Protein AF-A0A0J9X4G6-F1 (afdb_monomer)

Foldseek 3Di:
DDDDPDPPDQDPVNVVVVVVVVQVVVQVVCVVVVKHKDQFLVNPDIDIPVRLLVQLVVVLQDQAKDFLVNSCVVVRHDSVSSVVSLVVVCVVVVLAWDDDPRIIQGNNNLVVLLVVLVVCCVVQQKDFQVVSCVVSVHDPVSVVSSLVVNQVPDPDQQRWDDDPRMIHTPVLLVVVLLQLLVQLQPDQAKDQSVPDDDPHSLCVDPVSVVVSLVCVVVCCVVVVHAADADPHRITGHNNNLVVQLVVQLVVCVVQQKDFPVSNVVSPNPDPVVSCVVRPPPPQWDDDDTMIGGPVNLVVQLVVQLVCCVVQLKGQLQPRDDPPDDSPDLVSLVSSVSSVVVNCVVCVPFDKDFAAQAQDDPVCPVRGHGRMIGGPVLVVVLVVVVVVVCDDDPVVVVVVVCPDPVNPRHRGDDDDDDDDDDPPVCVVVDDLVRVLVVVVVPPDDDDDPVSSVLVSDPDDPPVNVSCVVSVVVVVVVVLCVVPLVVLLQLLQALQLLVVVVVLPLVLSLVQVVCCLPPDPCVVVLPVQDDDDDSPCSVVSSVVSNVVSCVSCVVPDCSPVVSVVVLVVVLVVLLVVLVPDPDLLSVLQSLLQLVSSVVGSHGDDDDSVSSVVSVVSCVVPPPPVLSVVSVVCVVVVHHDPVSSVVSSVSSD

Structure (mmCIF, N/CA/C/O backbone):
data_AF-A0A0J9X4G6-F1
#
_entry.id   AF-A0A0J9X4G6-F1
#
loop_
_atom_site.group_PDB
_atom_site.id
_atom_site.type_symbol
_atom_site.label_atom_id
_atom_site.label_alt_id
_atom_site.label_comp_id
_atom_site.label_asym_id
_atom_site.label_entity_id
_atom_site.label_seq_id
_atom_site.pdbx_PDB_ins_code
_atom_site.Cartn_x
_atom_site.Cartn_y
_atom_site.Cartn_z
_atom_site.occupancy
_atom_site.B_iso_or_equiv
_atom_site.auth_seq_id
_atom_site.auth_comp_id
_atom_site.auth_asym_id
_atom_site.auth_atom_id
_atom_site.pdbx_PDB_model_num
ATOM 1 N N . MET A 1 1 ? 88.289 16.458 -82.000 1.00 39.97 1 MET A N 1
ATOM 2 C CA . MET A 1 1 ? 88.013 16.714 -80.569 1.00 39.97 1 MET A CA 1
ATOM 3 C C . MET A 1 1 ? 86.580 16.293 -80.276 1.00 39.97 1 MET A C 1
ATOM 5 O O . MET A 1 1 ? 85.678 16.937 -80.796 1.00 39.97 1 MET A O 1
ATOM 9 N N . PRO A 1 2 ? 86.355 15.179 -79.561 1.00 44.31 2 PRO A N 1
ATOM 10 C CA . PRO A 1 2 ? 85.017 14.657 -79.320 1.00 44.31 2 PRO A CA 1
ATOM 11 C C . PRO A 1 2 ? 84.437 15.256 -78.031 1.00 44.31 2 PRO A C 1
ATOM 13 O O . PRO A 1 2 ? 85.039 15.162 -76.963 1.00 44.31 2 PRO A O 1
ATOM 16 N N . PHE A 1 3 ? 83.256 15.865 -78.126 1.00 44.12 3 PHE A N 1
ATOM 17 C CA . PHE A 1 3 ? 82.435 16.182 -76.961 1.00 44.12 3 PHE A CA 1
ATOM 18 C C . PHE A 1 3 ? 81.866 14.869 -76.407 1.00 44.12 3 PHE A C 1
ATOM 20 O O . PHE A 1 3 ? 80.998 14.254 -77.024 1.00 44.12 3 PHE A O 1
ATOM 27 N N . PHE A 1 4 ? 82.353 14.424 -75.250 1.00 47.34 4 PHE A N 1
ATOM 28 C CA . PHE A 1 4 ? 81.725 13.337 -74.503 1.00 47.34 4 PHE A CA 1
ATOM 29 C C . PHE A 1 4 ? 80.347 13.801 -74.003 1.00 47.34 4 PHE A C 1
ATOM 31 O O . PHE A 1 4 ? 80.255 14.530 -73.015 1.00 47.34 4 PHE A O 1
ATOM 38 N N . LYS A 1 5 ? 79.261 13.358 -74.650 1.00 52.66 5 LYS A N 1
ATOM 39 C CA . LYS A 1 5 ? 77.954 13.257 -73.984 1.00 52.66 5 LYS A CA 1
ATOM 40 C C . LYS A 1 5 ? 78.068 12.124 -72.970 1.00 52.66 5 LYS A C 1
ATOM 42 O O . LYS A 1 5 ? 78.045 10.952 -73.328 1.00 52.66 5 LYS A O 1
ATOM 47 N N . LYS A 1 6 ? 78.293 12.482 -71.710 1.00 50.59 6 LYS A N 1
ATOM 48 C CA . LYS A 1 6 ? 78.275 11.534 -70.599 1.00 50.59 6 LYS A CA 1
ATOM 49 C C . LYS A 1 6 ? 76.804 11.266 -70.279 1.00 50.59 6 LYS A C 1
ATOM 51 O O . LYS A 1 6 ? 76.146 12.135 -69.714 1.00 50.59 6 LYS A O 1
ATOM 56 N N . ASP A 1 7 ? 76.289 10.107 -70.678 1.00 54.38 7 ASP A N 1
ATOM 57 C CA . ASP A 1 7 ? 74.973 9.647 -70.235 1.00 54.38 7 ASP A CA 1
ATOM 58 C C . ASP A 1 7 ? 75.030 9.460 -68.717 1.00 54.38 7 ASP A C 1
ATOM 60 O O . ASP A 1 7 ? 75.662 8.533 -68.202 1.00 54.38 7 ASP A O 1
ATOM 64 N N . ILE A 1 8 ? 74.431 10.397 -67.985 1.00 62.56 8 ILE A N 1
ATOM 65 C CA . ILE A 1 8 ? 74.296 10.302 -66.536 1.00 62.56 8 ILE A CA 1
ATOM 66 C C . ILE A 1 8 ? 73.273 9.196 -66.272 1.00 62.56 8 ILE A C 1
ATOM 68 O O . ILE A 1 8 ? 72.067 9.413 -66.369 1.00 62.56 8 ILE A O 1
ATOM 72 N N . LYS A 1 9 ? 73.753 7.990 -65.961 1.00 62.50 9 LYS A N 1
ATOM 73 C CA . LYS A 1 9 ? 72.914 6.929 -65.402 1.00 62.50 9 LYS A CA 1
ATOM 74 C C . LYS A 1 9 ? 72.676 7.252 -63.933 1.00 62.50 9 LYS A C 1
ATOM 76 O O . LYS A 1 9 ? 73.569 7.058 -63.115 1.00 62.50 9 LYS A O 1
ATOM 81 N N . LEU A 1 10 ? 71.493 7.776 -63.625 1.00 67.50 10 LEU A N 1
ATOM 82 C CA . LEU A 1 10 ? 71.040 7.924 -62.245 1.00 67.50 10 LEU A CA 1
ATOM 83 C C . LEU A 1 10 ? 70.900 6.529 -61.630 1.00 67.50 10 LEU A C 1
ATOM 85 O O . LEU A 1 10 ? 70.229 5.667 -62.200 1.00 67.50 10 LEU A O 1
ATOM 89 N N . THR A 1 11 ? 71.553 6.303 -60.494 1.00 76.38 11 THR A N 1
ATOM 90 C CA . THR A 1 11 ? 71.303 5.113 -59.678 1.00 76.38 11 THR A CA 1
ATOM 91 C C . THR A 1 11 ? 70.009 5.288 -58.877 1.00 76.38 11 THR A C 1
ATOM 93 O O . THR A 1 11 ? 69.510 6.403 -58.715 1.00 76.38 11 THR A O 1
ATOM 96 N N . GLU A 1 12 ? 69.455 4.197 -58.350 1.00 70.69 12 GLU A N 1
ATOM 97 C CA . GLU A 1 12 ? 68.275 4.240 -57.471 1.00 70.69 12 GLU A CA 1
ATOM 98 C C . GLU A 1 12 ? 68.523 5.128 -56.236 1.00 70.69 12 GLU A C 1
ATOM 100 O O . GLU A 1 12 ? 67.682 5.947 -55.873 1.00 70.69 12 GLU A O 1
ATOM 105 N N . SER A 1 13 ? 69.746 5.089 -55.693 1.00 71.44 13 SER A N 1
ATOM 106 C CA . SER A 1 13 ? 70.180 5.961 -54.595 1.00 71.44 13 SER A CA 1
ATOM 107 C C . SER A 1 13 ? 70.273 7.442 -54.995 1.00 71.44 13 SER A C 1
ATOM 109 O O . SER A 1 13 ? 69.961 8.323 -54.191 1.00 71.44 13 SER A O 1
ATOM 111 N N . ASP A 1 14 ? 70.659 7.751 -56.238 1.00 74.44 14 ASP A N 1
ATOM 112 C CA . ASP A 1 14 ? 70.658 9.133 -56.736 1.00 74.44 14 ASP A CA 1
ATOM 113 C C . ASP A 1 14 ? 69.227 9.669 -56.871 1.00 74.44 14 ASP A C 1
ATOM 115 O O . ASP A 1 14 ? 68.956 10.811 -56.494 1.00 74.44 14 ASP A O 1
ATOM 119 N N . ALA A 1 15 ? 68.296 8.839 -57.354 1.00 69.69 15 ALA A N 1
ATOM 120 C CA . ALA A 1 15 ? 66.883 9.190 -57.455 1.00 69.69 15 ALA A CA 1
ATOM 121 C C . ALA A 1 15 ? 66.254 9.427 -56.069 1.00 69.69 15 ALA A C 1
ATOM 123 O O . ALA A 1 15 ? 65.604 10.455 -55.863 1.00 69.69 15 ALA A O 1
ATOM 124 N N . GLU A 1 16 ? 66.511 8.547 -55.095 1.00 72.56 16 GLU A N 1
ATOM 125 C CA . GLU A 1 16 ? 66.066 8.719 -53.705 1.00 72.56 16 GLU A CA 1
ATOM 126 C C . GLU A 1 16 ? 66.619 10.002 -53.070 1.00 72.56 16 GLU A C 1
ATOM 128 O O . GLU A 1 16 ? 65.882 10.752 -52.421 1.00 72.56 16 GLU A O 1
ATOM 133 N N . ASN A 1 17 ? 67.902 10.302 -53.288 1.00 76.31 17 ASN A N 1
ATOM 134 C CA . ASN A 1 17 ? 68.540 11.508 -52.761 1.00 76.31 17 ASN A CA 1
ATOM 135 C C . ASN A 1 17 ? 67.977 12.791 -53.384 1.00 76.31 17 ASN A C 1
ATOM 137 O O . ASN A 1 17 ? 67.789 13.784 -52.674 1.00 76.31 17 ASN A O 1
ATOM 141 N N . ILE A 1 18 ? 67.690 12.787 -54.689 1.00 74.75 18 ILE A N 1
ATOM 142 C CA . ILE A 1 18 ? 67.058 13.920 -55.376 1.00 74.75 18 ILE A CA 1
ATOM 143 C C . ILE A 1 18 ? 65.648 14.137 -54.824 1.00 74.75 18 ILE A C 1
ATOM 145 O O . ILE A 1 18 ? 65.342 15.241 -54.380 1.00 74.75 18 ILE A O 1
ATOM 149 N N . VAL A 1 19 ? 64.822 13.087 -54.754 1.00 69.75 19 VAL A N 1
ATOM 150 C CA . VAL A 1 19 ? 63.458 13.164 -54.205 1.00 69.75 19 VAL A CA 1
ATOM 151 C C . VAL A 1 19 ? 63.476 13.671 -52.762 1.00 69.75 19 VAL A C 1
ATOM 153 O O . VAL A 1 19 ? 62.713 14.574 -52.420 1.00 69.75 19 VAL A O 1
ATOM 156 N N . THR A 1 20 ? 64.391 13.171 -51.930 1.00 74.44 20 THR A N 1
ATOM 157 C CA . THR A 1 20 ? 64.529 13.585 -50.525 1.00 74.44 20 THR A CA 1
ATOM 158 C C . THR A 1 20 ? 64.931 15.056 -50.395 1.00 74.44 20 THR A C 1
ATOM 160 O O . THR A 1 20 ? 64.335 15.790 -49.603 1.00 74.44 20 THR A O 1
ATOM 163 N N . LYS A 1 21 ? 65.897 15.530 -51.195 1.00 75.69 21 LYS A N 1
ATOM 164 C CA . LYS A 1 21 ? 66.323 16.941 -51.194 1.00 75.69 21 LYS A CA 1
ATOM 165 C C . LYS A 1 21 ? 65.237 17.873 -51.729 1.00 75.69 21 LYS A C 1
ATOM 167 O O . LYS A 1 21 ? 64.999 18.921 -51.131 1.00 75.69 21 LYS A O 1
ATOM 172 N N . THR A 1 22 ? 64.548 17.492 -52.803 1.00 71.69 22 THR A N 1
ATOM 173 C CA . THR A 1 22 ? 63.432 18.264 -53.367 1.00 71.69 22 THR A CA 1
ATOM 174 C C . THR A 1 22 ? 62.254 18.326 -52.394 1.00 71.69 22 THR A C 1
ATOM 176 O O . THR A 1 22 ? 61.684 19.396 -52.198 1.00 71.69 22 THR A O 1
ATOM 179 N N . LEU A 1 23 ? 61.934 17.227 -51.702 1.00 68.88 23 LEU A N 1
ATOM 180 C CA . LEU A 1 23 ? 60.943 17.210 -50.621 1.00 68.88 23 LEU A CA 1
ATOM 181 C C . LEU A 1 23 ? 61.340 18.127 -49.462 1.00 68.88 23 LEU A C 1
ATOM 183 O O . LEU A 1 23 ? 60.491 18.854 -48.956 1.00 68.88 23 LEU A O 1
ATOM 187 N N . ALA A 1 24 ? 62.608 18.123 -49.046 1.00 72.81 24 ALA A N 1
ATOM 188 C CA . ALA A 1 24 ? 63.094 19.003 -47.985 1.00 72.81 24 ALA A CA 1
ATOM 189 C C . ALA A 1 24 ? 63.005 20.492 -48.378 1.00 72.81 24 ALA A C 1
ATOM 191 O O . ALA A 1 24 ? 62.597 21.318 -47.563 1.00 72.81 24 ALA A O 1
ATOM 192 N N . GLN A 1 25 ? 63.318 20.830 -49.633 1.00 73.12 25 GLN A N 1
ATOM 193 C CA . GLN A 1 25 ? 63.178 22.190 -50.172 1.00 73.12 25 GLN A CA 1
ATOM 194 C C . GLN A 1 25 ? 61.712 22.628 -50.315 1.00 73.12 25 GLN A C 1
ATOM 196 O O . GLN A 1 25 ? 61.369 23.764 -49.985 1.00 73.12 25 GLN A O 1
ATOM 201 N N . LEU A 1 26 ? 60.827 21.734 -50.767 1.00 70.19 26 LEU A N 1
ATOM 202 C CA . LEU A 1 26 ? 59.387 22.001 -50.831 1.00 70.19 26 LEU A CA 1
ATO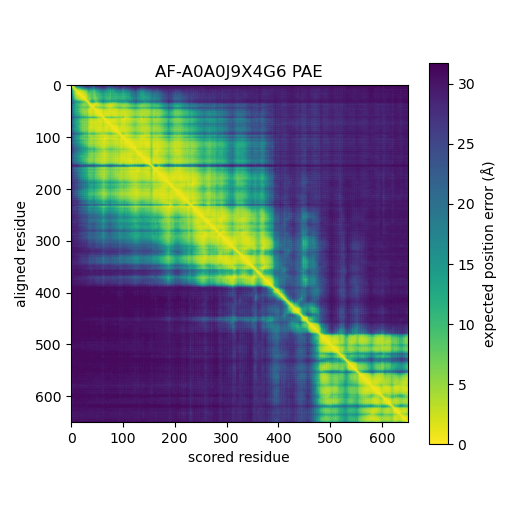M 203 C C . LEU A 1 26 ? 58.801 22.201 -49.430 1.00 70.19 26 LEU A C 1
ATOM 205 O O . LEU A 1 26 ? 58.063 23.159 -49.217 1.00 70.19 26 LEU A O 1
ATOM 209 N N . LYS A 1 27 ? 59.189 21.362 -48.460 1.00 68.75 27 LYS A N 1
ATOM 210 C CA . LYS A 1 27 ? 58.784 21.502 -47.054 1.00 68.75 27 LYS A CA 1
ATOM 211 C C . LYS A 1 27 ? 59.247 22.824 -46.444 1.00 68.75 27 LYS A C 1
ATOM 213 O O . LYS A 1 27 ? 58.441 23.478 -45.798 1.00 68.75 27 LYS A O 1
ATOM 218 N N . SER A 1 28 ? 60.488 23.263 -46.677 1.00 68.88 28 SER A N 1
ATOM 219 C CA . SER A 1 28 ? 60.969 24.549 -46.138 1.00 68.88 28 SER A CA 1
ATOM 220 C C . SER A 1 28 ? 60.286 25.765 -46.778 1.00 68.88 28 SER A C 1
ATOM 222 O O . SER A 1 28 ? 60.111 26.799 -46.133 1.00 68.88 28 SER A O 1
ATOM 224 N N . THR A 1 29 ? 59.866 25.641 -48.040 1.00 67.12 29 THR A N 1
ATOM 225 C CA . THR A 1 29 ? 59.131 26.690 -48.762 1.00 67.12 29 THR A CA 1
ATOM 226 C C . THR A 1 29 ? 57.672 26.767 -48.305 1.00 67.12 29 THR A C 1
ATOM 228 O O . THR A 1 29 ? 57.144 27.864 -48.148 1.00 67.12 29 THR A O 1
ATOM 231 N N . LEU A 1 30 ? 57.033 25.623 -48.046 1.00 65.56 30 LEU A N 1
ATOM 232 C CA . LEU A 1 30 ? 55.626 25.531 -47.639 1.00 65.56 30 LEU A CA 1
ATOM 233 C C . LEU A 1 30 ? 55.404 25.685 -46.127 1.00 65.56 30 LEU A C 1
ATOM 235 O O . LEU A 1 30 ? 54.353 26.183 -45.737 1.00 65.56 30 LEU A O 1
ATOM 239 N N . GLN A 1 31 ? 56.414 25.425 -45.287 1.00 57.78 31 GLN A N 1
ATOM 240 C CA . GLN A 1 31 ? 56.412 25.812 -43.867 1.00 57.78 31 GLN A CA 1
ATOM 241 C C . GLN A 1 31 ? 56.214 27.322 -43.661 1.00 57.78 31 GLN A C 1
ATOM 243 O O . GLN A 1 31 ? 55.703 27.731 -42.625 1.00 57.78 31 GLN A O 1
ATOM 248 N N . LYS A 1 32 ? 56.558 28.165 -44.647 1.00 58.78 32 LYS A N 1
ATOM 249 C CA . LYS A 1 32 ? 56.249 29.608 -44.610 1.00 58.78 32 LYS A CA 1
ATOM 250 C C . LYS A 1 32 ? 54.753 29.920 -44.771 1.00 58.78 32 LYS A C 1
ATOM 252 O O . LYS A 1 32 ? 54.342 31.017 -44.415 1.00 58.78 32 LYS A O 1
ATOM 257 N N . ASN A 1 33 ? 53.968 28.971 -45.286 1.00 59.34 33 ASN A N 1
ATOM 258 C CA . ASN A 1 33 ? 52.522 29.064 -45.512 1.00 59.34 33 ASN A CA 1
ATOM 259 C C . ASN A 1 33 ? 51.714 28.116 -44.597 1.00 59.34 33 ASN A C 1
ATOM 261 O O . ASN A 1 33 ? 50.523 27.932 -44.835 1.00 59.34 33 ASN A O 1
ATOM 265 N N . ASP A 1 34 ? 52.355 27.512 -43.587 1.00 67.50 34 ASP A N 1
ATOM 266 C CA . ASP A 1 34 ? 51.747 26.591 -42.610 1.00 67.50 34 ASP A CA 1
ATOM 267 C C . ASP A 1 34 ? 51.083 25.333 -43.233 1.00 67.50 34 ASP A C 1
ATOM 269 O O . ASP A 1 34 ? 50.048 24.851 -42.769 1.00 67.50 34 ASP A O 1
ATOM 273 N N . ASP A 1 35 ? 51.671 24.795 -44.316 1.00 77.06 35 ASP A N 1
ATOM 274 C CA . ASP A 1 35 ? 51.165 23.611 -45.034 1.00 77.06 35 ASP A CA 1
ATOM 275 C C . ASP A 1 35 ? 52.218 22.490 -45.142 1.00 77.06 35 ASP A C 1
ATOM 277 O O . ASP A 1 35 ? 53.395 22.734 -45.421 1.00 77.06 35 ASP A O 1
ATOM 281 N N . ASP A 1 36 ? 51.782 21.242 -44.957 1.00 81.31 36 ASP A N 1
ATOM 282 C CA . ASP A 1 36 ? 52.630 20.043 -44.986 1.00 81.31 36 ASP A CA 1
ATOM 283 C C . ASP A 1 36 ? 52.656 19.384 -46.377 1.00 81.31 36 ASP A C 1
ATOM 285 O O . ASP A 1 36 ? 51.724 19.517 -47.171 1.00 81.31 36 ASP A O 1
ATOM 289 N N . VAL A 1 37 ? 53.710 18.608 -46.671 1.00 81.38 37 VAL A N 1
ATOM 290 C CA . VAL A 1 37 ? 53.876 17.878 -47.947 1.00 81.38 37 VAL A CA 1
ATOM 291 C C . VAL A 1 37 ? 54.109 16.393 -47.716 1.00 81.38 37 VAL A C 1
ATOM 293 O O . VAL A 1 37 ? 54.974 15.996 -46.926 1.00 81.38 37 VAL A O 1
ATOM 296 N N . PHE A 1 38 ? 53.400 15.575 -48.491 1.00 82.50 38 PHE A N 1
ATOM 297 C CA . PHE A 1 38 ? 53.491 14.122 -48.488 1.00 82.50 38 PHE A CA 1
ATOM 298 C C . PHE A 1 38 ? 53.879 13.586 -49.866 1.00 82.50 38 PHE A C 1
ATOM 300 O O . PHE A 1 38 ? 53.606 14.201 -50.895 1.00 82.50 38 PHE A O 1
ATOM 307 N N . VAL A 1 39 ? 54.506 12.411 -49.884 1.00 82.25 39 VAL A N 1
ATOM 308 C CA . VAL A 1 39 ? 54.679 11.625 -51.111 1.00 82.25 39 VAL A CA 1
ATOM 309 C C . VAL A 1 39 ? 53.382 10.862 -51.364 1.00 82.25 39 VAL A C 1
ATOM 311 O O . VAL A 1 39 ? 52.821 10.275 -50.434 1.00 82.25 39 VAL A O 1
ATOM 314 N N . THR A 1 40 ? 52.916 10.892 -52.609 1.00 86.19 40 THR A N 1
ATOM 315 C CA . THR A 1 40 ? 51.773 10.091 -53.082 1.00 86.19 40 THR A CA 1
ATOM 316 C C . THR A 1 40 ? 51.969 8.602 -52.782 1.00 86.19 40 THR A C 1
ATOM 318 O O . THR A 1 40 ? 53.101 8.118 -52.707 1.00 86.19 40 THR A O 1
ATOM 321 N N . ALA A 1 41 ? 50.882 7.853 -52.590 1.00 85.00 41 ALA A N 1
ATOM 322 C CA . ALA A 1 41 ? 50.965 6.426 -52.275 1.00 85.00 41 ALA A CA 1
ATOM 323 C C . ALA A 1 41 ? 51.607 5.617 -53.417 1.00 85.00 41 ALA A C 1
ATOM 325 O O . ALA A 1 41 ? 52.355 4.679 -53.147 1.00 85.00 41 ALA A O 1
ATOM 326 N N . SER A 1 42 ? 51.391 6.029 -54.668 1.00 83.62 42 SER A N 1
ATOM 327 C CA . SER A 1 42 ? 52.022 5.463 -55.865 1.00 83.62 42 SER A CA 1
ATOM 328 C C . SER A 1 42 ? 53.510 5.798 -56.026 1.00 83.62 42 SER A C 1
ATOM 330 O O . SER A 1 42 ? 54.168 5.229 -56.897 1.00 83.62 42 SER A O 1
ATOM 332 N N . GLY A 1 43 ? 54.041 6.743 -55.241 1.00 79.56 43 GLY A N 1
ATOM 333 C CA . GLY A 1 43 ? 55.411 7.242 -55.366 1.00 79.56 43 GLY A CA 1
ATOM 334 C C . GLY A 1 43 ? 55.659 8.121 -56.599 1.00 79.56 43 GLY A C 1
ATOM 335 O O . GLY A 1 43 ? 56.794 8.527 -56.834 1.00 79.56 43 GLY A O 1
ATOM 336 N N . LYS A 1 44 ? 54.623 8.441 -57.389 1.00 78.38 44 LYS A N 1
ATOM 337 C CA . LYS A 1 44 ? 54.748 9.158 -58.674 1.00 78.38 44 LYS A CA 1
ATOM 338 C C . LYS A 1 44 ? 54.816 10.681 -58.541 1.00 78.38 44 LYS A C 1
ATOM 340 O O . LYS A 1 44 ? 55.056 11.371 -59.529 1.00 78.38 44 LYS A O 1
ATOM 345 N N . GLY A 1 45 ? 54.596 11.218 -57.345 1.00 81.44 45 GLY A N 1
ATOM 346 C CA . GLY A 1 45 ? 54.599 12.657 -57.097 1.00 81.44 45 GLY A CA 1
ATOM 347 C C . GLY A 1 45 ? 54.437 13.046 -55.630 1.00 81.44 45 GLY A C 1
ATOM 348 O O . GLY A 1 45 ? 54.467 12.203 -54.728 1.00 81.44 45 GLY A O 1
ATOM 349 N N . VAL A 1 46 ? 54.245 14.346 -55.404 1.00 81.62 46 VAL A N 1
ATOM 350 C CA . VAL A 1 46 ? 54.069 14.968 -54.083 1.00 81.62 46 VAL A CA 1
ATOM 351 C C . VAL A 1 46 ? 52.734 15.707 -54.003 1.00 81.62 46 VAL A C 1
ATOM 353 O O . VAL A 1 46 ? 52.244 16.219 -55.007 1.00 81.62 46 VAL A O 1
ATOM 356 N N . ILE A 1 47 ? 52.145 15.759 -52.810 1.00 86.88 47 ILE A N 1
ATOM 357 C CA . ILE A 1 47 ? 50.801 16.290 -52.554 1.00 86.88 47 ILE A CA 1
ATOM 358 C C . ILE A 1 47 ? 50.787 17.062 -51.226 1.00 86.88 47 ILE A C 1
ATOM 360 O O . ILE A 1 47 ? 51.445 16.654 -50.266 1.00 86.88 47 ILE A O 1
ATOM 364 N N . THR A 1 48 ? 50.078 18.193 -51.162 1.00 87.88 48 THR A N 1
ATOM 365 C CA . THR A 1 48 ? 50.037 19.041 -49.955 1.00 87.88 48 THR A CA 1
ATOM 366 C C . THR A 1 48 ? 48.892 18.666 -49.019 1.00 87.88 48 THR A C 1
ATOM 368 O O . THR A 1 48 ? 47.860 18.154 -49.464 1.00 87.88 48 THR A O 1
ATOM 371 N N . LEU A 1 49 ? 49.031 18.952 -47.721 1.00 87.31 49 LEU A N 1
ATOM 372 C CA . LEU A 1 49 ? 47.978 18.709 -46.736 1.00 87.31 49 LEU A CA 1
ATOM 373 C C . LEU A 1 49 ? 46.721 19.520 -47.053 1.00 87.31 49 LEU A C 1
ATOM 375 O O . LEU A 1 49 ? 45.628 18.971 -46.958 1.00 87.31 49 LEU A O 1
ATOM 379 N N . SER A 1 50 ? 46.840 20.778 -47.489 1.00 87.38 50 SER A N 1
ATOM 380 C CA . SER A 1 50 ? 45.678 21.574 -47.918 1.00 87.38 50 SER A CA 1
ATOM 381 C C . SER A 1 50 ? 44.910 20.929 -49.070 1.00 87.38 50 SER A C 1
ATOM 383 O O . SER A 1 50 ? 43.676 20.923 -49.069 1.00 87.38 50 SER A O 1
ATOM 385 N N . TYR A 1 51 ? 45.615 20.344 -50.043 1.00 89.62 51 TYR A N 1
ATOM 386 C CA . TYR A 1 51 ? 44.966 19.621 -51.133 1.00 89.62 51 TYR A CA 1
ATOM 387 C C . TYR A 1 51 ? 44.261 18.361 -50.615 1.00 89.62 51 TYR A C 1
ATOM 389 O O . TYR A 1 51 ? 43.102 18.136 -50.965 1.00 89.62 51 TYR A O 1
ATOM 397 N N . ILE A 1 52 ? 44.913 17.588 -49.735 1.00 91.50 52 ILE A N 1
ATOM 398 C CA . ILE A 1 52 ? 44.318 16.405 -49.091 1.00 91.50 52 ILE A CA 1
ATOM 399 C C . ILE A 1 52 ? 43.058 16.797 -48.313 1.00 91.50 52 ILE A C 1
ATOM 401 O O . ILE A 1 52 ? 42.009 16.202 -48.530 1.00 91.50 52 ILE A O 1
ATOM 405 N N . LYS A 1 53 ? 43.127 17.827 -47.462 1.00 90.75 53 LYS A N 1
ATOM 406 C CA . LYS A 1 53 ? 41.993 18.359 -46.690 1.00 90.75 53 LYS A CA 1
ATOM 407 C C . LYS A 1 53 ? 40.807 18.688 -47.587 1.00 90.75 53 LYS A C 1
ATOM 409 O O . LYS A 1 53 ? 39.685 18.261 -47.311 1.00 90.75 53 LYS A O 1
ATOM 414 N N . ARG A 1 54 ? 41.061 19.415 -48.680 1.00 91.00 54 ARG A N 1
ATOM 415 C CA . ARG A 1 54 ? 40.035 19.783 -49.660 1.00 91.00 54 ARG A CA 1
ATOM 416 C C . ARG A 1 54 ? 39.427 18.550 -50.324 1.00 91.00 54 ARG A C 1
ATOM 418 O O . ARG A 1 54 ? 38.210 18.421 -50.327 1.00 91.00 54 ARG A O 1
ATOM 425 N N . GLN A 1 55 ? 40.250 17.635 -50.835 1.00 92.19 55 GLN A N 1
ATOM 426 C CA . GLN A 1 55 ? 39.765 16.440 -51.532 1.00 92.19 55 GLN A CA 1
ATOM 427 C C . GLN A 1 55 ? 39.013 15.479 -50.606 1.00 92.19 55 GLN A C 1
ATOM 429 O O . GLN A 1 55 ? 37.948 14.991 -50.972 1.00 92.19 55 GLN A O 1
ATOM 434 N N . VAL A 1 56 ? 39.513 15.242 -49.389 1.00 91.56 56 VAL A N 1
ATOM 435 C CA . VAL A 1 56 ? 38.806 14.444 -48.377 1.00 91.56 56 VAL A CA 1
ATOM 436 C C . VAL A 1 56 ? 37.454 15.089 -48.077 1.00 91.56 56 VAL A C 1
ATOM 438 O O . VAL A 1 56 ? 36.432 14.418 -48.174 1.00 91.56 56 VAL A O 1
ATOM 441 N N . SER A 1 57 ? 37.416 16.397 -47.815 1.00 89.12 57 SER A N 1
ATOM 442 C CA . SER A 1 57 ? 36.158 17.110 -47.559 1.00 89.12 57 SER A CA 1
ATOM 443 C C . SER A 1 57 ? 35.177 17.016 -48.734 1.00 89.12 57 SER A C 1
ATOM 445 O O . SER A 1 57 ? 33.995 16.772 -48.521 1.00 89.12 57 SER A O 1
ATOM 447 N N . GLU A 1 58 ? 35.646 17.166 -49.976 1.00 88.94 58 GLU A N 1
ATOM 448 C CA . GLU A 1 58 ? 34.820 17.025 -51.184 1.00 88.94 58 GLU A CA 1
ATOM 449 C C . GLU A 1 58 ? 34.240 15.611 -51.326 1.00 88.94 58 GLU A C 1
ATOM 451 O O . GLU A 1 58 ? 33.052 15.462 -51.607 1.00 88.94 58 GLU A O 1
ATOM 456 N N . LYS A 1 59 ? 35.038 14.566 -51.079 1.00 87.25 59 LYS A N 1
ATOM 457 C CA . LYS A 1 59 ? 34.579 13.170 -51.161 1.00 87.25 59 LYS A CA 1
ATOM 458 C C . LYS A 1 59 ? 33.597 12.795 -50.050 1.00 87.25 59 LYS A C 1
ATOM 460 O O . LYS A 1 59 ? 32.722 11.964 -50.279 1.00 87.25 59 LYS A O 1
ATOM 465 N N . LEU A 1 60 ? 33.713 13.407 -48.870 1.00 89.12 60 LEU A N 1
ATOM 466 C CA . LEU A 1 60 ? 32.815 13.159 -47.735 1.00 89.12 60 LEU A CA 1
ATOM 467 C C . LEU A 1 60 ? 31.501 13.960 -47.788 1.00 89.12 60 LEU A C 1
ATOM 469 O O . LEU A 1 60 ? 30.612 13.706 -46.980 1.00 89.12 60 LEU A O 1
ATOM 473 N N . ARG A 1 61 ? 31.347 14.892 -48.738 1.00 83.69 61 ARG A N 1
ATOM 474 C C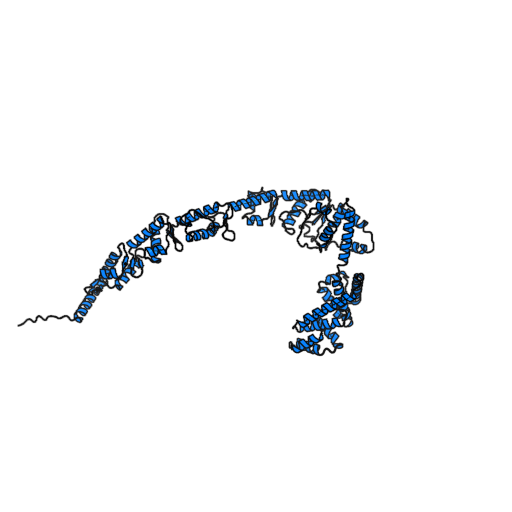A . ARG A 1 61 ? 30.109 15.668 -48.958 1.00 83.69 61 ARG A CA 1
ATOM 475 C C . ARG A 1 61 ? 29.049 14.950 -49.804 1.00 83.69 61 ARG A C 1
ATOM 477 O O . ARG A 1 61 ? 28.011 15.538 -50.078 1.00 83.69 61 ARG A O 1
ATOM 484 N N . GLY A 1 62 ? 29.317 13.726 -50.262 1.00 81.31 62 GLY A N 1
ATOM 485 C CA . GLY A 1 62 ? 28.364 12.949 -51.060 1.00 81.31 62 GLY A CA 1
ATOM 486 C C . GLY A 1 62 ? 27.149 12.449 -50.265 1.00 81.31 62 GLY A C 1
ATOM 487 O O . GLY A 1 62 ? 27.026 12.694 -49.070 1.00 81.31 62 GLY A O 1
ATOM 488 N N . ASP A 1 63 ? 26.280 11.688 -50.938 1.00 79.88 63 ASP A N 1
ATOM 489 C CA . ASP A 1 63 ? 25.025 11.162 -50.372 1.00 79.88 63 ASP A CA 1
ATOM 490 C C . ASP A 1 63 ? 25.082 9.663 -50.019 1.00 79.88 63 ASP A C 1
ATOM 492 O O . ASP A 1 63 ? 24.084 8.952 -50.167 1.00 79.88 63 ASP A O 1
ATOM 496 N N . GLY A 1 64 ? 26.248 9.134 -49.647 1.00 89.94 64 GLY A N 1
ATOM 497 C CA . GLY A 1 64 ? 26.434 7.688 -49.493 1.00 89.94 64 GLY A CA 1
ATOM 498 C C . GLY A 1 64 ? 27.439 7.272 -48.426 1.00 89.94 64 GLY A C 1
ATOM 499 O O . GLY A 1 64 ? 27.875 8.060 -47.589 1.00 89.94 64 GLY A O 1
ATOM 500 N N . ARG A 1 65 ? 27.817 5.997 -48.452 1.00 94.31 65 ARG A N 1
ATOM 501 C CA . ARG A 1 65 ? 28.831 5.426 -47.559 1.00 94.31 65 ARG A CA 1
ATOM 502 C C . ARG A 1 65 ? 30.142 5.309 -48.307 1.00 94.31 65 ARG A C 1
ATOM 504 O O . ARG A 1 65 ? 30.171 4.767 -49.409 1.00 94.31 65 ARG A O 1
ATOM 511 N N . VAL A 1 66 ? 31.221 5.783 -47.702 1.00 93.62 66 VAL A N 1
ATOM 512 C CA . VAL A 1 66 ? 32.559 5.722 -48.298 1.00 93.62 66 VAL A CA 1
ATOM 513 C C . VAL A 1 66 ? 33.530 5.098 -47.317 1.00 93.62 66 VAL A C 1
ATOM 515 O O . VAL A 1 66 ? 33.469 5.361 -46.121 1.00 93.62 66 VAL A O 1
ATOM 518 N N . THR A 1 67 ? 34.428 4.246 -47.796 1.00 94.12 67 THR A N 1
ATOM 519 C CA . THR A 1 67 ? 35.456 3.655 -46.931 1.00 94.12 67 THR A CA 1
ATOM 520 C C . THR A 1 67 ? 36.711 4.513 -46.955 1.00 94.12 67 THR A C 1
ATOM 522 O O . THR A 1 67 ? 37.041 5.100 -47.989 1.00 94.12 67 THR A O 1
ATOM 525 N N . ILE A 1 68 ? 37.451 4.559 -45.846 1.00 94.06 68 ILE A N 1
ATOM 526 C CA . ILE A 1 68 ? 38.726 5.294 -45.774 1.00 94.06 68 ILE A CA 1
ATOM 527 C C . ILE A 1 68 ? 39.677 4.854 -46.900 1.00 94.06 68 ILE A C 1
ATOM 529 O O . ILE A 1 68 ? 40.327 5.704 -47.505 1.00 94.06 68 ILE A O 1
ATOM 533 N N . ASN A 1 69 ? 39.712 3.556 -47.220 1.00 93.31 69 ASN A N 1
ATOM 534 C CA . ASN A 1 69 ? 40.551 3.016 -48.294 1.00 93.31 69 ASN A CA 1
ATOM 535 C C . ASN A 1 69 ? 40.114 3.538 -49.667 1.00 93.31 69 ASN A C 1
ATOM 537 O O . ASN A 1 69 ? 40.944 4.052 -50.402 1.00 93.31 69 ASN A O 1
ATOM 541 N N . SER A 1 70 ? 38.809 3.527 -49.971 1.00 92.75 70 SER A N 1
ATOM 542 C CA . SER A 1 70 ? 38.312 4.060 -51.250 1.00 92.75 70 SER A CA 1
ATOM 543 C C . SER A 1 70 ? 38.645 5.543 -51.448 1.00 92.75 70 SER A C 1
ATOM 545 O O . SER A 1 70 ? 38.977 5.965 -52.555 1.00 92.75 70 SER A O 1
ATOM 547 N N . VAL A 1 71 ? 38.605 6.336 -50.370 1.00 93.00 71 VAL A N 1
ATOM 548 C CA . VAL A 1 71 ? 38.997 7.749 -50.416 1.00 93.00 71 VAL A CA 1
ATOM 549 C C . VAL A 1 71 ? 40.500 7.860 -50.652 1.00 93.00 71 VAL A C 1
ATOM 551 O O . VAL A 1 71 ? 40.898 8.581 -51.563 1.00 93.00 71 VAL A O 1
ATOM 554 N N . ALA A 1 72 ? 41.308 7.120 -49.888 1.00 93.00 72 ALA A N 1
ATOM 555 C CA . ALA A 1 72 ? 42.765 7.085 -49.990 1.00 93.00 72 ALA A CA 1
ATOM 556 C C . ALA A 1 72 ? 43.262 6.706 -51.394 1.00 93.00 72 ALA A C 1
ATOM 558 O O . ALA A 1 72 ? 44.101 7.419 -51.946 1.00 93.00 72 ALA A O 1
ATOM 559 N N . ASP A 1 73 ? 42.682 5.667 -51.997 1.00 92.56 73 ASP A N 1
ATOM 560 C CA . ASP A 1 73 ? 43.008 5.223 -53.354 1.00 92.56 73 ASP A CA 1
ATOM 561 C C . ASP A 1 73 ? 42.630 6.286 -54.394 1.00 92.56 73 ASP A C 1
ATOM 563 O O . ASP A 1 73 ? 43.395 6.563 -55.315 1.00 92.56 73 ASP A O 1
ATOM 567 N N . SER A 1 74 ? 41.473 6.940 -54.225 1.00 90.94 74 SER A N 1
ATOM 568 C CA . SER A 1 74 ? 40.989 7.949 -55.178 1.00 90.94 74 SER A CA 1
ATOM 569 C C . SER A 1 74 ? 41.822 9.234 -55.216 1.00 90.94 74 SER A C 1
ATOM 571 O O . SER A 1 74 ? 41.798 9.939 -56.224 1.00 90.94 74 SER A O 1
ATOM 573 N N . ILE A 1 75 ? 42.536 9.547 -54.130 1.00 91.50 75 ILE A N 1
ATOM 574 C CA . ILE A 1 75 ? 43.383 10.744 -54.010 1.00 91.50 75 ILE A CA 1
ATOM 575 C C . ILE A 1 75 ? 44.885 10.417 -54.044 1.00 91.50 75 ILE A C 1
ATOM 577 O O . ILE A 1 75 ? 45.697 11.331 -53.924 1.00 91.50 75 ILE A O 1
ATOM 581 N N . ASP A 1 76 ? 45.248 9.137 -54.189 1.00 91.06 76 ASP A N 1
ATOM 582 C CA . ASP A 1 76 ? 46.624 8.620 -54.177 1.00 91.06 76 ASP A CA 1
ATOM 583 C C . ASP A 1 76 ? 47.420 8.993 -52.905 1.00 91.06 76 ASP A C 1
ATOM 585 O O . ASP A 1 76 ? 48.555 9.477 -52.952 1.00 91.06 76 ASP A O 1
ATOM 589 N N . VAL A 1 77 ? 46.817 8.783 -51.728 1.00 92.12 77 VAL A N 1
ATOM 590 C CA . VAL A 1 77 ? 47.400 9.112 -50.410 1.00 92.12 77 VAL A CA 1
ATOM 591 C C . VAL A 1 77 ? 47.375 7.894 -49.494 1.00 92.12 77 VAL A C 1
ATOM 593 O O . VAL A 1 77 ? 46.456 7.086 -49.531 1.00 92.12 77 VAL A O 1
ATOM 596 N N . LYS A 1 78 ? 48.368 7.762 -48.605 1.00 90.44 78 LYS A N 1
ATOM 597 C CA . LYS A 1 78 ? 48.393 6.666 -47.626 1.00 90.44 78 LYS A CA 1
ATOM 598 C C . LYS A 1 78 ? 47.171 6.708 -46.694 1.00 90.44 78 LYS A C 1
ATOM 600 O O . LYS A 1 78 ? 46.844 7.748 -46.117 1.00 90.44 78 LYS A O 1
ATOM 605 N N . ARG A 1 79 ? 46.566 5.537 -46.456 1.00 92.50 79 ARG A N 1
ATOM 606 C CA . ARG A 1 79 ? 45.389 5.323 -45.587 1.00 92.50 79 ARG A CA 1
ATOM 607 C C . ARG A 1 79 ? 45.471 6.033 -44.232 1.00 92.50 79 ARG A C 1
ATOM 609 O O . ARG A 1 79 ? 44.483 6.593 -43.769 1.00 92.50 79 ARG A O 1
ATOM 616 N N . ASN A 1 80 ? 46.629 6.004 -43.572 1.00 91.88 80 ASN A N 1
ATOM 617 C CA . ASN A 1 80 ? 46.810 6.598 -42.244 1.00 91.88 80 ASN A CA 1
ATOM 618 C C . ASN A 1 80 ? 46.646 8.128 -42.245 1.00 91.88 80 ASN A C 1
ATOM 620 O O . ASN A 1 80 ? 46.104 8.674 -41.287 1.00 91.88 80 ASN A O 1
ATOM 624 N N . ILE A 1 81 ? 47.064 8.804 -43.320 1.00 90.06 81 ILE A N 1
ATOM 625 C CA . ILE A 1 81 ? 46.924 10.259 -43.471 1.00 90.06 81 ILE A CA 1
ATOM 626 C C . ILE A 1 81 ? 45.444 10.613 -43.659 1.00 90.06 81 ILE A C 1
ATOM 628 O O . ILE A 1 81 ? 44.923 11.476 -42.955 1.00 90.06 81 ILE A O 1
ATOM 632 N N . VAL A 1 82 ? 44.737 9.882 -44.528 1.00 93.06 82 VAL A N 1
ATOM 633 C CA . VAL A 1 82 ? 43.290 10.066 -44.739 1.00 93.06 82 VAL A CA 1
ATOM 634 C C . VAL A 1 82 ? 42.501 9.766 -43.470 1.00 93.06 82 VAL A C 1
ATOM 636 O O . VAL A 1 82 ? 41.646 10.552 -43.080 1.00 93.06 82 VAL A O 1
ATOM 639 N N . SER A 1 83 ? 42.818 8.673 -42.772 1.00 93.25 83 SER A N 1
ATOM 640 C CA . SER A 1 83 ? 42.159 8.326 -41.511 1.00 93.25 83 SER A CA 1
ATOM 641 C C . SER A 1 83 ? 42.328 9.410 -40.446 1.00 93.25 83 SER A C 1
ATOM 643 O O . SER A 1 83 ? 41.388 9.647 -39.686 1.00 93.25 83 SER A O 1
ATOM 645 N N . ALA A 1 84 ? 43.502 10.040 -40.357 1.00 91.56 84 ALA A N 1
ATOM 646 C CA . ALA A 1 84 ? 43.737 11.130 -39.418 1.00 91.56 84 ALA A CA 1
ATOM 647 C C . ALA A 1 84 ? 42.892 12.360 -39.775 1.00 91.56 84 ALA A C 1
ATOM 649 O O . ALA A 1 84 ? 42.282 12.954 -38.887 1.00 91.56 84 ALA A O 1
ATOM 650 N N . GLU A 1 85 ? 42.803 12.702 -41.061 1.00 91.12 85 GLU A N 1
ATOM 651 C CA . GLU A 1 85 ? 42.027 13.857 -41.515 1.00 91.12 85 GLU A CA 1
ATOM 652 C C . GLU A 1 85 ? 40.514 13.641 -41.369 1.00 91.12 85 GLU A C 1
ATOM 654 O O . GLU A 1 85 ? 39.816 14.507 -40.855 1.00 91.12 85 GLU A O 1
ATOM 659 N N . VAL A 1 86 ? 40.008 12.447 -41.695 1.00 92.06 86 VAL A N 1
ATOM 660 C CA . VAL A 1 86 ? 38.606 12.059 -41.457 1.00 92.06 86 VAL A CA 1
ATOM 661 C C . VAL A 1 86 ? 38.247 12.188 -39.975 1.00 92.06 86 VAL A C 1
ATOM 663 O O . VAL A 1 86 ? 37.201 12.736 -39.637 1.00 92.06 86 VAL A O 1
ATOM 666 N N . ARG A 1 87 ? 39.113 11.712 -39.068 1.00 91.50 87 ARG A N 1
ATOM 667 C CA . ARG A 1 87 ? 38.872 11.824 -37.620 1.00 91.50 87 ARG A CA 1
ATOM 668 C C . ARG A 1 87 ? 38.845 13.278 -37.160 1.00 91.50 87 ARG A C 1
ATOM 670 O O . ARG A 1 87 ? 37.960 13.628 -36.390 1.00 91.50 87 ARG A O 1
ATOM 677 N N . LYS A 1 88 ? 39.756 14.122 -37.660 1.00 90.75 88 LYS A N 1
ATOM 678 C CA . LYS A 1 88 ? 39.739 15.568 -37.382 1.00 90.75 88 LYS A CA 1
ATOM 679 C C . LYS A 1 88 ? 38.441 16.215 -37.862 1.00 90.75 88 LYS A C 1
ATOM 681 O O . LYS A 1 88 ? 37.829 16.951 -37.096 1.00 90.75 88 LYS A O 1
ATOM 686 N N . LEU A 1 89 ? 37.992 15.883 -39.074 1.00 89.44 89 LEU A N 1
ATOM 687 C CA . LEU A 1 89 ? 36.741 16.390 -39.642 1.00 89.44 89 LEU A CA 1
ATOM 688 C C . LEU A 1 89 ? 35.520 15.981 -38.809 1.00 89.44 89 LEU A C 1
ATOM 690 O O . LEU A 1 89 ? 34.684 16.827 -38.496 1.00 89.44 89 LEU A O 1
ATOM 694 N N . ILE A 1 90 ? 35.445 14.718 -38.383 1.00 89.25 90 ILE A N 1
ATOM 695 C CA . ILE A 1 90 ? 34.380 14.234 -37.490 1.00 89.25 90 ILE A CA 1
ATOM 696 C C . ILE A 1 90 ? 34.433 14.959 -36.142 1.00 89.25 90 ILE A C 1
ATOM 698 O O . ILE A 1 90 ? 33.395 15.357 -35.627 1.00 89.25 90 ILE A O 1
ATOM 702 N N . SER A 1 91 ? 35.621 15.180 -35.574 1.00 87.50 91 SER A N 1
ATOM 703 C CA . SER A 1 91 ? 35.761 15.948 -34.332 1.00 87.50 91 SER A CA 1
ATOM 704 C C . SER A 1 91 ? 35.313 17.404 -34.485 1.00 87.50 91 SER A C 1
ATOM 706 O O . SER A 1 91 ? 34.738 17.949 -33.549 1.00 87.50 91 SER A O 1
ATOM 708 N N . SER A 1 92 ? 35.536 18.029 -35.647 1.00 85.75 92 SER A N 1
ATOM 709 C CA . SER A 1 92 ? 35.073 19.397 -35.921 1.00 85.75 92 SER A CA 1
ATOM 710 C C . SER A 1 92 ? 33.594 19.492 -36.307 1.00 85.75 92 SER A C 1
ATOM 712 O O . SER A 1 92 ? 32.989 20.542 -36.120 1.00 85.75 92 SER A O 1
ATOM 714 N N . THR A 1 93 ? 33.007 18.418 -36.843 1.00 81.81 93 THR A N 1
ATOM 715 C CA . THR A 1 93 ? 31.612 18.365 -37.323 1.00 81.81 93 THR A CA 1
ATOM 716 C C . THR A 1 93 ? 30.913 17.082 -36.844 1.00 81.81 93 THR A C 1
ATOM 718 O O . THR A 1 93 ? 30.550 16.215 -37.641 1.00 81.81 93 THR A O 1
ATOM 721 N N . PRO A 1 94 ? 30.714 16.917 -35.520 1.00 73.31 94 PRO A N 1
ATOM 722 C CA . PRO A 1 94 ? 30.305 15.638 -34.926 1.00 73.31 94 PRO A CA 1
ATOM 723 C C . PRO A 1 94 ? 28.911 15.153 -35.346 1.00 73.31 94 PRO A C 1
ATOM 725 O O . PRO A 1 94 ? 28.614 13.966 -35.200 1.00 73.31 94 PRO A O 1
ATOM 728 N N . TYR A 1 95 ? 28.067 16.039 -35.876 1.00 74.38 95 TYR A N 1
ATOM 729 C CA . TYR A 1 95 ? 26.709 15.710 -36.313 1.00 74.38 95 TYR A CA 1
ATOM 730 C C . TYR A 1 95 ? 26.600 15.393 -37.806 1.00 74.38 95 TYR A C 1
ATOM 732 O O . TYR A 1 95 ? 25.606 14.794 -38.211 1.00 74.38 95 TYR A O 1
ATOM 740 N N . ASP A 1 96 ? 27.601 15.757 -38.611 1.00 83.06 96 ASP A N 1
ATOM 741 C CA . ASP A 1 96 ? 27.536 15.678 -40.076 1.00 83.06 96 ASP A CA 1
ATOM 742 C C . ASP A 1 96 ? 28.219 14.447 -40.652 1.00 83.06 96 ASP A C 1
ATOM 744 O O . ASP A 1 96 ? 27.925 14.058 -41.780 1.00 83.06 96 ASP A O 1
ATOM 748 N N . LEU A 1 97 ? 29.119 13.829 -39.890 1.00 90.50 97 LEU A N 1
ATOM 749 C CA . LEU A 1 97 ? 29.871 12.655 -40.302 1.00 90.50 97 LEU A CA 1
ATOM 750 C C . LEU A 1 97 ? 29.926 11.637 -39.163 1.00 90.50 97 LEU A C 1
ATOM 752 O O . LEU A 1 97 ? 30.070 11.988 -37.988 1.00 90.50 97 LEU A O 1
ATOM 756 N N . TYR A 1 98 ? 29.873 10.355 -39.515 1.00 93.00 98 TYR A N 1
ATOM 757 C CA . TYR A 1 98 ? 30.038 9.260 -38.561 1.00 93.00 98 TYR A CA 1
ATOM 758 C C . TYR A 1 98 ? 30.979 8.190 -39.106 1.00 93.00 98 TYR A C 1
ATOM 760 O O . TYR A 1 98 ? 30.918 7.853 -40.284 1.00 93.00 98 TYR A O 1
ATOM 768 N N . LEU A 1 99 ? 31.844 7.641 -38.253 1.00 92.69 99 LEU A N 1
ATOM 769 C CA . LEU A 1 99 ? 32.780 6.579 -38.619 1.00 92.69 99 LEU A CA 1
ATOM 770 C C . LEU A 1 99 ? 32.420 5.289 -37.881 1.00 92.69 99 LEU A C 1
ATOM 772 O O . LEU A 1 99 ? 32.536 5.227 -36.660 1.00 92.69 99 LEU A O 1
ATOM 776 N N . GLN A 1 100 ? 32.066 4.252 -38.640 1.00 92.50 100 GLN A N 1
ATOM 777 C CA . GLN A 1 100 ? 31.834 2.896 -38.146 1.00 92.50 100 GLN A CA 1
ATOM 778 C C . GLN A 1 100 ? 32.892 1.960 -38.737 1.00 92.50 100 GLN A C 1
ATOM 780 O O . GLN A 1 100 ? 32.856 1.618 -39.923 1.00 92.50 100 GLN A O 1
ATOM 785 N N . GLY A 1 101 ? 33.872 1.565 -37.922 1.00 89.12 101 GLY A N 1
ATOM 786 C CA . GLY A 1 101 ? 35.035 0.821 -38.409 1.00 89.12 101 GLY A CA 1
ATOM 787 C C . GLY A 1 101 ? 35.818 1.634 -39.446 1.00 89.12 101 GLY A C 1
ATOM 788 O O . GLY A 1 101 ? 36.408 2.658 -39.109 1.00 89.12 101 GLY A O 1
ATOM 789 N N . GLU A 1 102 ? 35.815 1.189 -40.705 1.00 90.06 102 GLU A N 1
ATOM 790 C CA . GLU A 1 102 ? 36.437 1.905 -41.835 1.00 90.06 102 GLU A CA 1
ATOM 791 C C . GLU A 1 102 ? 35.444 2.682 -42.709 1.00 90.06 102 GLU A C 1
ATOM 793 O O . GLU A 1 102 ? 35.858 3.341 -43.665 1.00 90.06 102 GLU A O 1
ATOM 798 N N . THR A 1 103 ? 34.146 2.591 -42.418 1.00 93.81 103 THR A N 1
ATOM 799 C CA . THR A 1 103 ? 33.092 3.209 -43.228 1.00 93.81 103 THR A CA 1
ATOM 800 C C . THR A 1 103 ? 32.706 4.557 -42.646 1.00 93.81 103 THR A C 1
ATOM 802 O O . THR A 1 103 ? 32.281 4.649 -41.495 1.00 93.81 103 THR A O 1
ATOM 805 N N . VAL A 1 104 ? 32.827 5.597 -43.461 1.00 93.56 104 VAL A N 1
ATOM 806 C CA . VAL A 1 104 ? 32.337 6.940 -43.175 1.00 93.56 104 VAL A CA 1
ATOM 807 C C . VAL A 1 104 ? 30.930 7.077 -43.746 1.00 93.56 104 VAL A C 1
ATOM 809 O O . VAL A 1 104 ? 30.704 6.912 -44.948 1.00 93.56 104 VAL A O 1
ATOM 812 N N . PHE A 1 105 ? 29.988 7.390 -42.868 1.00 94.88 105 PHE A N 1
ATOM 813 C CA . PHE A 1 105 ? 28.648 7.827 -43.214 1.00 94.88 105 PHE A CA 1
ATOM 814 C C . PHE A 1 105 ? 28.706 9.330 -43.450 1.00 94.88 105 PHE A C 1
ATOM 816 O O . PHE A 1 105 ? 29.039 10.099 -42.544 1.00 94.88 105 PHE A O 1
ATOM 823 N N . THR A 1 106 ? 28.445 9.718 -44.694 1.00 92.25 106 THR A N 1
ATOM 824 C CA . THR A 1 106 ? 28.400 11.119 -45.116 1.00 92.25 106 THR A CA 1
ATOM 825 C C . THR A 1 106 ? 27.139 11.806 -44.603 1.00 92.25 106 THR A C 1
ATOM 827 O O . THR A 1 106 ? 26.169 11.145 -44.225 1.00 92.25 106 THR A O 1
ATOM 830 N N . THR A 1 107 ? 27.122 13.135 -44.639 1.00 88.06 107 THR A N 1
ATOM 831 C CA . THR A 1 107 ? 25.971 13.932 -44.198 1.00 88.06 107 THR A CA 1
ATOM 832 C C . THR A 1 107 ? 24.698 13.550 -44.948 1.00 88.06 107 THR A C 1
ATOM 834 O O . THR A 1 107 ? 23.672 13.298 -44.319 1.00 88.06 107 THR A O 1
ATOM 837 N N . GLY A 1 108 ? 24.779 13.396 -46.276 1.00 89.31 108 GLY A N 1
ATOM 838 C CA . GLY A 1 108 ? 23.630 13.008 -47.091 1.00 89.31 108 GLY A CA 1
ATOM 839 C C . GLY A 1 108 ? 23.126 11.591 -46.796 1.00 89.31 108 GLY A C 1
ATOM 840 O O . GLY A 1 108 ? 21.918 11.357 -46.814 1.00 89.31 108 GLY A O 1
ATOM 841 N N . GLU A 1 109 ? 24.012 10.651 -46.451 1.00 93.62 109 GLU A N 1
ATOM 842 C CA . GLU A 1 109 ? 23.608 9.312 -45.996 1.00 93.62 109 GLU A CA 1
ATOM 843 C C . GLU A 1 109 ? 22.923 9.359 -44.624 1.00 93.62 109 GLU A C 1
ATOM 845 O O . GLU A 1 109 ? 21.876 8.739 -44.439 1.00 93.62 109 GLU A O 1
ATOM 850 N N . ILE A 1 110 ? 23.464 10.124 -43.670 1.00 92.81 110 ILE A N 1
ATOM 851 C CA . ILE A 1 110 ? 22.846 10.300 -42.348 1.00 92.81 110 ILE A CA 1
ATOM 852 C C . ILE A 1 110 ? 21.455 10.932 -42.500 1.00 92.81 110 ILE A C 1
ATOM 854 O O . ILE A 1 110 ? 20.502 10.460 -41.881 1.00 92.81 110 ILE A O 1
ATOM 858 N N . ASP A 1 111 ? 21.290 11.929 -43.372 1.00 90.69 111 ASP A N 1
ATOM 859 C CA . ASP A 1 111 ? 19.988 12.546 -43.653 1.00 90.69 111 ASP A CA 1
ATOM 860 C C . ASP A 1 111 ? 19.008 11.589 -44.346 1.00 90.69 111 ASP A C 1
ATOM 862 O O . ASP A 1 111 ? 17.799 11.662 -44.112 1.00 90.69 111 ASP A O 1
ATOM 866 N N . LYS A 1 112 ? 19.489 10.673 -45.196 1.00 92.88 112 LYS A N 1
ATOM 867 C CA . LYS A 1 112 ? 18.655 9.606 -45.779 1.00 92.88 112 LYS A CA 1
ATOM 868 C C . LYS A 1 112 ? 18.177 8.624 -44.713 1.00 92.88 112 LYS A C 1
ATOM 870 O O . LYS A 1 112 ? 16.991 8.308 -44.674 1.00 92.88 112 LYS A O 1
ATOM 875 N N . ILE A 1 113 ? 19.075 8.177 -43.835 1.00 94.88 113 ILE A N 1
ATOM 876 C CA . ILE A 1 113 ? 18.742 7.274 -42.724 1.00 94.88 113 ILE A CA 1
ATOM 877 C C . ILE A 1 113 ? 17.759 7.957 -41.761 1.00 94.88 113 ILE A C 1
ATOM 879 O O . ILE A 1 113 ? 16.792 7.334 -41.332 1.00 94.88 113 ILE A O 1
ATOM 883 N N . THR A 1 114 ? 17.960 9.247 -41.481 1.00 92.81 114 THR A N 1
ATOM 884 C CA . THR A 1 114 ? 17.080 10.064 -40.628 1.00 92.81 114 THR A CA 1
ATOM 885 C C . THR A 1 114 ? 15.668 10.161 -41.198 1.00 92.81 114 THR A C 1
ATOM 887 O O . THR A 1 114 ? 14.702 9.891 -40.485 1.00 92.81 114 THR A O 1
ATOM 890 N N . ARG A 1 115 ? 15.531 10.450 -42.498 1.00 91.81 115 ARG A N 1
ATOM 891 C CA . ARG A 1 115 ? 14.226 10.451 -43.182 1.00 91.81 115 ARG A CA 1
ATOM 892 C C . ARG A 1 115 ? 13.565 9.076 -43.172 1.00 91.81 115 ARG A C 1
ATOM 894 O O . ARG A 1 115 ? 12.400 8.975 -42.814 1.00 91.81 115 ARG A O 1
ATOM 901 N N . SER A 1 116 ? 14.327 8.023 -43.472 1.00 93.50 116 SER A N 1
ATOM 902 C CA . SER A 1 116 ? 13.850 6.634 -43.423 1.00 93.50 116 SER A CA 1
ATOM 903 C C . SER A 1 116 ? 13.309 6.256 -42.039 1.00 93.50 116 SER A C 1
ATOM 905 O O . SER A 1 116 ? 12.247 5.643 -41.939 1.00 93.50 116 SER A O 1
ATOM 907 N N . LEU A 1 117 ? 13.992 6.662 -40.960 1.00 93.50 117 LEU A N 1
ATOM 908 C CA . LEU A 1 117 ? 13.510 6.456 -39.593 1.00 93.50 117 LEU A CA 1
ATOM 909 C C . LEU A 1 117 ? 12.196 7.205 -39.341 1.00 93.50 117 LEU A C 1
ATOM 911 O O . LEU A 1 117 ? 11.247 6.613 -38.834 1.00 93.50 117 LEU A O 1
ATOM 915 N N . GLY A 1 118 ? 12.134 8.486 -39.716 1.00 91.94 118 GLY A N 1
ATOM 916 C CA . GLY A 1 118 ? 10.931 9.306 -39.561 1.00 91.94 118 GLY A CA 1
ATOM 917 C C . GLY A 1 118 ? 9.724 8.736 -40.311 1.00 91.94 118 GLY A C 1
ATOM 918 O O . GLY A 1 118 ? 8.642 8.622 -39.736 1.00 91.94 118 GLY A O 1
ATOM 919 N N . ASP A 1 119 ? 9.916 8.310 -41.561 1.00 91.12 119 ASP A N 1
ATOM 920 C CA . ASP A 1 119 ? 8.868 7.702 -42.385 1.00 91.12 119 ASP A CA 1
ATOM 921 C C . ASP A 1 119 ? 8.380 6.376 -41.790 1.00 91.12 119 ASP A C 1
ATOM 923 O O . ASP A 1 119 ? 7.172 6.134 -41.722 1.00 91.12 119 ASP A O 1
ATOM 927 N N . LYS A 1 120 ? 9.296 5.537 -41.290 1.00 92.19 120 LYS A N 1
ATOM 928 C CA . LYS A 1 120 ? 8.928 4.292 -40.606 1.00 92.19 120 LYS A CA 1
ATOM 929 C C . LYS A 1 120 ? 8.136 4.546 -39.333 1.00 92.19 120 LYS A C 1
ATOM 931 O O . LYS A 1 120 ? 7.070 3.970 -39.183 1.00 92.19 120 LYS A O 1
ATOM 936 N N . ILE A 1 121 ? 8.581 5.446 -38.457 1.00 91.19 121 ILE A N 1
ATOM 937 C CA . ILE A 1 121 ? 7.841 5.777 -37.226 1.00 91.19 121 ILE A CA 1
ATOM 938 C C . ILE A 1 121 ? 6.455 6.340 -37.562 1.00 91.19 121 ILE A C 1
ATOM 940 O O . ILE A 1 121 ? 5.475 6.025 -36.892 1.00 91.19 121 ILE A O 1
ATOM 944 N N . LYS A 1 122 ? 6.336 7.142 -38.623 1.00 88.06 122 LYS A N 1
ATOM 945 C CA . LYS A 1 122 ? 5.045 7.683 -39.062 1.00 88.06 122 LYS A CA 1
ATOM 946 C C . LYS A 1 122 ? 4.077 6.589 -39.531 1.00 88.06 122 LYS A C 1
ATOM 948 O O . LYS A 1 122 ? 2.886 6.676 -39.226 1.00 88.06 122 LYS A O 1
ATOM 953 N N . ASN A 1 123 ? 4.581 5.587 -40.250 1.00 88.12 123 ASN A N 1
ATOM 954 C CA . ASN A 1 123 ? 3.775 4.514 -40.837 1.00 88.12 123 ASN A CA 1
ATOM 955 C C . ASN A 1 123 ? 3.496 3.366 -39.852 1.00 88.12 123 ASN A C 1
ATOM 957 O O . ASN A 1 123 ? 2.374 2.880 -39.786 1.00 88.12 123 ASN A O 1
ATOM 961 N N . GLU A 1 124 ? 4.502 2.956 -39.082 1.00 88.62 124 GLU A N 1
ATOM 962 C CA . GLU A 1 124 ? 4.500 1.767 -38.213 1.00 88.62 124 GLU A CA 1
ATOM 963 C C . GLU A 1 124 ? 4.308 2.116 -36.723 1.00 88.62 124 GLU A C 1
ATOM 965 O O . GLU A 1 124 ? 4.184 1.225 -35.890 1.00 88.62 124 GLU A O 1
ATOM 970 N N . LYS A 1 125 ? 4.256 3.411 -36.372 1.00 88.38 125 LYS A N 1
ATOM 971 C CA . LYS A 1 125 ? 4.140 3.984 -35.008 1.00 88.38 125 LYS A CA 1
ATOM 972 C C . LYS A 1 125 ? 5.366 3.799 -34.113 1.00 88.38 125 LYS A C 1
ATOM 974 O O . LYS A 1 125 ? 5.700 4.711 -33.354 1.00 88.38 125 LYS A O 1
ATOM 979 N N . TYR A 1 126 ? 6.051 2.669 -34.221 1.00 93.12 126 TYR A N 1
ATOM 980 C CA . TYR A 1 126 ? 7.308 2.387 -33.539 1.00 93.12 126 TYR A CA 1
ATOM 981 C C . TYR A 1 126 ? 8.236 1.569 -34.435 1.00 93.12 126 TYR A C 1
ATOM 983 O O . TYR A 1 126 ? 7.802 0.936 -35.392 1.00 93.12 126 TYR A O 1
ATOM 991 N N . VAL A 1 127 ? 9.523 1.563 -34.102 1.00 93.31 127 VAL A N 1
ATOM 992 C CA . VAL A 1 127 ? 10.518 0.680 -34.718 1.00 93.31 127 VAL A CA 1
ATOM 993 C C . VAL A 1 127 ? 11.424 0.125 -33.626 1.00 93.31 127 VAL A C 1
ATOM 995 O O . VAL A 1 127 ? 11.746 0.840 -32.678 1.00 93.31 127 VAL A O 1
ATOM 998 N N . THR A 1 128 ? 11.867 -1.125 -33.733 1.00 92.31 128 THR A N 1
ATOM 999 C CA . THR A 1 128 ? 12.853 -1.672 -32.791 1.00 92.31 128 THR A CA 1
ATOM 1000 C C . THR A 1 128 ? 14.274 -1.239 -33.176 1.00 92.31 128 THR A C 1
ATOM 1002 O O . THR A 1 128 ? 14.619 -1.118 -34.359 1.00 92.31 128 THR A O 1
ATOM 1005 N N . LEU A 1 129 ? 15.135 -1.020 -32.175 1.00 89.94 129 LEU A N 1
ATOM 1006 C CA . LEU A 1 129 ? 16.540 -0.650 -32.385 1.00 89.94 129 LEU A CA 1
ATOM 1007 C C . LEU A 1 129 ? 17.281 -1.702 -33.223 1.00 89.94 129 LEU A C 1
ATOM 1009 O O . LEU A 1 129 ? 18.104 -1.352 -34.072 1.00 89.94 129 LEU A O 1
ATOM 1013 N N . VAL A 1 130 ? 16.990 -2.984 -32.985 1.00 89.62 130 VAL A N 1
ATOM 1014 C CA . VAL A 1 130 ? 17.656 -4.114 -33.644 1.00 89.62 130 VAL A CA 1
ATOM 1015 C C . VAL A 1 130 ? 17.248 -4.210 -35.110 1.00 89.62 130 VAL A C 1
ATOM 1017 O O . VAL A 1 130 ? 18.127 -4.300 -35.972 1.00 89.62 130 VAL A O 1
ATOM 1020 N N . ASP A 1 131 ? 15.951 -4.135 -35.412 1.00 89.75 131 ASP A N 1
ATOM 1021 C CA . ASP A 1 131 ? 15.463 -4.281 -36.785 1.00 89.75 131 ASP A CA 1
ATOM 1022 C C . ASP A 1 131 ? 15.877 -3.082 -37.635 1.00 89.75 131 ASP A C 1
ATOM 1024 O O . ASP A 1 131 ? 16.373 -3.239 -38.758 1.00 89.75 131 ASP A O 1
ATOM 1028 N N . PHE A 1 132 ? 15.757 -1.867 -37.088 1.00 94.25 132 PHE A N 1
ATOM 1029 C CA . PHE A 1 132 ? 16.196 -0.673 -37.799 1.00 94.25 132 PHE A CA 1
ATOM 1030 C C . PHE A 1 132 ? 17.710 -0.671 -38.007 1.00 94.25 132 PHE A C 1
ATOM 1032 O O . PHE A 1 132 ? 18.164 -0.509 -39.144 1.00 94.25 132 PHE A O 1
ATOM 1039 N N . GLY A 1 133 ? 18.481 -0.913 -36.940 1.00 93.38 133 GLY A N 1
ATOM 1040 C CA . GLY A 1 133 ? 19.941 -0.955 -36.978 1.00 93.38 133 GLY A CA 1
ATOM 1041 C C . GLY A 1 133 ? 20.461 -1.971 -37.992 1.00 93.38 133 GLY A C 1
ATOM 1042 O O . GLY A 1 133 ? 21.311 -1.644 -38.821 1.00 93.38 133 GLY A O 1
ATOM 1043 N N . SER A 1 134 ? 19.874 -3.168 -38.012 1.00 92.38 134 SER A N 1
ATOM 1044 C CA . SER A 1 134 ? 20.224 -4.225 -38.966 1.00 92.38 134 SER A CA 1
ATOM 1045 C C . SER A 1 134 ? 19.841 -3.855 -40.400 1.00 92.38 134 SER A C 1
ATOM 1047 O O . SER A 1 134 ? 20.667 -3.990 -41.305 1.00 92.38 134 SER A O 1
ATOM 1049 N N . SER A 1 135 ? 18.633 -3.316 -40.617 1.00 93.00 135 SER A N 1
ATOM 1050 C CA . SER A 1 135 ? 18.165 -2.917 -41.955 1.00 93.00 135 SER A CA 1
ATOM 1051 C C . SER A 1 135 ? 19.022 -1.809 -42.576 1.00 93.00 135 SER A C 1
ATOM 1053 O O . SER A 1 135 ? 19.290 -1.827 -43.776 1.00 93.00 135 SER A O 1
ATOM 1055 N N . GLN A 1 136 ? 19.504 -0.876 -41.751 1.00 94.00 136 GLN A N 1
ATOM 1056 C CA . GLN A 1 136 ? 20.366 0.223 -42.180 1.00 94.00 136 GLN A CA 1
ATOM 1057 C C . GLN A 1 136 ? 21.858 -0.115 -42.061 1.00 94.00 136 GLN A C 1
ATOM 1059 O O . GLN A 1 136 ? 22.693 0.658 -42.530 1.00 94.00 136 GLN A O 1
ATOM 1064 N N . ARG A 1 137 ? 22.224 -1.272 -41.492 1.00 93.19 137 ARG A N 1
ATOM 1065 C CA . ARG A 1 137 ? 23.607 -1.678 -41.171 1.00 93.19 137 ARG A CA 1
ATOM 1066 C C . ARG A 1 137 ? 24.364 -0.611 -40.365 1.00 93.19 137 ARG A C 1
ATOM 1068 O 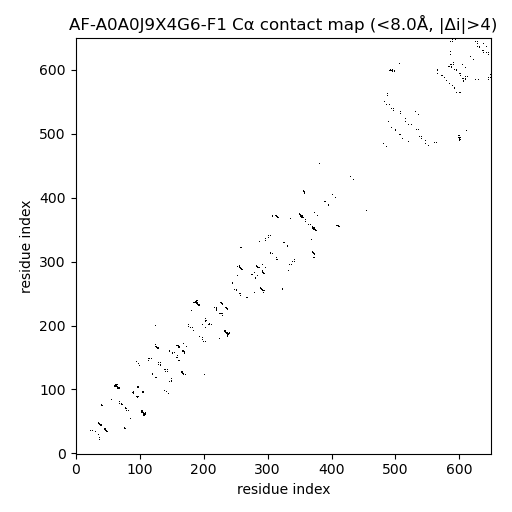O . ARG A 1 137 ? 25.507 -0.282 -40.690 1.00 93.19 137 ARG A O 1
ATOM 1075 N N . ILE A 1 138 ? 23.709 -0.059 -39.349 1.00 94.38 138 ILE A N 1
ATOM 1076 C CA . ILE A 1 138 ? 24.258 0.963 -38.449 1.00 94.38 138 ILE A CA 1
ATOM 1077 C C . ILE A 1 138 ? 24.349 0.435 -37.021 1.00 94.38 138 ILE A C 1
ATOM 1079 O O . ILE A 1 138 ? 23.550 -0.403 -36.606 1.00 94.38 138 ILE A O 1
ATOM 1083 N N . ASP A 1 139 ? 25.318 0.939 -36.265 1.00 92.00 139 ASP A N 1
ATOM 1084 C CA . ASP A 1 139 ? 25.415 0.677 -34.833 1.00 92.00 139 ASP A CA 1
ATOM 1085 C C . ASP A 1 139 ? 24.445 1.550 -34.005 1.00 92.00 139 ASP A C 1
ATOM 1087 O O . ASP A 1 139 ? 23.816 2.496 -34.493 1.00 92.00 139 ASP A O 1
ATOM 1091 N N . GLN A 1 140 ? 24.319 1.229 -32.714 1.00 88.38 140 GLN A N 1
ATOM 1092 C CA . GLN A 1 140 ? 23.436 1.954 -31.795 1.00 88.38 140 GLN A CA 1
ATOM 1093 C C . GLN A 1 140 ? 23.862 3.412 -31.564 1.00 88.38 140 GLN A C 1
ATOM 1095 O O . GLN A 1 140 ? 23.021 4.257 -31.258 1.00 88.38 140 GLN A O 1
ATOM 1100 N N . THR A 1 141 ? 25.153 3.721 -31.688 1.00 90.56 141 THR A N 1
ATOM 1101 C CA . THR A 1 141 ? 25.673 5.075 -31.467 1.00 90.56 141 THR A CA 1
ATOM 1102 C C . THR A 1 141 ? 25.232 5.995 -32.599 1.00 90.56 141 THR A C 1
ATOM 1104 O O . THR A 1 141 ? 24.756 7.100 -32.339 1.00 90.56 141 THR A O 1
ATOM 1107 N N . LEU A 1 142 ? 25.325 5.530 -33.847 1.00 92.12 142 LEU A N 1
ATOM 1108 C CA . LEU A 1 142 ? 24.797 6.250 -34.998 1.00 92.12 142 LEU A CA 1
ATOM 1109 C C . LEU A 1 142 ? 23.275 6.372 -34.917 1.00 92.12 142 LEU A C 1
ATOM 1111 O O . LEU A 1 142 ? 22.749 7.450 -35.170 1.00 92.12 142 LEU A O 1
ATOM 1115 N N . LEU A 1 143 ? 22.563 5.324 -34.497 1.00 91.94 143 LEU A N 1
ATOM 1116 C CA . LEU A 1 143 ? 21.108 5.390 -34.342 1.00 91.94 143 LEU A CA 1
ATOM 1117 C C . LEU A 1 143 ? 20.667 6.472 -33.341 1.00 91.94 143 LEU A C 1
ATOM 1119 O O . LEU A 1 143 ? 19.749 7.235 -33.634 1.00 91.94 143 LEU A O 1
ATOM 1123 N N . LYS A 1 144 ? 21.358 6.616 -32.202 1.00 90.44 144 LYS A N 1
ATOM 1124 C CA . LYS A 1 144 ? 21.104 7.717 -31.254 1.00 90.44 144 LYS A CA 1
ATOM 1125 C C . LYS A 1 144 ? 21.290 9.089 -31.905 1.00 90.44 144 LYS A C 1
ATOM 1127 O O . LYS A 1 144 ? 20.412 9.938 -31.780 1.00 90.44 144 LYS A O 1
ATOM 1132 N N . ARG A 1 145 ? 22.371 9.279 -32.671 1.00 89.69 145 ARG A N 1
ATOM 1133 C CA . ARG A 1 145 ? 22.614 10.531 -33.414 1.00 89.69 145 ARG A CA 1
ATOM 1134 C C . ARG A 1 145 ? 21.545 10.801 -34.467 1.00 89.69 145 ARG A C 1
ATOM 1136 O O . ARG A 1 145 ? 21.154 11.945 -34.659 1.00 89.69 145 ARG A O 1
ATOM 1143 N N . VAL A 1 146 ? 21.071 9.759 -35.144 1.00 92.25 146 VAL A N 1
ATOM 1144 C CA . VAL A 1 146 ? 19.976 9.855 -36.115 1.00 92.25 146 VAL A CA 1
ATOM 1145 C C . VAL A 1 146 ? 18.689 10.319 -35.427 1.00 92.25 146 VAL A C 1
ATOM 1147 O O . VAL A 1 146 ? 18.020 11.206 -35.946 1.00 92.25 146 VAL A O 1
ATOM 1150 N N . VAL A 1 147 ? 18.361 9.792 -34.241 1.00 91.94 147 VAL A N 1
ATOM 1151 C CA . VAL A 1 147 ? 17.200 10.248 -33.451 1.00 91.94 147 VAL A CA 1
ATOM 1152 C C . VAL A 1 147 ? 17.361 11.704 -33.002 1.00 91.94 147 VAL A C 1
ATOM 1154 O O . VAL A 1 147 ? 16.429 12.496 -33.130 1.00 91.94 147 VAL A O 1
ATOM 1157 N N . GLU A 1 148 ? 18.543 12.091 -32.517 1.00 89.44 148 GLU A N 1
ATOM 1158 C CA . GLU A 1 148 ? 18.844 13.482 -32.150 1.00 89.44 148 GLU A CA 1
ATOM 1159 C C . GLU A 1 148 ? 18.687 14.427 -33.348 1.00 89.44 148 GLU A C 1
ATOM 1161 O O . GLU A 1 148 ? 18.042 15.469 -33.234 1.00 89.44 148 GLU A O 1
ATOM 1166 N N . ARG A 1 149 ? 19.214 14.038 -34.514 1.00 88.62 149 ARG A N 1
ATOM 1167 C CA . ARG A 1 149 ? 19.117 14.809 -35.759 1.00 88.62 149 ARG A CA 1
ATOM 1168 C C . ARG A 1 149 ? 17.683 14.880 -36.288 1.00 88.62 149 ARG A C 1
ATOM 1170 O O . ARG A 1 149 ? 17.267 15.933 -36.759 1.00 88.62 149 ARG A O 1
ATOM 1177 N N . LEU A 1 150 ? 16.891 13.815 -36.154 1.00 89.88 150 LEU A N 1
ATOM 1178 C CA . LEU A 1 150 ? 15.460 13.845 -36.470 1.00 89.88 150 LEU A CA 1
ATOM 1179 C C . LEU A 1 150 ? 14.739 14.893 -35.608 1.00 89.88 150 LEU A C 1
ATOM 1181 O O . LEU A 1 150 ? 13.962 15.701 -36.116 1.00 89.88 150 LEU A O 1
ATOM 1185 N N . ASN A 1 151 ? 15.046 14.935 -34.311 1.00 89.19 151 ASN A N 1
ATOM 1186 C CA . ASN A 1 151 ? 14.440 15.883 -33.377 1.00 89.19 151 ASN A CA 1
ATOM 1187 C C . ASN A 1 151 ? 14.810 17.342 -33.662 1.00 89.19 151 ASN A C 1
ATOM 1189 O O . ASN A 1 151 ? 13.979 18.217 -33.443 1.00 89.19 151 ASN A O 1
ATOM 1193 N N . THR A 1 152 ? 16.013 17.625 -34.171 1.00 84.44 152 THR A N 1
ATOM 1194 C CA . THR A 1 152 ? 16.387 18.994 -34.569 1.00 84.44 152 THR A CA 1
ATOM 1195 C C . THR A 1 152 ? 15.751 19.422 -35.892 1.00 84.44 152 THR A C 1
ATOM 1197 O O . THR A 1 152 ? 15.495 20.609 -36.087 1.00 84.44 152 THR A O 1
ATOM 1200 N N . GLN A 1 153 ? 15.466 18.477 -36.793 1.00 79.44 153 GLN A N 1
ATOM 1201 C CA . GLN A 1 153 ? 14.814 18.743 -38.081 1.00 79.44 153 GLN A CA 1
ATOM 1202 C C . GLN A 1 153 ? 13.292 18.924 -37.962 1.00 79.44 153 GLN A C 1
ATOM 1204 O O . GLN A 1 153 ? 12.671 19.569 -38.809 1.00 79.44 153 GLN A O 1
ATOM 1209 N N . THR A 1 154 ? 12.674 18.376 -36.915 1.00 71.81 154 THR A N 1
ATOM 1210 C CA . THR A 1 154 ? 11.218 18.414 -36.740 1.00 71.81 154 THR A CA 1
ATOM 1211 C C . THR A 1 154 ? 10.804 19.706 -36.024 1.00 71.81 154 THR A C 1
ATOM 1213 O O . THR A 1 154 ? 10.938 19.821 -34.812 1.00 71.81 154 THR A O 1
ATOM 1216 N N . GLN A 1 155 ? 10.281 20.698 -36.758 1.00 56.69 155 GLN A N 1
ATOM 1217 C CA . GLN A 1 155 ? 9.899 22.016 -36.204 1.00 56.69 155 GLN A CA 1
ATOM 1218 C C . GLN A 1 155 ? 8.655 22.012 -35.290 1.00 56.69 155 GLN A C 1
ATOM 1220 O O . GLN A 1 155 ? 8.375 23.013 -34.637 1.00 56.69 155 GLN A O 1
ATOM 1225 N N . ASN A 1 156 ? 7.918 20.903 -35.207 1.00 51.56 156 ASN A N 1
ATOM 1226 C CA . ASN A 1 156 ? 6.674 20.794 -34.444 1.00 51.56 156 ASN A CA 1
ATOM 1227 C C . ASN A 1 156 ? 6.788 19.635 -33.457 1.00 51.56 156 ASN A C 1
ATOM 1229 O O . ASN A 1 156 ? 7.015 18.541 -33.953 1.00 51.56 156 ASN A O 1
ATOM 1233 N N . ASN A 1 157 ? 6.610 19.890 -32.146 1.00 56.66 157 ASN A N 1
ATOM 1234 C CA . ASN A 1 157 ? 6.343 19.058 -30.936 1.00 56.66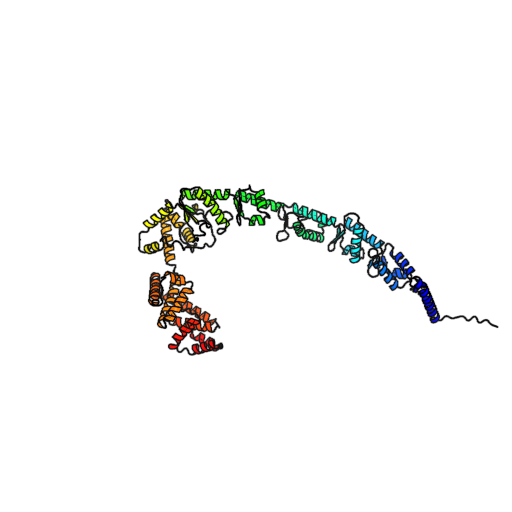 157 ASN A CA 1
ATOM 1235 C C . ASN A 1 157 ? 6.313 17.499 -30.963 1.00 56.66 157 ASN A C 1
ATOM 1237 O O . ASN A 1 157 ? 5.966 16.883 -29.961 1.00 56.66 157 ASN A O 1
ATOM 1241 N N . SER A 1 158 ? 6.692 16.822 -32.039 1.00 72.19 158 SER A N 1
ATOM 1242 C CA . SER A 1 158 ? 6.751 15.377 -32.226 1.00 72.19 158 SER A CA 1
ATOM 1243 C C . SER A 1 158 ? 8.174 14.900 -32.002 1.00 72.19 158 SER A C 1
ATOM 1245 O O . SER A 1 158 ? 8.845 14.401 -32.907 1.00 72.19 158 SER A O 1
ATOM 1247 N N . LYS A 1 159 ? 8.633 15.084 -30.767 1.00 89.4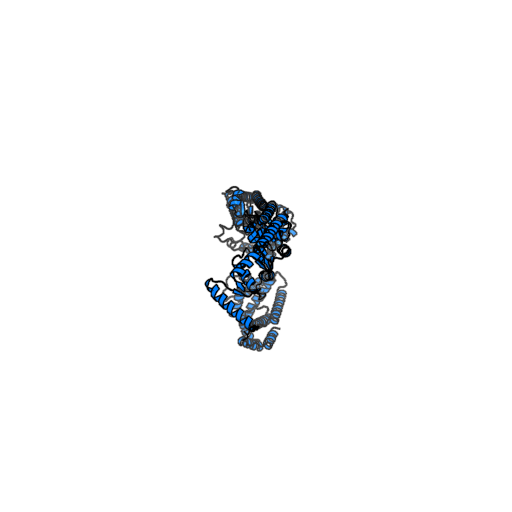4 159 LYS A N 1
ATOM 1248 C CA . LYS A 1 159 ? 9.915 14.562 -30.320 1.00 89.44 159 LYS A CA 1
ATOM 1249 C C . LYS A 1 159 ? 9.893 13.036 -30.398 1.00 89.44 159 LYS A C 1
ATOM 1251 O O . LYS A 1 159 ? 8.996 12.384 -29.877 1.00 89.44 159 LYS A O 1
ATOM 1256 N N . THR A 1 160 ? 10.879 12.473 -31.071 1.00 92.62 160 THR A N 1
ATOM 1257 C CA . THR A 1 160 ? 11.147 11.039 -31.131 1.00 92.62 160 THR A CA 1
ATOM 1258 C C . THR A 1 160 ? 12.037 10.653 -29.959 1.00 92.62 160 THR A C 1
ATOM 1260 O O . THR A 1 160 ? 13.029 11.329 -29.670 1.00 92.62 160 THR A O 1
ATOM 1263 N N . ILE A 1 161 ? 11.693 9.567 -29.278 1.00 93.75 161 ILE A N 1
ATOM 1264 C CA . ILE A 1 161 ? 12.421 9.057 -28.117 1.00 93.75 161 ILE A CA 1
ATOM 1265 C C . ILE A 1 161 ? 12.843 7.610 -28.339 1.00 93.75 161 ILE A C 1
ATOM 1267 O O . ILE A 1 161 ? 12.210 6.868 -29.089 1.00 93.75 161 ILE A O 1
ATOM 1271 N N . ILE A 1 162 ? 13.920 7.226 -27.658 1.00 93.50 162 ILE A N 1
ATOM 1272 C CA . ILE A 1 162 ? 14.319 5.831 -27.499 1.00 93.50 162 ILE A CA 1
ATOM 1273 C C . ILE A 1 162 ? 13.827 5.389 -26.125 1.00 93.50 162 ILE A C 1
ATOM 1275 O O . ILE A 1 162 ? 14.210 5.977 -25.111 1.00 93.50 162 ILE A O 1
ATOM 1279 N N . LEU A 1 163 ? 12.970 4.378 -26.105 1.00 92.12 163 LEU A N 1
ATOM 1280 C CA . LEU A 1 163 ? 12.369 3.803 -24.915 1.00 92.12 163 LEU A CA 1
ATOM 1281 C C . LEU A 1 163 ? 12.689 2.309 -24.895 1.00 92.12 163 LEU A C 1
ATOM 1283 O O . LEU A 1 163 ? 12.114 1.551 -25.667 1.00 92.12 163 LEU A O 1
ATOM 1287 N N . GLU A 1 164 ? 13.620 1.910 -24.027 1.00 89.69 164 GLU A N 1
ATOM 1288 C CA . GLU A 1 164 ? 14.175 0.548 -24.003 1.00 89.69 164 GLU A CA 1
ATOM 1289 C C . GLU A 1 164 ? 14.678 0.146 -25.409 1.00 89.69 164 GLU A C 1
ATOM 1291 O O . GLU A 1 164 ? 15.570 0.813 -25.944 1.00 89.69 164 GLU A O 1
ATOM 1296 N N . GLU A 1 165 ? 14.124 -0.896 -26.028 1.00 91.19 165 GLU A N 1
ATOM 1297 C CA . GLU A 1 165 ? 14.438 -1.329 -27.393 1.00 91.19 165 GLU A CA 1
ATOM 1298 C C . GLU A 1 165 ? 13.622 -0.645 -28.503 1.00 91.19 165 GLU A C 1
ATOM 1300 O O . GLU A 1 165 ? 13.836 -0.943 -29.681 1.00 91.19 165 GLU A O 1
ATOM 1305 N N . PHE A 1 166 ? 12.711 0.269 -28.167 1.00 94.44 166 PHE A N 1
ATOM 1306 C CA . PHE A 1 166 ? 11.793 0.901 -29.114 1.00 94.44 166 PHE A CA 1
ATOM 1307 C C . PHE A 1 166 ? 12.191 2.342 -29.443 1.00 94.44 166 PHE A C 1
ATOM 1309 O O . PHE A 1 166 ? 12.651 3.101 -28.591 1.00 94.44 166 PHE A O 1
ATOM 1316 N N . VAL A 1 167 ? 11.957 2.750 -30.688 1.00 94.50 167 VAL A N 1
ATOM 1317 C CA . VAL A 1 167 ? 12.040 4.137 -31.155 1.00 94.50 167 VAL A CA 1
ATOM 1318 C C . VAL A 1 167 ? 10.662 4.560 -31.632 1.00 94.50 167 VAL A C 1
ATOM 1320 O O . VAL A 1 167 ? 10.098 3.936 -32.530 1.00 94.50 167 VAL A O 1
ATOM 1323 N N . LEU A 1 168 ? 10.108 5.602 -31.020 1.00 94.69 168 LEU A N 1
ATOM 1324 C CA . LEU A 1 168 ? 8.730 6.030 -31.257 1.00 94.69 168 LEU A CA 1
ATOM 1325 C C . LEU A 1 168 ? 8.536 7.519 -30.956 1.00 94.69 168 LEU A C 1
ATOM 1327 O O . LEU A 1 168 ? 9.401 8.178 -30.374 1.00 94.69 168 LEU A O 1
ATOM 1331 N N . SER A 1 169 ? 7.387 8.052 -31.362 1.00 92.12 169 SER A N 1
ATOM 1332 C CA . SER A 1 169 ? 6.993 9.437 -31.089 1.00 92.12 169 SER A CA 1
ATOM 1333 C C . SER A 1 169 ? 6.528 9.598 -29.635 1.00 92.12 169 SER A C 1
ATOM 1335 O O . SER A 1 169 ? 5.618 8.898 -29.191 1.00 92.12 169 SER A O 1
ATOM 1337 N N . GLU A 1 170 ? 7.123 10.536 -28.894 1.00 92.31 170 GLU A N 1
ATOM 1338 C CA . GLU A 1 170 ? 6.756 10.853 -27.507 1.00 92.31 170 GLU A CA 1
ATOM 1339 C C . GLU A 1 170 ? 5.277 11.269 -27.389 1.00 92.31 170 GLU A C 1
ATOM 1341 O O . GLU A 1 170 ? 4.581 10.680 -26.564 1.00 92.31 170 GLU A O 1
ATOM 1346 N N . PRO A 1 171 ? 4.725 12.154 -28.249 1.00 91.19 171 PRO A N 1
ATOM 1347 C CA . PRO A 1 171 ? 3.285 12.418 -28.252 1.00 91.19 171 PRO A CA 1
ATOM 1348 C C . PRO A 1 171 ? 2.401 11.193 -28.492 1.00 91.19 171 PRO A C 1
ATOM 1350 O O . PRO A 1 171 ? 1.315 11.120 -27.926 1.00 91.19 171 PRO A O 1
ATOM 1353 N N . ALA A 1 172 ? 2.835 10.238 -29.319 1.00 91.56 172 ALA A N 1
ATOM 1354 C CA . ALA A 1 172 ? 2.052 9.030 -29.572 1.00 91.56 172 ALA A CA 1
ATOM 1355 C C . ALA A 1 172 ? 1.999 8.134 -28.325 1.00 91.56 172 ALA A C 1
ATOM 1357 O O . ALA A 1 172 ? 0.929 7.656 -27.958 1.00 91.56 172 ALA A O 1
ATOM 1358 N N . LEU A 1 173 ? 3.128 7.978 -27.623 1.00 94.31 173 LEU A N 1
ATOM 1359 C CA . LEU A 1 173 ? 3.171 7.267 -26.344 1.00 94.31 173 LEU A CA 1
ATOM 1360 C C . LEU A 1 173 ? 2.306 7.944 -25.281 1.00 94.31 173 LEU A C 1
ATOM 1362 O O . LEU A 1 173 ? 1.579 7.265 -24.561 1.00 94.31 173 LEU A O 1
ATOM 1366 N N . GLU A 1 174 ? 2.392 9.270 -25.161 1.00 92.94 174 GLU A N 1
ATOM 1367 C CA . GLU A 1 174 ? 1.574 10.007 -24.197 1.00 92.94 174 GLU A CA 1
ATOM 1368 C C . GLU A 1 174 ? 0.083 9.918 -24.546 1.00 92.94 174 GLU A C 1
ATOM 1370 O O . GLU A 1 174 ? -0.727 9.721 -23.648 1.00 92.94 174 GLU A O 1
ATOM 1375 N N . SER A 1 175 ? -0.284 9.935 -25.832 1.00 92.75 175 SER A N 1
ATOM 1376 C CA . SER A 1 175 ? -1.661 9.681 -26.274 1.00 92.75 175 SER A CA 1
ATOM 1377 C C . SER A 1 175 ? -2.153 8.291 -25.856 1.00 92.75 175 SER A C 1
ATOM 1379 O O . SER A 1 175 ? -3.234 8.179 -25.279 1.00 92.75 175 SER A O 1
ATOM 1381 N N . ALA A 1 176 ? -1.353 7.242 -26.079 1.00 94.94 176 ALA A N 1
ATOM 1382 C CA . ALA A 1 176 ? -1.700 5.878 -25.676 1.00 94.94 176 ALA A CA 1
ATOM 1383 C C . ALA A 1 176 ? -1.836 5.750 -24.147 1.00 94.94 176 ALA A C 1
ATOM 1385 O O . ALA A 1 176 ? -2.778 5.132 -23.650 1.00 94.94 176 ALA A O 1
ATOM 1386 N N . LYS A 1 177 ? -0.944 6.392 -23.376 1.00 95.25 177 LYS A N 1
ATOM 1387 C CA . LYS A 1 177 ? -1.061 6.476 -21.910 1.00 95.25 177 LYS A CA 1
ATOM 1388 C C . LYS A 1 177 ? -2.343 7.178 -21.485 1.00 95.25 177 LYS A C 1
ATOM 1390 O O . LYS A 1 177 ? -3.044 6.661 -20.623 1.00 95.25 177 LYS A O 1
ATOM 1395 N N . THR A 1 178 ? -2.662 8.327 -22.077 1.00 93.81 178 THR A N 1
ATOM 1396 C CA . THR A 1 178 ? -3.890 9.067 -21.770 1.00 93.81 178 THR A CA 1
ATOM 1397 C C . THR A 1 178 ? -5.121 8.221 -22.071 1.00 93.81 178 THR A C 1
ATOM 1399 O O . THR A 1 178 ? -5.969 8.081 -21.199 1.00 93.81 178 THR A O 1
ATOM 1402 N N . GLN A 1 179 ? -5.187 7.563 -23.231 1.00 95.25 179 GLN A N 1
ATOM 1403 C CA . GLN A 1 179 ? -6.295 6.665 -23.568 1.00 95.25 179 GLN A CA 1
ATOM 1404 C C . GLN A 1 179 ? -6.415 5.493 -22.581 1.00 95.25 179 GLN A C 1
ATOM 1406 O O . GLN A 1 179 ? -7.526 5.116 -22.195 1.00 95.25 179 GLN A O 1
ATOM 1411 N N . PHE A 1 180 ? -5.288 4.935 -22.132 1.00 96.00 180 PHE A N 1
ATOM 1412 C CA . PHE A 1 180 ? -5.262 3.887 -21.113 1.00 96.00 180 PHE A CA 1
ATOM 1413 C C . PHE A 1 180 ? -5.780 4.389 -19.760 1.00 96.00 180 PHE A C 1
ATOM 1415 O O . PHE A 1 180 ? -6.638 3.757 -19.145 1.00 96.00 180 PHE A O 1
ATOM 1422 N N . TYR A 1 181 ? -5.325 5.562 -19.320 1.00 94.69 181 TYR A N 1
ATOM 1423 C CA . TYR A 1 181 ? -5.766 6.196 -18.077 1.00 94.69 181 TYR A CA 1
ATOM 1424 C C . TYR A 1 181 ? -7.245 6.581 -18.112 1.00 94.69 181 TYR A C 1
ATOM 1426 O O . TYR A 1 181 ? -7.974 6.320 -17.157 1.00 94.69 181 TYR A O 1
ATOM 1434 N N . ASP A 1 182 ? -7.716 7.130 -19.228 1.00 92.31 182 ASP A N 1
ATOM 1435 C CA . ASP A 1 182 ? -9.126 7.446 -19.442 1.00 92.31 182 ASP A CA 1
ATOM 1436 C C . ASP A 1 182 ? -9.987 6.183 -19.415 1.00 92.31 182 ASP A C 1
ATOM 1438 O O . ASP A 1 182 ? -11.107 6.202 -18.907 1.00 92.31 182 ASP A O 1
ATOM 1442 N N . THR A 1 183 ? -9.468 5.066 -19.927 1.00 94.19 183 THR A N 1
ATOM 1443 C CA . THR A 1 183 ? -10.149 3.769 -19.864 1.00 94.19 183 THR A CA 1
ATOM 1444 C C . THR A 1 183 ? -10.216 3.249 -18.432 1.00 94.19 183 THR A C 1
ATOM 1446 O O . THR A 1 183 ? -11.290 2.847 -17.993 1.00 94.19 183 THR A O 1
ATOM 1449 N N . LEU A 1 184 ? -9.125 3.342 -17.666 1.00 93.88 184 LEU A N 1
ATOM 1450 C CA . LEU A 1 184 ? -9.114 3.004 -16.239 1.00 93.88 184 LEU A CA 1
ATOM 1451 C C . LEU A 1 184 ? -10.122 3.845 -15.438 1.00 93.88 184 LEU A C 1
ATOM 1453 O O . LEU A 1 184 ? -10.872 3.297 -14.632 1.00 93.88 184 LEU A O 1
ATOM 1457 N N . ASN A 1 185 ? -10.203 5.152 -15.699 1.00 90.00 185 ASN A N 1
ATOM 1458 C CA . ASN A 1 185 ? -11.138 6.059 -15.024 1.00 90.00 185 ASN A CA 1
ATOM 1459 C C . ASN A 1 185 ? -12.621 5.762 -15.322 1.00 90.00 185 ASN A C 1
ATOM 1461 O O . ASN A 1 185 ? -13.483 6.175 -14.548 1.00 90.00 185 ASN A O 1
ATOM 1465 N N . LYS A 1 186 ? -12.937 5.067 -16.425 1.00 90.75 186 LYS A N 1
ATOM 1466 C CA . LYS A 1 186 ? -14.317 4.676 -16.772 1.00 90.75 186 LYS A CA 1
ATOM 1467 C C . LYS A 1 186 ? -14.825 3.485 -15.967 1.00 90.75 186 LYS A C 1
ATOM 1469 O O . LYS A 1 186 ? -16.036 3.276 -15.916 1.00 90.75 186 LYS A O 1
ATOM 1474 N N . TYR A 1 187 ? -13.939 2.691 -15.367 1.00 91.44 187 TYR A N 1
ATOM 1475 C CA . TYR A 1 187 ? -14.370 1.575 -14.537 1.00 91.44 187 TYR A CA 1
ATOM 1476 C C . TYR A 1 187 ? -15.057 2.083 -13.270 1.00 91.44 187 TYR A C 1
ATOM 1478 O O . TYR A 1 187 ? -14.618 3.027 -12.618 1.00 91.44 187 TYR A O 1
ATOM 1486 N N . GLU A 1 188 ? -16.139 1.412 -12.890 1.00 89.31 188 GLU A N 1
ATOM 1487 C CA . GLU A 1 188 ? -16.871 1.724 -11.662 1.00 89.31 188 GLU A CA 1
ATOM 1488 C C . GLU A 1 188 ? -16.526 0.789 -10.496 1.00 89.31 188 GLU A C 1
ATOM 1490 O O . GLU A 1 188 ? -17.042 0.971 -9.393 1.00 89.31 188 GLU A O 1
ATOM 1495 N N . GLN A 1 189 ? -15.708 -0.232 -10.745 1.00 90.12 189 GLN A N 1
ATOM 1496 C CA . GLN A 1 189 ? -15.311 -1.272 -9.797 1.00 90.12 189 GLN A CA 1
ATOM 1497 C C . GLN A 1 189 ? -13.790 -1.477 -9.864 1.00 90.12 189 GLN A C 1
ATOM 1499 O O . GLN A 1 189 ? -13.189 -1.122 -10.883 1.00 90.12 189 GLN A O 1
ATOM 1504 N N . PRO A 1 190 ? -13.161 -2.035 -8.812 1.00 91.75 190 PRO A N 1
ATOM 1505 C CA . PRO A 1 190 ? -11.751 -2.408 -8.847 1.00 91.75 190 PRO A CA 1
ATOM 1506 C C . PRO A 1 190 ? -11.424 -3.303 -10.047 1.00 91.75 190 PRO A C 1
ATOM 1508 O O . PRO A 1 190 ? -12.170 -4.236 -10.345 1.00 91.75 190 PRO A O 1
ATOM 1511 N N . VAL A 1 191 ? -10.310 -3.020 -10.721 1.00 93.94 191 VAL A N 1
ATOM 1512 C CA . VAL A 1 191 ? -9.878 -3.730 -11.932 1.00 93.94 191 VAL A CA 1
ATOM 1513 C C . VAL A 1 191 ? -8.383 -4.028 -11.877 1.00 93.94 191 VAL A C 1
ATOM 1515 O O . VAL A 1 191 ? -7.588 -3.207 -11.416 1.00 93.94 191 VAL A O 1
ATOM 1518 N N . GLU A 1 192 ? -7.986 -5.208 -12.345 1.00 94.12 192 GLU A N 1
ATOM 1519 C CA . GLU A 1 192 ? -6.574 -5.563 -12.482 1.00 94.12 192 GLU A CA 1
ATOM 1520 C C . GLU A 1 192 ? -5.972 -4.777 -13.653 1.00 94.12 192 GLU A C 1
ATOM 1522 O O . GLU A 1 192 ? -6.453 -4.883 -14.783 1.00 94.12 192 GLU A O 1
ATOM 1527 N N . ILE A 1 193 ? -4.926 -3.980 -13.409 1.00 94.00 193 ILE A N 1
ATOM 1528 C CA . ILE A 1 193 ? -4.362 -3.069 -14.423 1.00 94.00 193 ILE A CA 1
ATOM 1529 C C . ILE A 1 193 ? -3.892 -3.850 -15.662 1.00 94.00 193 ILE A C 1
ATOM 1531 O O . ILE A 1 193 ? -4.071 -3.394 -16.789 1.00 94.00 193 ILE A O 1
ATOM 1535 N N . SER A 1 194 ? -3.334 -5.045 -15.454 1.00 90.06 194 SER A N 1
ATOM 1536 C CA . SER A 1 194 ? -2.850 -5.963 -16.494 1.00 90.06 194 SER A CA 1
ATOM 1537 C C . SER A 1 194 ? -3.961 -6.542 -17.381 1.00 90.06 194 SER A C 1
ATOM 1539 O O . SER A 1 194 ? -3.656 -7.090 -18.438 1.00 90.06 194 SER A O 1
ATOM 1541 N N . SER A 1 195 ? -5.226 -6.457 -16.960 1.00 90.94 195 SER A N 1
ATOM 1542 C CA . SER A 1 195 ? -6.377 -7.008 -17.687 1.00 90.94 195 SER A CA 1
ATOM 1543 C C . SER A 1 195 ? -7.048 -5.987 -18.609 1.00 90.94 195 SER A C 1
ATOM 1545 O O . SER A 1 195 ? -7.905 -6.346 -19.415 1.00 90.94 195 SER A O 1
ATOM 1547 N N . VAL A 1 196 ? -6.677 -4.707 -18.494 1.00 93.19 196 VAL A N 1
ATOM 1548 C CA . VAL A 1 196 ? -7.311 -3.623 -19.244 1.00 93.19 196 VAL A CA 1
ATOM 1549 C C . VAL A 1 196 ? -6.705 -3.515 -20.638 1.00 93.19 196 VAL A C 1
ATOM 1551 O O . VAL A 1 196 ? -5.496 -3.359 -20.798 1.00 93.19 196 VAL A O 1
ATOM 1554 N N . GLU A 1 197 ? -7.576 -3.542 -21.643 1.00 92.25 197 GLU A N 1
ATOM 1555 C CA . GLU A 1 197 ? -7.223 -3.359 -23.048 1.00 92.25 197 GLU A CA 1
ATOM 1556 C C . GLU A 1 197 ? -7.725 -2.015 -23.574 1.00 92.25 197 GLU A C 1
ATOM 1558 O O . GLU A 1 197 ? -8.804 -1.546 -23.199 1.00 92.25 197 GLU A O 1
ATOM 1563 N N . ILE A 1 198 ? -6.952 -1.416 -24.481 1.00 94.62 198 ILE A N 1
ATOM 1564 C CA . ILE A 1 198 ? -7.369 -0.259 -25.275 1.00 94.62 198 ILE A CA 1
ATOM 1565 C C . ILE A 1 198 ? -7.136 -0.523 -26.757 1.00 94.62 198 ILE A C 1
ATOM 1567 O O . ILE A 1 198 ? -6.185 -1.203 -27.141 1.00 94.62 198 ILE A O 1
ATOM 1571 N N . ASP A 1 199 ? -7.998 0.042 -27.598 1.00 91.19 199 ASP A N 1
ATOM 1572 C CA . ASP A 1 199 ? -7.789 0.028 -29.044 1.00 91.19 199 ASP A CA 1
ATOM 1573 C C . ASP A 1 199 ? -6.798 1.132 -29.435 1.00 91.19 199 ASP A C 1
ATOM 1575 O O . ASP A 1 199 ? -7.184 2.247 -29.790 1.00 91.19 199 ASP A O 1
ATOM 1579 N N . ASP A 1 200 ? -5.512 0.826 -29.269 1.00 92.88 200 ASP A N 1
ATOM 1580 C CA . ASP A 1 200 ? -4.380 1.642 -29.706 1.00 92.88 200 ASP A CA 1
ATOM 1581 C C . ASP A 1 200 ? -3.266 0.728 -30.246 1.00 92.88 200 ASP A C 1
ATOM 1583 O O . ASP A 1 200 ? -2.923 -0.293 -29.643 1.00 92.88 200 ASP A O 1
ATOM 1587 N N . ASP A 1 201 ? -2.704 1.072 -31.405 1.00 89.19 201 ASP A N 1
ATOM 1588 C CA . ASP A 1 201 ? -1.734 0.217 -32.098 1.00 89.19 201 ASP A CA 1
ATOM 1589 C C . ASP A 1 201 ? -0.384 0.102 -31.372 1.00 89.19 201 ASP A C 1
ATOM 1591 O O . ASP A 1 201 ? 0.278 -0.930 -31.490 1.00 89.19 201 ASP A O 1
ATOM 1595 N N . LEU A 1 202 ? 0.021 1.114 -30.592 1.00 92.38 202 LEU A N 1
ATOM 1596 C CA . LEU A 1 202 ? 1.199 1.010 -29.726 1.00 92.38 202 LEU A CA 1
ATOM 1597 C C . LEU A 1 202 ? 0.912 0.087 -28.543 1.00 92.38 202 LEU A C 1
ATOM 1599 O O . LEU A 1 202 ? 1.772 -0.704 -28.158 1.00 92.38 202 LEU A O 1
ATOM 1603 N N . PHE A 1 203 ? -0.296 0.167 -27.984 1.00 93.62 203 PHE A N 1
ATOM 1604 C CA . PHE A 1 203 ? -0.694 -0.638 -26.831 1.00 93.62 203 PHE A CA 1
ATOM 1605 C C . PHE A 1 203 ? -0.846 -2.133 -27.156 1.00 93.62 203 PHE A C 1
ATOM 1607 O O . PHE A 1 203 ? -0.674 -2.970 -26.275 1.00 93.62 203 PHE A O 1
ATOM 1614 N N . LYS A 1 204 ? -1.088 -2.495 -28.424 1.00 91.69 204 LYS A N 1
ATOM 1615 C CA . LYS A 1 204 ? -1.102 -3.898 -28.888 1.00 91.69 204 LYS A CA 1
ATOM 1616 C C . LYS A 1 204 ? 0.266 -4.586 -28.789 1.00 91.69 204 LYS A C 1
ATOM 1618 O O . LYS A 1 204 ? 0.329 -5.813 -28.781 1.00 91.69 204 LYS A O 1
ATOM 1623 N N . ASN A 1 205 ? 1.368 -3.833 -28.729 1.00 93.44 205 ASN A N 1
ATOM 1624 C CA . ASN A 1 205 ? 2.696 -4.402 -28.510 1.00 93.44 205 ASN A CA 1
ATOM 1625 C C . ASN A 1 205 ? 2.916 -4.688 -27.013 1.00 93.44 205 ASN A C 1
ATOM 1627 O O . ASN A 1 205 ? 2.892 -3.768 -26.197 1.00 93.44 205 ASN A O 1
ATOM 1631 N N . GLU A 1 206 ? 3.193 -5.944 -26.650 1.00 91.75 206 GLU A N 1
ATOM 1632 C CA . GLU A 1 206 ? 3.335 -6.370 -25.247 1.00 91.75 206 GLU A CA 1
ATOM 1633 C C . GLU A 1 206 ? 4.441 -5.630 -24.473 1.00 91.75 206 GLU A C 1
ATOM 1635 O O . GLU A 1 206 ? 4.261 -5.318 -23.294 1.00 91.75 206 GLU A O 1
ATOM 1640 N N . GLY A 1 207 ? 5.564 -5.307 -25.125 1.00 92.50 207 GLY A N 1
ATOM 1641 C CA . GLY A 1 207 ? 6.667 -4.568 -24.505 1.00 92.50 207 GLY A CA 1
ATOM 1642 C C . GLY A 1 207 ? 6.259 -3.137 -24.158 1.00 92.50 207 GLY A C 1
ATOM 1643 O O . GLY A 1 207 ? 6.396 -2.699 -23.015 1.00 92.50 207 GLY A O 1
ATOM 1644 N N . ILE A 1 208 ? 5.655 -2.429 -25.115 1.00 94.12 208 ILE A N 1
ATOM 1645 C CA . ILE A 1 208 ? 5.159 -1.060 -24.906 1.00 94.12 208 ILE A CA 1
ATOM 1646 C C . ILE A 1 208 ? 4.008 -1.046 -23.888 1.00 94.12 208 ILE A C 1
ATOM 1648 O O . ILE A 1 208 ? 3.994 -0.207 -22.982 1.00 94.12 208 ILE A O 1
ATOM 1652 N N . ARG A 1 209 ? 3.086 -2.013 -23.970 1.00 94.69 209 ARG A N 1
ATOM 1653 C CA . ARG A 1 209 ? 2.000 -2.225 -23.001 1.00 94.69 209 ARG A CA 1
ATOM 1654 C C . ARG A 1 209 ? 2.533 -2.357 -21.583 1.00 94.69 209 ARG A C 1
ATOM 1656 O O . ARG A 1 209 ? 2.069 -1.652 -20.689 1.00 94.69 209 ARG A O 1
ATOM 1663 N N . ALA A 1 210 ? 3.547 -3.197 -21.376 1.00 93.44 210 ALA A N 1
ATOM 1664 C CA . ALA A 1 210 ? 4.166 -3.377 -20.068 1.00 93.44 210 ALA A CA 1
ATOM 1665 C C . ALA A 1 210 ? 4.739 -2.061 -19.516 1.00 93.44 210 ALA A C 1
ATOM 1667 O O . ALA A 1 210 ? 4.623 -1.794 -18.319 1.00 93.44 210 ALA A O 1
ATOM 1668 N N . ILE A 1 211 ? 5.315 -1.209 -20.369 1.00 93.62 211 ILE A N 1
ATOM 1669 C CA . ILE A 1 211 ? 5.840 0.100 -19.958 1.00 93.62 211 ILE A CA 1
ATOM 1670 C C . ILE A 1 211 ? 4.706 1.059 -19.563 1.00 93.62 211 ILE A C 1
ATOM 1672 O O . ILE A 1 211 ? 4.803 1.739 -18.536 1.00 93.62 211 ILE A O 1
ATOM 1676 N N . ILE A 1 212 ? 3.614 1.098 -20.333 1.00 94.81 212 ILE A N 1
ATOM 1677 C CA . ILE A 1 212 ? 2.437 1.929 -20.033 1.00 94.81 212 ILE A CA 1
ATOM 1678 C C . ILE A 1 212 ? 1.783 1.474 -18.721 1.00 94.81 212 ILE A C 1
ATOM 1680 O O . ILE A 1 212 ? 1.569 2.293 -17.825 1.00 94.81 212 ILE A O 1
ATOM 1684 N N . VAL A 1 213 ? 1.570 0.170 -18.539 1.00 94.31 213 VAL A N 1
ATOM 1685 C CA . VAL A 1 213 ? 1.036 -0.420 -17.299 1.00 94.31 213 VAL A CA 1
ATOM 1686 C C . VAL A 1 213 ? 1.914 -0.064 -16.093 1.00 94.31 213 VAL A C 1
ATOM 1688 O O . VAL A 1 213 ? 1.411 0.432 -15.083 1.00 94.31 213 VAL A O 1
ATOM 1691 N N . LYS A 1 214 ? 3.244 -0.189 -16.215 1.00 92.31 214 LYS A N 1
ATOM 1692 C CA . LYS A 1 214 ? 4.203 0.190 -15.157 1.00 92.31 214 LYS A CA 1
ATOM 1693 C C . LYS A 1 214 ? 4.169 1.680 -14.797 1.00 92.31 214 LYS A C 1
ATOM 1695 O O . LYS A 1 214 ? 4.636 2.050 -13.718 1.00 92.31 214 LYS A O 1
ATOM 1700 N N . SER A 1 215 ? 3.630 2.552 -15.653 1.00 92.88 215 SER A N 1
ATOM 1701 C CA . SER A 1 215 ? 3.500 3.983 -15.344 1.00 92.88 215 SER A CA 1
ATOM 1702 C C . SER A 1 215 ? 2.281 4.352 -14.489 1.00 92.88 215 SER A C 1
ATOM 1704 O O . SER A 1 215 ? 2.290 5.425 -13.877 1.00 92.88 215 SER A O 1
ATOM 1706 N N . VAL A 1 216 ? 1.299 3.458 -14.324 1.00 94.31 216 VAL A N 1
ATOM 1707 C CA . VAL A 1 216 ? 0.065 3.720 -13.555 1.00 94.31 216 VAL A CA 1
ATOM 1708 C C . VAL A 1 216 ? 0.329 4.165 -12.104 1.00 94.31 216 VAL A C 1
ATOM 1710 O O . VAL A 1 216 ? -0.206 5.201 -11.700 1.00 94.31 216 VAL A O 1
ATOM 1713 N N . PRO A 1 217 ? 1.217 3.524 -11.312 1.00 91.69 217 PRO A N 1
ATOM 1714 C CA . PRO A 1 217 ? 1.519 3.988 -9.953 1.00 91.69 217 PRO A CA 1
ATOM 1715 C C . PRO A 1 217 ? 2.127 5.386 -9.881 1.00 91.69 217 PRO A C 1
ATOM 1717 O O . PRO A 1 217 ? 2.017 6.064 -8.857 1.00 91.69 217 PRO A O 1
ATOM 1720 N N . LYS A 1 218 ? 2.821 5.822 -10.936 1.00 92.12 218 LYS A N 1
ATOM 1721 C CA . LYS A 1 218 ? 3.348 7.186 -11.023 1.00 92.12 218 LYS A CA 1
ATOM 1722 C C . LYS A 1 218 ? 2.227 8.169 -11.366 1.00 92.12 218 LYS A C 1
ATOM 1724 O O . LYS A 1 218 ? 2.179 9.222 -10.739 1.00 92.12 218 LYS A O 1
ATOM 1729 N N . ALA A 1 219 ? 1.322 7.801 -12.275 1.00 92.50 219 ALA A N 1
ATOM 1730 C CA . ALA A 1 219 ? 0.173 8.616 -12.675 1.00 92.50 219 ALA A CA 1
ATOM 1731 C C . ALA A 1 219 ? -0.822 8.861 -11.527 1.00 92.50 219 ALA A C 1
ATOM 1733 O O . ALA A 1 219 ? -1.326 9.971 -11.372 1.00 92.50 219 ALA A O 1
ATOM 1734 N N . VAL A 1 220 ? -1.054 7.860 -10.670 1.00 91.56 220 VAL A N 1
ATOM 1735 C CA . VAL A 1 220 ? -1.875 8.029 -9.455 1.00 91.56 220 VAL A CA 1
ATOM 1736 C C . VAL A 1 220 ? -1.211 9.001 -8.477 1.00 91.56 220 VAL A C 1
ATOM 1738 O O . VAL A 1 220 ? -1.855 9.906 -7.954 1.00 91.56 220 VAL A O 1
ATOM 1741 N N . ARG A 1 221 ? 0.105 8.865 -8.252 1.00 89.31 221 ARG A N 1
ATOM 1742 C CA . ARG A 1 221 ? 0.858 9.749 -7.342 1.00 89.31 221 ARG A CA 1
ATOM 1743 C C . ARG A 1 221 ? 0.946 11.193 -7.834 1.00 89.31 221 ARG A C 1
ATOM 1745 O O . ARG A 1 221 ? 0.968 12.097 -7.008 1.00 89.31 221 ARG A O 1
ATOM 1752 N N . SER A 1 222 ? 1.015 11.409 -9.147 1.00 88.88 222 SER A N 1
ATOM 1753 C CA . SER A 1 222 ? 1.039 12.746 -9.752 1.00 88.88 222 SER A CA 1
ATOM 1754 C C . SER A 1 222 ? -0.348 13.383 -9.888 1.00 88.88 222 SER A C 1
ATOM 1756 O O . SER A 1 222 ? -0.430 14.544 -10.281 1.00 88.88 222 SER A O 1
ATOM 1758 N N . GLY A 1 223 ? -1.427 12.653 -9.584 1.00 85.81 223 GLY A N 1
ATOM 1759 C CA . GLY A 1 223 ? -2.805 13.124 -9.747 1.00 85.81 223 GLY A CA 1
ATOM 1760 C C . GLY A 1 223 ? -3.315 13.108 -11.192 1.00 85.81 223 GLY A C 1
ATOM 1761 O O . GLY A 1 223 ? -4.401 13.616 -11.451 1.00 85.81 223 GLY A O 1
ATOM 1762 N N . GLN A 1 224 ? -2.562 12.526 -12.131 1.00 86.94 224 GLN A N 1
ATOM 1763 C CA . GLN A 1 224 ? -2.992 12.354 -13.524 1.00 86.94 224 GLN A CA 1
ATOM 1764 C C . GLN A 1 224 ? -4.067 11.270 -13.672 1.00 86.94 224 GLN A C 1
ATOM 1766 O O . GLN A 1 224 ? -4.894 11.351 -14.576 1.00 86.94 224 GLN A O 1
ATOM 1771 N N . LEU A 1 225 ? -4.066 10.269 -12.785 1.00 90.62 225 LEU A N 1
ATOM 1772 C CA . LEU A 1 225 ? -5.084 9.223 -12.719 1.00 90.62 225 LEU A CA 1
ATOM 1773 C C . LEU A 1 225 ? -5.812 9.291 -11.369 1.00 90.62 225 LEU A C 1
ATOM 1775 O O . LEU A 1 225 ? -5.167 9.271 -10.319 1.00 90.62 225 LEU A O 1
ATOM 1779 N N . GLN A 1 226 ? -7.145 9.372 -11.395 1.00 87.88 226 GLN A N 1
ATOM 1780 C CA . GLN A 1 226 ? -7.966 9.548 -10.195 1.00 87.88 226 GLN A CA 1
ATOM 1781 C C . GLN A 1 226 ? -8.365 8.192 -9.605 1.00 87.88 226 GLN A C 1
ATOM 1783 O O . GLN A 1 226 ? -9.179 7.459 -10.164 1.00 87.88 226 GLN A O 1
ATOM 1788 N N . GLY A 1 227 ? -7.802 7.858 -8.449 1.00 89.12 227 GLY A N 1
ATOM 1789 C CA . GLY A 1 227 ? -8.102 6.618 -7.742 1.00 89.12 227 GLY A CA 1
ATOM 1790 C C . GLY A 1 227 ? -6.973 6.219 -6.802 1.00 89.12 227 GLY A C 1
ATOM 1791 O O . GLY A 1 227 ? -6.140 7.042 -6.414 1.00 89.12 227 GLY A O 1
ATOM 1792 N N . LYS A 1 228 ? -6.927 4.936 -6.442 1.00 90.19 228 LYS A N 1
ATOM 1793 C CA . LYS A 1 228 ? -5.836 4.351 -5.651 1.00 90.19 228 LYS A CA 1
ATOM 1794 C C . LYS A 1 228 ? -5.413 2.997 -6.214 1.00 90.19 228 LYS A C 1
ATOM 1796 O O . LYS A 1 228 ? -6.156 2.369 -6.960 1.00 90.19 228 LYS A O 1
ATOM 1801 N N . ILE A 1 229 ? -4.223 2.544 -5.830 1.00 90.75 229 ILE A N 1
ATOM 1802 C CA . ILE A 1 229 ? -3.730 1.197 -6.140 1.00 90.75 229 ILE A CA 1
ATOM 1803 C C . ILE A 1 229 ? -3.728 0.389 -4.847 1.00 90.75 229 ILE A C 1
ATOM 1805 O O . ILE A 1 229 ? -3.191 0.846 -3.836 1.00 90.75 229 ILE A O 1
ATOM 1809 N N . GLU A 1 230 ? -4.349 -0.786 -4.875 1.00 86.56 230 GLU A N 1
ATOM 1810 C CA . GLU A 1 230 ? -4.309 -1.754 -3.776 1.00 86.56 230 GLU A CA 1
ATOM 1811 C C . GLU A 1 230 ? -3.228 -2.820 -4.010 1.00 86.56 230 GLU A C 1
ATOM 1813 O O . GLU A 1 230 ? -2.549 -2.835 -5.037 1.00 86.56 230 GLU A O 1
ATOM 1818 N N . LYS A 1 231 ? -3.000 -3.690 -3.018 1.00 75.38 231 LYS A N 1
ATOM 1819 C CA . LYS A 1 231 ? -1.982 -4.745 -3.121 1.00 75.38 231 LYS A CA 1
ATOM 1820 C C . LYS A 1 231 ? -2.288 -5.649 -4.325 1.00 75.38 231 LYS A C 1
ATOM 1822 O O . LYS A 1 231 ? -3.380 -6.197 -4.393 1.00 75.38 231 LYS A O 1
ATOM 1827 N N . GLY A 1 232 ? -1.307 -5.840 -5.211 1.00 67.06 232 GLY A N 1
ATOM 1828 C CA . GLY A 1 232 ? -1.413 -6.746 -6.364 1.00 67.06 232 GLY A CA 1
ATOM 1829 C C . GLY A 1 232 ? -1.960 -6.095 -7.637 1.00 67.06 232 GLY A C 1
ATOM 1830 O O . GLY A 1 232 ? -2.908 -6.611 -8.212 1.00 67.06 232 GLY A O 1
ATOM 1831 N N . ASP A 1 233 ? -1.391 -4.955 -8.050 1.00 87.44 233 ASP A N 1
ATOM 1832 C CA . ASP A 1 233 ? -1.666 -4.275 -9.333 1.00 87.44 233 ASP A CA 1
ATOM 1833 C C . ASP A 1 233 ? -3.155 -4.048 -9.657 1.00 87.44 233 ASP A C 1
ATOM 1835 O O . ASP A 1 233 ? -3.563 -3.956 -10.815 1.00 87.44 233 ASP A O 1
ATOM 1839 N N . THR A 1 234 ? -3.978 -3.906 -8.617 1.00 93.31 234 THR A N 1
ATOM 1840 C CA . THR A 1 234 ? -5.403 -3.599 -8.745 1.00 93.31 234 THR A CA 1
ATOM 1841 C C . THR A 1 234 ? -5.612 -2.097 -8.629 1.00 93.31 234 THR A C 1
ATOM 1843 O O . THR A 1 234 ? -5.276 -1.479 -7.612 1.00 93.31 234 THR A O 1
ATOM 1846 N N . PHE A 1 235 ? -6.186 -1.502 -9.669 1.00 94.31 235 PHE A N 1
ATOM 1847 C CA . PHE A 1 235 ? -6.619 -0.116 -9.666 1.00 94.31 235 PHE A CA 1
ATOM 1848 C C . PHE A 1 235 ? -8.038 -0.018 -9.109 1.00 94.31 235 PHE A C 1
ATOM 1850 O O . PHE A 1 235 ? -8.950 -0.699 -9.573 1.00 94.31 235 PHE A O 1
ATOM 1857 N N . VAL A 1 236 ? -8.225 0.847 -8.115 1.00 92.50 236 VAL A N 1
ATOM 1858 C CA . VAL A 1 236 ? -9.528 1.185 -7.541 1.00 92.50 236 VAL A CA 1
ATOM 1859 C C . VAL A 1 236 ? -9.911 2.584 -8.034 1.00 92.50 236 VAL A C 1
ATOM 1861 O O . VAL A 1 236 ? -9.319 3.566 -7.567 1.00 92.50 236 VAL A O 1
ATOM 1864 N N . PRO A 1 237 ? -10.885 2.693 -8.958 1.00 91.88 237 PRO A N 1
ATOM 1865 C CA . PRO A 1 237 ? -11.293 3.971 -9.535 1.00 91.88 237 PRO A CA 1
ATOM 1866 C C . PRO A 1 237 ? -11.917 4.915 -8.504 1.00 91.88 237 PRO A C 1
ATOM 1868 O O . PRO A 1 237 ? -12.613 4.475 -7.585 1.00 91.88 237 PRO A O 1
ATOM 1871 N N . GLU A 1 238 ? -11.762 6.225 -8.706 1.00 90.06 238 GLU A N 1
ATOM 1872 C CA . GLU A 1 238 ? -12.367 7.267 -7.861 1.00 90.06 238 GLU A CA 1
ATOM 1873 C C . GLU A 1 238 ? -13.892 7.112 -7.714 1.00 90.06 238 GLU A C 1
ATOM 1875 O O . GLU A 1 238 ? -14.436 7.285 -6.624 1.00 90.06 238 GLU A O 1
ATOM 1880 N N . ALA A 1 239 ? -14.599 6.704 -8.773 1.00 87.94 239 ALA A N 1
ATOM 1881 C CA . ALA A 1 239 ? -16.039 6.440 -8.710 1.00 87.94 239 ALA A CA 1
ATOM 1882 C C . ALA A 1 239 ? -16.389 5.327 -7.702 1.00 87.94 239 ALA A C 1
ATOM 1884 O O . ALA A 1 239 ? -17.354 5.452 -6.942 1.00 87.94 239 ALA A O 1
ATOM 1885 N N . SER A 1 240 ? -15.578 4.265 -7.648 1.00 89.38 240 SER A N 1
ATOM 1886 C CA . SER A 1 240 ? -15.729 3.177 -6.676 1.00 89.38 240 SER A CA 1
ATOM 1887 C C . SER A 1 240 ? -15.468 3.670 -5.251 1.00 89.38 240 SER A C 1
ATOM 1889 O O . SER A 1 240 ? -16.209 3.319 -4.333 1.00 89.38 240 SER A O 1
ATOM 1891 N N . ILE A 1 241 ? -14.443 4.509 -5.069 1.00 90.00 241 ILE A N 1
ATOM 1892 C CA . ILE A 1 241 ? -14.102 5.135 -3.783 1.00 90.00 241 ILE A CA 1
ATOM 1893 C C . ILE A 1 241 ? -15.276 5.991 -3.293 1.00 90.00 241 ILE A C 1
ATOM 1895 O O . ILE A 1 241 ? -15.773 5.775 -2.188 1.00 90.00 241 ILE A O 1
ATOM 1899 N N . ARG A 1 242 ? -15.797 6.892 -4.134 1.00 88.69 242 ARG A N 1
ATOM 1900 C CA . ARG A 1 242 ? -16.945 7.755 -3.807 1.00 88.69 242 ARG A CA 1
ATOM 1901 C C . ARG A 1 242 ? -18.208 6.962 -3.501 1.00 88.69 242 ARG A C 1
ATOM 1903 O O . ARG A 1 242 ? -18.935 7.294 -2.568 1.00 88.69 242 ARG A O 1
ATOM 1910 N N . ARG A 1 243 ? -18.476 5.888 -4.251 1.00 88.88 243 ARG A N 1
ATOM 1911 C CA . ARG A 1 243 ? -19.608 4.993 -3.971 1.00 88.88 243 ARG A CA 1
ATOM 1912 C C . ARG A 1 243 ? -19.460 4.333 -2.602 1.00 88.88 243 ARG A C 1
ATOM 1914 O O . ARG A 1 243 ? -20.422 4.310 -1.839 1.00 88.88 243 ARG A O 1
ATOM 1921 N N . ALA A 1 244 ? -18.270 3.832 -2.278 1.00 88.94 244 ALA A N 1
ATOM 1922 C CA . ALA A 1 244 ? -17.995 3.245 -0.973 1.00 88.94 244 ALA A CA 1
ATOM 1923 C C . ALA A 1 244 ? -18.169 4.282 0.152 1.00 88.94 244 ALA A C 1
ATOM 1925 O O . ALA A 1 244 ? -18.890 4.021 1.111 1.00 88.94 244 ALA A O 1
ATOM 1926 N N . GLN A 1 245 ? -17.610 5.483 -0.004 1.00 90.69 245 GLN A N 1
ATOM 1927 C CA . GLN A 1 245 ? -17.780 6.603 0.929 1.00 90.69 245 GLN A CA 1
ATOM 1928 C C . GLN A 1 245 ? -19.256 6.961 1.148 1.00 90.69 245 GLN A C 1
ATOM 1930 O O . GLN A 1 245 ? -19.707 7.041 2.290 1.00 90.69 245 GLN A O 1
ATOM 1935 N N . LYS A 1 246 ? -20.042 7.073 0.070 1.00 89.69 246 LYS A N 1
ATOM 1936 C CA . LYS A 1 246 ? -21.490 7.313 0.141 1.00 89.69 246 LYS A CA 1
ATOM 1937 C C . LYS A 1 246 ? -22.229 6.187 0.866 1.00 89.69 246 LYS A C 1
ATOM 1939 O O . LYS A 1 246 ? -23.138 6.461 1.646 1.00 89.69 246 LYS A O 1
ATOM 1944 N N . ASN A 1 247 ? -21.846 4.929 0.649 1.00 89.88 247 ASN A N 1
ATOM 1945 C CA . ASN A 1 247 ? -22.436 3.791 1.359 1.00 89.88 247 ASN A CA 1
ATOM 1946 C C . ASN A 1 247 ? -22.154 3.856 2.864 1.00 89.88 247 ASN A C 1
ATOM 1948 O O . ASN A 1 247 ? -23.066 3.631 3.656 1.00 89.88 247 ASN A O 1
ATOM 1952 N N . TYR A 1 248 ? -20.937 4.228 3.265 1.00 90.12 248 TYR A N 1
ATOM 1953 C CA . TYR A 1 248 ? -20.607 4.443 4.676 1.00 90.12 248 TYR A CA 1
ATOM 1954 C C . TYR A 1 248 ? -21.329 5.658 5.273 1.00 90.12 248 TYR A C 1
ATOM 1956 O O . TYR A 1 248 ? -21.809 5.573 6.400 1.00 90.12 248 TYR A O 1
ATOM 1964 N N . ALA A 1 249 ? -21.501 6.748 4.518 1.00 89.25 249 ALA A N 1
ATOM 1965 C CA . ALA A 1 249 ? -22.322 7.885 4.938 1.00 89.25 249 ALA A CA 1
ATOM 1966 C C . ALA A 1 249 ? -23.795 7.490 5.147 1.00 89.25 249 ALA A C 1
ATOM 1968 O O . ALA A 1 249 ? -24.414 7.869 6.141 1.00 89.25 249 ALA A O 1
ATOM 1969 N N . ASN A 1 250 ? -24.361 6.693 4.238 1.00 89.50 250 ASN A N 1
ATOM 1970 C CA . ASN A 1 250 ? -25.716 6.158 4.382 1.00 89.50 250 ASN A CA 1
ATOM 1971 C C . ASN A 1 250 ? -25.820 5.208 5.583 1.00 89.50 250 ASN A C 1
ATOM 1973 O O . ASN A 1 250 ? -26.800 5.266 6.320 1.00 89.50 250 ASN A O 1
ATOM 1977 N N . GLY A 1 251 ? -24.799 4.377 5.809 1.00 87.56 251 GLY A N 1
ATOM 1978 C CA . GLY A 1 251 ? -24.693 3.519 6.987 1.00 87.56 251 GLY A CA 1
ATOM 1979 C C . GLY A 1 251 ? -24.670 4.320 8.289 1.00 87.56 251 GLY A C 1
ATOM 1980 O O . GLY A 1 251 ? -25.404 3.982 9.213 1.00 87.56 251 GLY A O 1
ATOM 1981 N N . LEU A 1 252 ? -23.918 5.425 8.340 1.00 90.19 252 LEU A N 1
ATOM 1982 C CA . LEU A 1 252 ? -23.916 6.347 9.478 1.00 90.19 252 LEU A CA 1
ATOM 1983 C C . LEU A 1 252 ? -25.309 6.949 9.716 1.00 90.19 252 LEU A C 1
ATOM 1985 O O . LEU A 1 252 ? -25.759 6.999 10.855 1.00 90.19 252 LEU A O 1
ATOM 1989 N N . LYS A 1 253 ? -26.026 7.351 8.660 1.00 89.50 253 LYS A N 1
ATOM 1990 C CA . LYS A 1 253 ? -27.401 7.872 8.777 1.00 89.50 253 LYS A CA 1
ATOM 1991 C C . LYS A 1 253 ? -28.400 6.824 9.266 1.00 89.50 253 LYS A C 1
ATOM 1993 O O . LYS A 1 253 ? -29.272 7.151 10.062 1.00 89.50 253 LYS A O 1
ATOM 1998 N N . ALA A 1 254 ? -28.280 5.585 8.792 1.00 86.94 254 ALA A N 1
ATOM 1999 C CA . ALA A 1 254 ? -29.202 4.503 9.130 1.00 86.94 254 ALA A CA 1
ATOM 2000 C C . ALA A 1 254 ? -28.946 3.925 10.531 1.00 86.94 254 ALA A C 1
ATOM 2002 O O . ALA A 1 254 ? -29.881 3.717 11.298 1.00 86.94 254 ALA A O 1
ATOM 2003 N N . ASN A 1 255 ? -27.680 3.681 10.868 1.00 86.31 255 ASN A N 1
ATOM 2004 C CA . ASN A 1 255 ? -27.293 3.014 12.111 1.00 86.31 255 ASN A CA 1
ATOM 2005 C C . ASN A 1 255 ? -26.955 3.998 13.231 1.00 86.31 255 ASN A C 1
ATOM 2007 O O . ASN A 1 255 ? -26.947 3.611 14.395 1.00 86.31 255 ASN A O 1
ATOM 2011 N N . GLY A 1 256 ? -26.666 5.257 12.893 1.00 89.12 256 GLY A N 1
ATOM 2012 C CA . GLY A 1 256 ? -26.287 6.298 13.842 1.00 89.12 256 GLY A CA 1
ATOM 2013 C C . GLY A 1 256 ? -24.829 6.249 14.303 1.00 89.12 256 GLY A C 1
ATOM 2014 O O . GLY A 1 256 ? -24.448 7.059 15.145 1.00 89.12 256 GLY A O 1
ATOM 2015 N N . ILE A 1 257 ? -24.015 5.334 13.768 1.00 90.56 257 ILE A N 1
ATOM 2016 C CA . ILE A 1 257 ? -22.610 5.143 14.144 1.00 90.56 257 ILE A CA 1
ATOM 2017 C C . ILE A 1 257 ? -21.775 4.562 12.993 1.00 90.56 257 ILE A C 1
ATOM 2019 O O . ILE A 1 257 ? -22.270 3.750 12.209 1.00 90.56 257 ILE A O 1
ATOM 2023 N N . VAL A 1 258 ? -20.506 4.976 12.888 1.00 91.50 258 VAL A N 1
ATOM 2024 C CA . VAL A 1 258 ? -19.509 4.415 11.959 1.00 91.50 258 VAL A CA 1
ATOM 2025 C C . VAL A 1 258 ? -18.092 4.506 12.531 1.00 91.50 258 VAL A C 1
ATOM 2027 O O . VAL A 1 258 ? -17.739 5.498 13.169 1.00 91.50 258 VAL A O 1
ATOM 2030 N N . ALA A 1 259 ? -17.257 3.502 12.260 1.00 90.50 259 ALA A N 1
ATOM 2031 C CA . ALA A 1 259 ? -15.858 3.503 12.681 1.00 90.50 259 ALA A CA 1
ATOM 2032 C C . ALA A 1 259 ? -14.989 4.374 11.753 1.00 90.50 259 ALA A C 1
ATOM 2034 O O . ALA A 1 259 ? -15.021 4.238 10.526 1.00 90.50 259 ALA A O 1
ATOM 2035 N N . ILE A 1 260 ? -14.138 5.220 12.336 1.00 91.31 260 ILE A N 1
ATOM 2036 C CA . ILE A 1 260 ? -13.209 6.111 11.622 1.00 91.31 260 ILE A CA 1
ATOM 2037 C C . ILE A 1 260 ? -12.222 5.301 10.772 1.00 91.31 260 ILE A C 1
ATOM 2039 O O . ILE A 1 260 ? -11.871 5.705 9.662 1.00 91.31 260 ILE A O 1
ATOM 2043 N N . GLU A 1 261 ? -11.785 4.131 11.246 1.00 89.31 261 GLU A N 1
ATOM 2044 C CA . GLU A 1 261 ? -10.886 3.256 10.485 1.00 89.31 261 GLU A CA 1
ATOM 2045 C C . GLU A 1 261 ? -11.525 2.775 9.170 1.00 89.31 261 GLU A C 1
ATOM 2047 O O . GLU A 1 261 ? -10.856 2.707 8.138 1.00 89.31 261 GLU A O 1
ATOM 2052 N N . GLN A 1 262 ? -12.830 2.488 9.177 1.00 88.94 262 GLN A N 1
ATOM 2053 C CA . GLN A 1 262 ? -13.552 2.069 7.975 1.00 88.94 262 GLN A CA 1
ATOM 2054 C C . GLN A 1 262 ? -13.637 3.210 6.956 1.00 88.94 262 GLN A C 1
ATOM 2056 O O . GLN A 1 262 ? -13.389 2.983 5.772 1.00 88.94 262 GLN A O 1
ATOM 2061 N N . LEU A 1 263 ? -13.873 4.443 7.420 1.00 89.69 263 LEU A N 1
ATOM 2062 C CA . LEU A 1 263 ? -13.837 5.644 6.578 1.00 89.69 263 LEU A CA 1
ATOM 2063 C C . LEU A 1 263 ? -12.449 5.848 5.946 1.00 89.69 263 LEU A C 1
ATOM 2065 O O . LEU A 1 263 ? -12.335 6.071 4.739 1.00 89.69 263 LEU A O 1
ATOM 2069 N N . LYS A 1 264 ? -11.375 5.676 6.727 1.00 89.44 264 LYS A N 1
ATOM 2070 C CA . LYS A 1 264 ? -9.995 5.740 6.216 1.00 89.44 264 LYS A CA 1
ATOM 2071 C C . LYS A 1 264 ? -9.718 4.657 5.164 1.00 89.44 264 LYS A C 1
ATOM 2073 O O . LYS A 1 264 ? -9.110 4.951 4.135 1.00 89.44 264 LYS A O 1
ATOM 2078 N N . LYS A 1 265 ? -10.197 3.422 5.369 1.00 86.38 265 LYS A N 1
ATOM 2079 C CA . LYS A 1 265 ? -10.045 2.304 4.410 1.00 86.38 265 LYS A CA 1
ATOM 2080 C C . LYS A 1 265 ? -10.696 2.597 3.054 1.00 86.38 265 LYS A C 1
ATOM 2082 O O . LYS A 1 265 ? -10.121 2.270 2.010 1.00 86.38 265 LYS A O 1
ATOM 2087 N N . VAL A 1 266 ? -11.843 3.280 3.052 1.00 86.31 266 VAL A N 1
ATOM 2088 C CA . VAL A 1 266 ? -12.513 3.737 1.820 1.00 86.31 266 VAL A CA 1
ATOM 2089 C C . VAL A 1 266 ? -11.996 5.075 1.291 1.00 86.31 266 VAL A C 1
ATOM 2091 O O . VAL A 1 266 ? -12.625 5.687 0.437 1.00 86.31 266 VAL A O 1
ATOM 2094 N N . GLY A 1 267 ? -10.835 5.539 1.753 1.00 83.69 267 GLY A N 1
ATOM 2095 C CA . GLY A 1 267 ? -10.151 6.688 1.166 1.00 83.69 267 GLY A CA 1
ATOM 2096 C C . GLY A 1 267 ? -10.638 8.053 1.651 1.00 83.69 267 GLY A C 1
ATOM 2097 O O . GLY A 1 267 ? -10.325 9.049 1.001 1.00 83.69 267 GLY A O 1
ATOM 2098 N N . VAL A 1 268 ? -11.362 8.133 2.774 1.00 86.88 268 VAL A N 1
ATOM 2099 C CA . VAL A 1 268 ? -11.628 9.421 3.435 1.00 86.88 268 VAL A CA 1
ATOM 2100 C C . VAL A 1 268 ? -10.317 9.948 4.017 1.00 86.88 268 VAL A C 1
ATOM 2102 O O . VAL A 1 268 ? -9.784 9.393 4.979 1.00 86.88 268 VAL A O 1
ATOM 2105 N N . LYS A 1 269 ? -9.772 11.002 3.399 1.00 85.00 269 LYS A N 1
ATOM 2106 C CA . LYS A 1 269 ? -8.511 11.638 3.819 1.00 85.00 269 LYS A CA 1
ATOM 2107 C C . LYS A 1 269 ? -8.728 12.669 4.922 1.00 85.00 269 LYS A C 1
ATOM 2109 O O . LYS A 1 269 ? -7.958 12.697 5.878 1.00 85.00 269 LYS A O 1
ATOM 2114 N N . ASN A 1 270 ? -9.770 13.486 4.781 1.00 89.31 270 ASN A N 1
ATOM 2115 C CA . ASN A 1 270 ? -10.173 14.487 5.756 1.00 89.31 270 ASN A CA 1
ATOM 2116 C C . ASN A 1 270 ? -11.556 14.113 6.303 1.00 89.31 270 ASN A C 1
ATOM 2118 O O . ASN A 1 270 ? -12.533 14.064 5.557 1.00 89.31 270 ASN A O 1
ATOM 2122 N N . LEU A 1 271 ? -11.609 13.792 7.597 1.00 90.50 271 LEU A N 1
ATOM 2123 C CA . LEU A 1 271 ? -12.844 13.383 8.256 1.00 90.50 271 LEU A CA 1
ATOM 2124 C C . LEU A 1 271 ? -13.835 14.549 8.356 1.00 90.50 271 LEU A C 1
ATOM 2126 O O . LEU A 1 271 ? -15.020 14.342 8.116 1.00 90.50 271 LEU A O 1
ATOM 2130 N N . ASP A 1 272 ? -13.357 15.758 8.651 1.00 89.12 272 ASP A N 1
ATOM 2131 C CA . ASP A 1 272 ? -14.213 16.928 8.862 1.00 89.12 272 ASP A CA 1
ATOM 2132 C C . ASP A 1 272 ? -14.909 17.353 7.564 1.00 89.12 272 ASP A C 1
ATOM 2134 O O . ASP A 1 272 ? -16.115 17.582 7.558 1.00 89.12 272 ASP A O 1
ATOM 2138 N N . GLU A 1 273 ? -14.178 17.372 6.444 1.00 89.50 273 GLU A N 1
ATOM 2139 C CA . GLU A 1 273 ? -14.750 17.648 5.116 1.00 89.50 273 GLU A CA 1
ATOM 2140 C C . GLU A 1 273 ? -15.797 16.601 4.720 1.00 89.50 273 GLU A C 1
ATOM 2142 O O . GLU A 1 273 ? -16.887 16.950 4.268 1.00 89.50 273 GLU A O 1
ATOM 2147 N N . PHE A 1 274 ? -15.495 15.314 4.932 1.00 91.69 274 PHE A N 1
ATOM 2148 C CA . PHE A 1 274 ? -16.430 14.231 4.632 1.00 91.69 274 PHE A CA 1
ATOM 2149 C C . PHE A 1 274 ? -17.725 14.358 5.441 1.00 91.69 274 PHE A C 1
ATOM 2151 O O . PHE A 1 274 ? -18.815 14.194 4.885 1.00 91.69 274 PHE A O 1
ATOM 2158 N N . LEU A 1 275 ? -17.615 14.658 6.739 1.00 91.69 275 LEU A N 1
ATOM 2159 C CA . LEU A 1 275 ? -18.773 14.839 7.609 1.00 91.69 275 LEU A CA 1
ATOM 2160 C C . LEU A 1 275 ? -19.576 16.080 7.216 1.00 91.69 275 LEU A C 1
ATOM 2162 O O . LEU A 1 275 ? -20.789 15.960 7.104 1.00 91.69 275 LEU A O 1
ATOM 2166 N N . ALA A 1 276 ? -18.930 17.210 6.918 1.00 89.00 276 ALA A N 1
ATOM 2167 C CA . ALA A 1 276 ? -19.606 18.429 6.472 1.00 89.00 276 ALA A CA 1
ATOM 2168 C C . ALA A 1 276 ? -20.366 18.251 5.142 1.00 89.00 276 ALA A C 1
ATOM 2170 O O . ALA A 1 276 ? -21.425 18.843 4.947 1.00 89.00 276 ALA A O 1
ATOM 2171 N N . GLU A 1 277 ? -19.854 17.422 4.226 1.00 89.31 277 GLU A N 1
ATOM 2172 C CA . GLU A 1 277 ? -20.514 17.137 2.945 1.00 89.31 277 GLU A CA 1
ATOM 2173 C C . GLU A 1 277 ? -21.715 16.185 3.094 1.00 89.31 277 GLU A C 1
ATOM 2175 O O . GLU A 1 277 ? -22.699 16.288 2.358 1.00 89.31 277 GLU A O 1
ATOM 2180 N N . HIS A 1 278 ? -21.655 15.242 4.039 1.00 88.88 278 HIS A N 1
ATOM 2181 C CA . HIS A 1 278 ? -22.609 14.131 4.102 1.00 88.88 278 HIS A CA 1
ATOM 2182 C C . HIS A 1 278 ? -23.585 14.194 5.280 1.00 88.88 278 HIS A C 1
ATOM 2184 O O . HIS A 1 278 ? -24.633 13.540 5.217 1.00 88.88 278 HIS A O 1
ATOM 2190 N N . VAL A 1 279 ? -23.272 14.937 6.338 1.00 88.69 279 VAL A N 1
ATOM 2191 C CA . VAL A 1 279 ? -24.007 14.987 7.607 1.00 88.69 279 VAL A CA 1
ATOM 2192 C C . VAL A 1 279 ? -24.213 16.449 8.014 1.00 88.69 279 VAL A C 1
ATOM 2194 O O . VAL A 1 279 ? -23.324 17.276 7.859 1.00 88.69 279 VAL A O 1
ATOM 2197 N N . GLU A 1 280 ? -25.394 16.784 8.535 1.00 87.88 280 GLU A N 1
ATOM 2198 C CA . GLU A 1 280 ? -25.696 18.154 8.964 1.00 87.88 280 GLU A CA 1
ATOM 2199 C C . GLU A 1 280 ? -24.799 18.578 10.139 1.00 87.88 280 GLU A C 1
ATOM 2201 O O . GLU A 1 280 ? -24.607 17.824 11.103 1.00 87.88 280 GLU A O 1
ATOM 2206 N N . GLU A 1 281 ? -24.253 19.792 10.064 1.00 85.81 281 GLU A N 1
ATOM 2207 C CA . GLU A 1 281 ? -23.359 20.328 11.087 1.00 85.81 281 GLU A CA 1
ATOM 2208 C C . GLU A 1 281 ? -24.031 20.325 12.469 1.00 85.81 281 GLU A C 1
ATOM 2210 O O . GLU A 1 281 ? -25.210 20.634 12.633 1.00 85.81 281 GLU A O 1
ATOM 2215 N N . GLY A 1 282 ? -23.279 19.922 13.494 1.00 84.94 282 GLY A N 1
ATOM 2216 C CA . GLY A 1 282 ? -23.783 19.863 14.863 1.00 84.94 282 GLY A CA 1
ATOM 2217 C C . GLY A 1 282 ? -24.717 18.685 15.162 1.00 84.94 282 GLY A C 1
ATOM 2218 O O . GLY A 1 282 ? -25.154 18.565 16.308 1.00 84.94 282 GLY A O 1
ATOM 2219 N N . THR A 1 283 ? -24.995 17.785 14.213 1.00 90.81 283 THR A N 1
ATOM 2220 C CA . THR A 1 283 ? -25.809 16.573 14.457 1.00 90.81 283 THR A CA 1
ATOM 2221 C C . THR A 1 283 ? -24.986 15.334 14.817 1.00 90.81 283 THR A C 1
ATOM 2223 O O . THR A 1 283 ? -25.551 14.333 15.261 1.00 90.81 283 THR A O 1
ATOM 2226 N N . TYR A 1 284 ? -23.659 15.402 14.696 1.00 93.25 284 TYR A N 1
ATOM 2227 C CA . TYR A 1 284 ? -22.737 14.306 14.991 1.00 93.25 284 TYR A CA 1
ATOM 2228 C C . TYR A 1 284 ? -21.758 14.644 16.124 1.00 93.25 284 TYR A C 1
ATOM 2230 O O . TYR A 1 284 ? -21.577 15.802 16.503 1.00 93.25 284 TYR A O 1
ATOM 2238 N N . ILE A 1 285 ? -21.137 13.604 16.678 1.00 92.56 285 ILE A N 1
ATOM 2239 C CA . ILE A 1 285 ? -20.080 13.662 17.685 1.00 92.56 285 ILE A CA 1
ATOM 2240 C C . ILE A 1 285 ? -18.937 12.781 17.178 1.00 92.56 285 ILE A C 1
ATOM 2242 O O . ILE A 1 285 ? -19.140 11.604 16.876 1.00 92.56 285 ILE A O 1
ATOM 2246 N N . VAL A 1 286 ? -17.744 13.362 17.072 1.00 92.06 286 VAL A N 1
ATOM 2247 C CA . VAL A 1 286 ? -16.519 12.633 16.728 1.00 92.06 286 VAL A CA 1
ATOM 2248 C C . VAL A 1 286 ? -15.874 12.153 18.023 1.00 92.06 286 VAL A C 1
ATOM 2250 O O . VAL A 1 286 ? -15.571 12.957 18.904 1.00 92.06 286 VAL A O 1
ATOM 2253 N N . LEU A 1 287 ? -15.713 10.840 18.145 1.00 90.75 287 LEU A N 1
ATOM 2254 C CA . LEU A 1 287 ? -15.002 10.178 19.233 1.00 90.75 287 LEU A CA 1
ATOM 2255 C C . LEU A 1 287 ? -13.606 9.740 18.754 1.00 90.75 287 LEU A C 1
ATOM 2257 O O . LEU A 1 287 ? -13.149 10.145 17.684 1.00 90.75 287 LEU A O 1
ATOM 2261 N N . THR A 1 288 ? -12.904 8.938 19.552 1.00 88.81 288 THR A N 1
ATOM 2262 C CA . THR A 1 288 ? -11.522 8.526 19.260 1.00 88.81 288 THR A CA 1
ATOM 2263 C C . THR A 1 288 ? -11.458 7.598 18.051 1.00 88.81 288 THR A C 1
ATOM 2265 O O . THR A 1 288 ? -10.588 7.736 17.190 1.00 88.81 288 THR A O 1
ATOM 2268 N N . GLU A 1 289 ? -12.389 6.651 17.980 1.00 89.62 289 GLU A N 1
ATOM 2269 C CA . GLU A 1 289 ? -12.422 5.574 16.991 1.00 89.62 289 GLU A CA 1
ATOM 2270 C C . GLU A 1 289 ? -13.694 5.605 16.140 1.00 89.62 289 GLU A C 1
ATOM 2272 O O . GLU A 1 289 ? -13.722 5.014 15.061 1.00 89.62 289 GLU A O 1
ATOM 2277 N N . ASN A 1 290 ? -14.735 6.309 16.586 1.00 91.06 290 ASN A N 1
ATOM 2278 C CA . ASN A 1 290 ? -16.062 6.299 15.985 1.00 91.06 290 ASN A CA 1
ATOM 2279 C C . ASN A 1 290 ? -16.609 7.710 15.755 1.00 91.06 290 ASN A C 1
ATOM 2281 O O . ASN A 1 290 ? -16.292 8.658 16.467 1.00 91.06 290 ASN A O 1
ATOM 2285 N N . VAL A 1 291 ? -17.506 7.831 14.782 1.00 92.75 291 VAL A N 1
ATOM 2286 C CA . VAL A 1 291 ? -18.400 8.982 14.637 1.00 92.75 291 VAL A CA 1
ATOM 2287 C C . VAL A 1 291 ? -19.814 8.511 14.931 1.00 92.75 291 VAL A C 1
ATOM 2289 O O . VAL A 1 291 ? -20.254 7.504 14.375 1.00 92.75 291 VAL A O 1
ATOM 2292 N N . ILE A 1 292 ? -20.525 9.239 15.789 1.00 93.44 292 ILE A N 1
ATOM 2293 C CA . ILE A 1 292 ? -21.906 8.931 16.179 1.00 93.44 292 ILE A CA 1
ATOM 2294 C C . ILE A 1 292 ? -22.835 10.102 15.879 1.00 93.44 292 ILE A C 1
ATOM 2296 O O . ILE A 1 292 ? -22.425 11.259 15.934 1.00 93.44 292 ILE A O 1
ATOM 2300 N N . LEU A 1 293 ? -24.106 9.819 15.612 1.00 93.56 293 LEU A N 1
ATOM 2301 C CA . LEU A 1 293 ? -25.151 10.837 15.529 1.00 93.56 293 LEU A CA 1
ATOM 2302 C C . LEU A 1 293 ? -25.751 11.107 16.912 1.00 93.56 293 LEU A C 1
ATOM 2304 O O . LEU A 1 293 ? -25.909 10.199 17.724 1.00 93.56 293 LEU A O 1
ATOM 2308 N N . LYS A 1 294 ? -26.164 12.346 17.181 1.00 93.00 294 LYS A N 1
ATOM 2309 C CA . LYS A 1 294 ? -26.881 12.689 18.421 1.00 93.00 294 LYS A CA 1
ATOM 2310 C C . LYS A 1 294 ? -28.187 11.899 18.562 1.00 93.00 294 LYS A C 1
ATOM 2312 O O . LYS A 1 294 ? -28.493 11.424 19.651 1.00 93.00 294 LYS A O 1
ATOM 2317 N N . SER A 1 295 ? -28.885 11.659 17.451 1.00 91.81 295 SER A N 1
ATOM 2318 C CA . SER A 1 295 ? -30.091 10.821 17.399 1.00 91.81 295 SER A CA 1
ATOM 2319 C C . SER A 1 295 ? -29.841 9.371 17.837 1.00 91.81 295 SER A C 1
ATOM 2321 O O . SER A 1 295 ? -30.732 8.725 18.386 1.00 91.81 295 SER A O 1
ATOM 2323 N N . TYR A 1 296 ? -28.623 8.854 17.646 1.00 91.81 296 TYR A N 1
ATOM 2324 C CA . TYR A 1 296 ? -28.235 7.531 18.133 1.00 91.81 296 TYR A CA 1
ATOM 2325 C C . TYR A 1 296 ? -28.207 7.484 19.662 1.00 91.81 296 TYR A C 1
ATOM 2327 O O . TYR A 1 296 ? -28.772 6.570 20.263 1.00 91.81 296 TYR A O 1
ATOM 2335 N N . VAL A 1 297 ? -27.604 8.503 20.284 1.00 91.38 297 VAL A N 1
ATOM 2336 C CA . VAL A 1 297 ? -27.551 8.659 21.745 1.00 91.38 297 VAL A CA 1
ATOM 2337 C C . VAL A 1 297 ? -28.959 8.806 22.320 1.00 91.38 297 VAL A C 1
ATOM 2339 O O . VAL A 1 297 ? -29.280 8.167 23.317 1.00 91.38 297 VAL A O 1
ATOM 2342 N N . GLU A 1 298 ? -29.815 9.607 21.681 1.00 91.06 298 GLU A N 1
ATOM 2343 C CA . GLU A 1 298 ? -31.208 9.806 22.103 1.00 91.06 298 GLU A CA 1
ATOM 2344 C C . GLU A 1 298 ? -32.023 8.511 22.057 1.00 91.06 298 GLU A C 1
ATOM 2346 O O . GLU A 1 298 ? -32.756 8.214 22.999 1.00 91.06 298 GLU A O 1
ATOM 2351 N N . ARG A 1 299 ? -31.863 7.717 20.992 1.00 90.38 299 ARG A N 1
ATOM 2352 C CA . ARG A 1 299 ? -32.545 6.428 20.844 1.00 90.38 299 ARG A CA 1
ATOM 2353 C C . ARG A 1 299 ? -32.158 5.446 21.950 1.00 90.38 299 ARG A C 1
ATOM 2355 O O . ARG A 1 299 ? -33.044 4.838 22.542 1.00 90.38 299 ARG A O 1
ATOM 2362 N N . ILE A 1 300 ? -30.863 5.318 22.248 1.00 89.50 300 ILE A N 1
ATOM 2363 C CA . ILE A 1 300 ? -30.383 4.424 23.316 1.00 89.50 300 ILE A CA 1
ATOM 2364 C C . ILE A 1 300 ? -30.840 4.930 24.684 1.00 89.50 300 ILE A C 1
ATOM 2366 O O . ILE A 1 300 ? -31.324 4.144 25.491 1.00 89.50 300 ILE A O 1
ATOM 2370 N N . ALA A 1 301 ? -30.751 6.241 24.936 1.00 90.50 301 ALA A N 1
ATOM 2371 C CA . ALA A 1 301 ? -31.239 6.830 26.180 1.00 90.50 301 ALA A CA 1
ATOM 2372 C C . ALA A 1 301 ? -32.721 6.505 26.411 1.00 90.50 301 ALA A C 1
ATOM 2374 O O . ALA A 1 301 ? -33.088 6.110 27.510 1.00 90.50 301 ALA A O 1
ATOM 2375 N N . ALA A 1 302 ? -33.559 6.612 25.375 1.00 89.81 302 ALA A N 1
ATOM 2376 C CA . ALA A 1 302 ? -34.978 6.280 25.472 1.00 89.81 302 ALA A CA 1
ATOM 2377 C C . ALA A 1 302 ? -35.219 4.793 25.797 1.00 89.81 302 ALA A C 1
ATOM 2379 O O . ALA A 1 302 ? -36.114 4.478 26.579 1.00 89.81 302 ALA A O 1
ATOM 2380 N N . GLU A 1 303 ? -34.415 3.883 25.240 1.00 87.94 303 GLU A N 1
ATOM 2381 C CA . GLU A 1 303 ? -34.490 2.442 25.525 1.00 87.94 303 GLU A CA 1
ATOM 2382 C C . GLU A 1 303 ? -34.089 2.119 26.977 1.00 87.94 303 GLU A C 1
ATOM 2384 O O . GLU A 1 303 ? -34.772 1.359 27.673 1.00 87.94 303 GLU A O 1
ATOM 2389 N N . VAL A 1 304 ? -33.025 2.768 27.463 1.00 84.25 304 VAL A N 1
ATOM 2390 C CA . VAL A 1 304 ? -32.564 2.676 28.856 1.00 84.25 304 VAL A CA 1
ATOM 2391 C C . VAL A 1 304 ? -33.630 3.222 29.802 1.00 84.25 304 VAL A C 1
ATOM 2393 O O . VAL A 1 304 ? -34.016 2.539 30.748 1.00 84.25 304 VAL A O 1
ATOM 2396 N N . SER A 1 305 ? -34.162 4.414 29.522 1.00 87.06 305 SER A N 1
ATOM 2397 C CA . SER A 1 305 ? -35.230 5.037 30.307 1.00 87.06 305 SER A CA 1
ATOM 2398 C C . SER A 1 305 ? -36.500 4.186 30.342 1.00 87.06 305 SER A C 1
ATOM 2400 O O . SER A 1 305 ? -37.143 4.098 31.385 1.00 87.06 305 SER A O 1
ATOM 2402 N N . ALA A 1 306 ? -36.879 3.549 29.230 1.00 82.69 306 ALA A N 1
ATOM 2403 C CA . ALA A 1 306 ? -38.046 2.668 29.179 1.00 82.69 306 ALA A CA 1
ATOM 2404 C C . ALA A 1 306 ? -37.857 1.412 30.042 1.00 82.69 306 ALA A C 1
ATOM 2406 O O . ALA A 1 306 ? -38.776 1.019 30.760 1.00 82.69 306 ALA A O 1
ATOM 2407 N N . THR A 1 307 ? -36.661 0.819 30.008 1.00 74.75 307 THR A N 1
ATOM 2408 C CA . THR A 1 307 ? -36.302 -0.325 30.861 1.00 74.75 307 THR A CA 1
ATOM 2409 C C . THR A 1 307 ? -36.320 0.080 32.332 1.00 74.75 307 THR A C 1
ATOM 2411 O O . THR A 1 307 ? -36.990 -0.555 33.141 1.00 74.75 307 THR A O 1
ATOM 2414 N N . PHE A 1 308 ? -35.691 1.210 32.657 1.00 78.38 308 PHE A N 1
ATOM 2415 C CA . PHE A 1 308 ? -35.649 1.737 34.015 1.00 78.38 308 PHE A CA 1
ATOM 2416 C C . PHE A 1 308 ? -37.047 2.067 34.566 1.00 78.38 308 PHE A C 1
ATOM 2418 O O . PHE A 1 308 ? -37.342 1.731 35.706 1.00 78.38 308 PHE A O 1
ATOM 2425 N N . LYS A 1 309 ? -37.943 2.652 33.755 1.00 81.69 309 LYS A N 1
ATOM 2426 C CA . LYS A 1 309 ? -39.347 2.914 34.145 1.00 81.69 309 LYS A CA 1
ATOM 2427 C C . LYS A 1 309 ? -40.124 1.654 34.493 1.00 81.69 309 LYS A C 1
ATOM 2429 O O . LYS A 1 309 ? -41.026 1.723 35.319 1.00 81.69 309 LYS A O 1
ATOM 2434 N N . ARG A 1 310 ? -39.845 0.550 33.800 1.00 74.19 310 ARG A N 1
ATOM 2435 C CA . ARG A 1 310 ? -40.568 -0.711 33.979 1.00 74.19 310 ARG A CA 1
ATOM 2436 C C . ARG A 1 310 ? -40.026 -1.499 35.168 1.00 74.19 310 ARG A C 1
ATOM 2438 O O . ARG A 1 310 ? -40.813 -2.017 35.949 1.00 74.19 310 ARG A O 1
ATOM 2445 N N . ASP A 1 311 ? -38.703 -1.568 35.287 1.00 64.00 311 ASP A N 1
ATOM 2446 C CA . ASP A 1 311 ? -38.032 -2.540 36.152 1.00 64.00 311 ASP A CA 1
ATOM 2447 C C . ASP A 1 311 ? -37.355 -1.886 37.377 1.00 64.00 311 ASP A C 1
ATOM 2449 O O . ASP A 1 311 ? -36.760 -2.591 38.187 1.00 64.00 311 ASP A O 1
ATOM 2453 N N . HIS A 1 312 ? -37.387 -0.548 37.504 1.00 72.12 312 HIS A N 1
ATOM 2454 C CA . HIS A 1 312 ? -36.614 0.245 38.489 1.00 72.12 312 HIS A CA 1
ATOM 2455 C C . HIS A 1 312 ? -35.097 -0.044 38.474 1.00 72.12 312 HIS A C 1
ATOM 2457 O O . HIS A 1 312 ? -34.351 0.293 39.399 1.00 72.12 312 HIS A O 1
ATOM 2463 N N . PHE A 1 313 ? -34.641 -0.659 37.385 1.00 71.44 313 PHE A N 1
ATOM 2464 C CA . PHE A 1 313 ? -33.312 -1.195 37.154 1.00 71.44 313 PHE A CA 1
ATOM 2465 C C . PHE A 1 313 ? -33.022 -1.125 35.652 1.00 71.44 313 PHE A C 1
ATOM 2467 O O . PHE A 1 313 ? -33.892 -1.422 34.832 1.00 71.44 313 PHE A O 1
ATOM 2474 N N . ALA A 1 314 ? -31.799 -0.763 35.268 1.00 65.50 314 ALA A N 1
ATOM 2475 C CA . ALA A 1 314 ? -31.339 -0.915 33.892 1.00 65.50 314 ALA A CA 1
ATOM 2476 C C . ALA A 1 314 ? -29.860 -1.310 33.833 1.00 65.50 314 ALA A C 1
ATOM 2478 O O . ALA A 1 314 ? -29.013 -0.732 34.519 1.00 65.50 314 ALA A O 1
ATOM 2479 N N . ASP A 1 315 ? -29.562 -2.275 32.963 1.00 72.00 315 ASP A N 1
ATOM 2480 C CA . ASP A 1 315 ? -28.204 -2.689 32.620 1.00 72.00 315 ASP A CA 1
ATOM 2481 C C . ASP A 1 315 ? -27.659 -1.807 31.504 1.00 72.00 315 ASP A C 1
ATOM 2483 O O . ASP A 1 315 ? -28.026 -1.931 30.339 1.00 72.00 315 ASP A O 1
ATOM 2487 N N . VAL A 1 316 ? -26.778 -0.896 31.890 1.00 71.94 316 VAL A N 1
ATOM 2488 C CA . VAL A 1 316 ? -26.255 0.173 31.046 1.00 71.94 316 VAL A CA 1
ATOM 2489 C C . VAL A 1 316 ? -25.324 -0.376 29.958 1.00 71.94 316 VAL A C 1
ATOM 2491 O O . VAL A 1 316 ? -25.251 0.195 28.869 1.00 71.94 316 VAL A O 1
ATOM 2494 N N . TYR A 1 317 ? -24.626 -1.485 30.217 1.00 69.44 317 TYR A N 1
ATOM 2495 C CA . TYR A 1 317 ? -23.665 -2.063 29.273 1.00 69.44 317 TYR A CA 1
ATOM 2496 C C . TYR A 1 317 ? -24.289 -3.085 28.328 1.00 69.44 317 TYR A C 1
ATOM 2498 O O . TYR A 1 317 ? -23.731 -3.315 27.254 1.00 69.44 317 TYR A O 1
ATOM 2506 N N . ASN A 1 318 ? -25.436 -3.664 28.678 1.00 68.69 318 ASN A N 1
ATOM 2507 C CA . ASN A 1 318 ? -26.118 -4.652 27.844 1.00 68.69 318 ASN A CA 1
ATOM 2508 C C . ASN A 1 318 ? -26.884 -4.037 26.656 1.00 68.69 318 ASN A C 1
ATOM 2510 O O . ASN A 1 318 ? -27.330 -4.750 25.756 1.00 68.69 318 ASN A O 1
ATOM 2514 N N . PHE A 1 319 ? -26.994 -2.706 26.591 1.00 67.69 319 PHE A N 1
ATOM 2515 C CA . PHE A 1 319 ? -27.498 -2.039 25.393 1.00 67.69 319 PHE A CA 1
ATOM 2516 C C . PHE A 1 319 ? -26.522 -2.226 24.228 1.00 67.69 319 PHE A C 1
ATOM 2518 O O . PHE A 1 319 ? -25.323 -1.952 24.320 1.00 67.69 319 PHE A O 1
ATOM 2525 N N . THR A 1 320 ? -27.046 -2.720 23.106 1.00 67.12 320 THR A N 1
ATOM 2526 C CA . THR A 1 320 ? -26.224 -3.058 21.942 1.00 67.12 320 THR A CA 1
ATOM 2527 C C . THR A 1 320 ? -25.711 -1.787 21.271 1.00 67.12 320 THR A C 1
ATOM 2529 O O . THR A 1 320 ? -26.454 -1.083 20.588 1.00 67.12 320 THR A O 1
ATOM 2532 N N . LEU A 1 321 ? -24.411 -1.521 21.421 1.00 74.75 321 LEU A N 1
ATOM 2533 C CA . LEU A 1 321 ? -23.716 -0.471 20.685 1.00 74.75 321 LEU A CA 1
ATOM 2534 C C . LEU A 1 321 ? -23.099 -1.054 19.414 1.00 74.75 321 LEU A C 1
ATOM 2536 O O . LEU A 1 321 ? -22.019 -1.643 19.439 1.00 74.75 321 LEU A O 1
ATOM 2540 N N . VAL A 1 322 ? -23.812 -0.919 18.296 1.00 67.62 322 VAL A N 1
ATOM 2541 C CA . VAL A 1 322 ? -23.403 -1.508 17.015 1.00 67.62 322 VAL A CA 1
ATOM 2542 C C . VAL A 1 322 ? -22.028 -0.974 16.605 1.00 67.62 322 VAL A C 1
ATOM 2544 O O . VAL A 1 322 ? -21.845 0.229 16.456 1.00 67.62 322 VAL A O 1
ATOM 2547 N N . GLY A 1 323 ? -21.065 -1.877 16.400 1.00 64.00 323 GLY A N 1
ATOM 2548 C CA . GLY A 1 323 ? -19.732 -1.530 15.896 1.00 64.00 323 GLY A CA 1
ATOM 2549 C C . GLY A 1 323 ? -18.754 -0.969 16.932 1.00 64.00 323 GLY A C 1
ATOM 2550 O O . GLY A 1 323 ? -17.658 -0.577 16.545 1.00 64.00 323 GLY A O 1
ATOM 2551 N N . VAL A 1 324 ? -19.106 -0.960 18.223 1.00 75.38 324 VAL A N 1
ATOM 2552 C CA . VAL A 1 324 ? -18.226 -0.498 19.310 1.00 75.38 324 VAL A CA 1
ATOM 2553 C C . VAL A 1 324 ? -17.800 -1.682 20.171 1.00 75.38 324 VAL A C 1
ATOM 2555 O O . VAL A 1 324 ? -18.645 -2.435 20.659 1.00 75.38 324 VAL A O 1
ATOM 2558 N N . GLY A 1 325 ? -16.490 -1.841 20.376 1.00 69.00 325 GLY A N 1
ATOM 2559 C CA . GLY A 1 325 ? -15.948 -2.862 21.277 1.00 69.00 325 GLY A CA 1
ATOM 2560 C C . GLY A 1 325 ? -16.448 -2.703 22.720 1.00 69.00 325 GLY A C 1
ATOM 2561 O O . GLY A 1 325 ? -16.924 -1.639 23.117 1.00 69.00 325 GLY A O 1
ATOM 2562 N N . GLN A 1 326 ? -16.376 -3.777 23.506 1.00 64.19 326 GLN A N 1
ATOM 2563 C CA . GLN A 1 326 ? -16.851 -3.797 24.898 1.00 64.19 326 GLN A CA 1
ATOM 2564 C C . GLN A 1 326 ? -15.960 -2.980 25.846 1.00 64.19 326 GLN A C 1
ATOM 2566 O O . GLN A 1 326 ? -16.471 -2.359 26.770 1.00 64.19 326 GLN A O 1
ATOM 2571 N N . GLU A 1 327 ? -14.660 -2.881 25.567 1.00 68.75 327 GLU A N 1
ATOM 2572 C CA . GLU A 1 327 ? -13.699 -2.167 26.418 1.00 68.75 327 GLU A CA 1
ATOM 2573 C C . GLU A 1 327 ? -13.012 -0.995 25.690 1.00 68.75 327 GLU A C 1
ATOM 2575 O O . GLU A 1 327 ? -11.802 -0.802 25.789 1.00 68.75 327 GLU A O 1
ATOM 2580 N N . THR A 1 328 ? -13.768 -0.190 24.931 1.00 79.12 328 THR A N 1
ATOM 2581 C CA . THR A 1 328 ? -13.207 0.985 24.238 1.00 79.12 328 THR A CA 1
ATOM 2582 C C . THR A 1 328 ? -13.505 2.301 24.972 1.00 79.12 328 THR A C 1
ATOM 2584 O O . THR A 1 328 ? -14.579 2.460 25.565 1.00 79.12 328 THR A O 1
ATOM 2587 N N . PRO A 1 329 ? -12.606 3.305 24.900 1.00 83.00 329 PRO A N 1
ATOM 2588 C CA . PRO A 1 329 ? -12.881 4.653 25.410 1.00 83.00 329 PRO A CA 1
ATOM 2589 C C . PRO A 1 329 ? -14.162 5.260 24.821 1.00 83.00 329 PRO A C 1
ATOM 2591 O O . PRO A 1 329 ? -14.906 5.957 25.512 1.00 83.00 329 PRO A O 1
ATOM 2594 N N . ASP A 1 330 ? -14.443 4.945 23.557 1.00 87.75 330 ASP A N 1
ATOM 2595 C CA . ASP A 1 330 ? -15.632 5.397 22.844 1.00 87.75 330 ASP A CA 1
ATOM 2596 C C . ASP A 1 330 ? -16.919 4.806 23.424 1.00 87.75 330 ASP A C 1
ATOM 2598 O O . ASP A 1 330 ? -17.901 5.537 23.562 1.00 87.75 330 ASP A O 1
ATOM 2602 N N . ARG A 1 331 ? -16.923 3.527 23.835 1.00 85.50 331 ARG A N 1
ATOM 2603 C CA . ARG A 1 331 ? -18.065 2.929 24.544 1.00 85.50 331 ARG A CA 1
ATOM 2604 C C . ARG A 1 331 ? -18.377 3.713 25.809 1.00 85.50 331 ARG A C 1
ATOM 2606 O O . ARG A 1 331 ? -19.518 4.124 26.006 1.00 85.50 331 ARG A O 1
ATOM 2613 N N . ASN A 1 332 ? -17.361 3.973 26.628 1.00 85.62 332 ASN A N 1
ATOM 2614 C CA . ASN A 1 332 ? -17.534 4.717 27.872 1.00 85.62 332 ASN A CA 1
ATOM 2615 C C . ASN A 1 332 ? -18.060 6.133 27.611 1.00 85.62 332 ASN A C 1
ATOM 2617 O O . ASN A 1 332 ? -18.973 6.587 28.299 1.00 85.62 332 ASN A O 1
ATOM 2621 N N . ALA A 1 333 ? -17.543 6.811 26.584 1.00 88.12 333 ALA A N 1
ATOM 2622 C CA . ALA A 1 333 ? -18.024 8.129 26.186 1.00 88.12 333 ALA A CA 1
ATOM 2623 C C . ALA A 1 333 ? -19.499 8.102 25.742 1.00 88.12 333 ALA A C 1
ATOM 2625 O O . ALA A 1 333 ? -20.286 8.934 26.195 1.00 88.12 333 ALA A O 1
ATOM 2626 N N . ILE A 1 334 ? -19.897 7.128 24.914 1.00 89.31 334 ILE A N 1
ATOM 2627 C CA . ILE A 1 334 ? -21.293 6.947 24.481 1.00 89.31 334 ILE A CA 1
ATOM 2628 C C . ILE A 1 334 ? -22.203 6.693 25.683 1.00 89.31 334 ILE A C 1
ATOM 2630 O O . ILE A 1 334 ? -23.262 7.315 25.787 1.00 89.31 334 ILE A O 1
ATOM 2634 N N . ILE A 1 335 ? -21.775 5.830 26.609 1.00 88.69 335 ILE A N 1
ATOM 2635 C CA . ILE A 1 335 ? -22.543 5.521 27.814 1.00 88.69 335 ILE A CA 1
ATOM 2636 C C . ILE A 1 335 ? -22.778 6.771 28.657 1.00 88.69 335 ILE A C 1
ATOM 2638 O O . ILE A 1 335 ? -23.910 7.064 29.036 1.00 88.69 335 ILE A O 1
ATOM 2642 N N . GLN A 1 336 ? -21.734 7.558 28.902 1.00 87.94 336 GLN A N 1
ATOM 2643 C CA . GLN A 1 336 ? -21.861 8.806 29.653 1.00 87.94 336 GLN A CA 1
ATOM 2644 C C . GLN A 1 336 ? -22.820 9.795 28.974 1.00 87.94 336 GLN A C 1
ATOM 2646 O O . GLN A 1 336 ? -23.604 10.469 29.649 1.00 87.94 336 GLN A O 1
ATOM 2651 N N . LEU A 1 337 ? -22.792 9.870 27.639 1.00 90.44 337 LEU A N 1
ATOM 2652 C CA . LEU A 1 337 ? -23.680 10.743 26.874 1.00 90.44 337 LEU A CA 1
ATOM 2653 C C . LEU A 1 337 ? -25.152 10.348 27.034 1.00 90.44 337 LEU A C 1
ATOM 2655 O O . LEU A 1 337 ? -25.976 11.229 27.297 1.00 90.44 337 LEU A O 1
ATOM 2659 N N . PHE A 1 338 ? -25.494 9.059 26.918 1.00 90.38 338 PHE A N 1
ATOM 2660 C CA . PHE A 1 338 ? -26.889 8.644 27.079 1.00 90.38 338 PHE A CA 1
ATOM 2661 C C . PHE A 1 338 ? -27.324 8.647 28.550 1.00 90.38 338 PHE A C 1
ATOM 2663 O O . PHE A 1 338 ? -28.447 9.053 28.834 1.00 90.38 338 PHE A O 1
ATOM 2670 N N . LEU A 1 339 ? -26.453 8.301 29.508 1.00 88.50 339 LEU A N 1
ATOM 2671 C CA . LEU A 1 339 ? -26.784 8.347 30.939 1.00 88.50 339 LEU A CA 1
ATOM 2672 C C . LEU A 1 339 ? -27.113 9.762 31.404 1.00 88.50 339 LEU A C 1
ATOM 2674 O O . LEU A 1 339 ? -28.072 9.961 32.143 1.00 88.50 339 LEU A O 1
ATOM 2678 N N . LYS A 1 340 ? -26.378 10.769 30.918 1.00 89.69 340 LYS A N 1
ATOM 2679 C CA . LYS A 1 340 ? -26.708 12.176 31.178 1.00 89.69 340 LYS A CA 1
ATOM 2680 C C . LYS A 1 340 ? -28.138 12.512 30.745 1.00 89.69 340 LYS A C 1
ATOM 2682 O O . LYS A 1 340 ? -28.800 13.317 31.398 1.00 89.69 340 LYS A O 1
ATOM 2687 N N . ARG A 1 341 ? -28.612 11.911 29.649 1.00 89.12 341 ARG A N 1
ATOM 2688 C CA . ARG A 1 341 ? -29.980 12.093 29.154 1.00 89.12 341 ARG A CA 1
ATOM 2689 C C . ARG A 1 341 ? -30.999 11.337 30.004 1.00 89.12 341 ARG A C 1
ATOM 2691 O O . ARG A 1 341 ? -32.015 11.935 30.338 1.00 89.12 341 ARG A O 1
ATOM 2698 N N . VAL A 1 342 ? -30.697 10.097 30.390 1.00 87.31 342 VAL A N 1
ATOM 2699 C CA . VAL A 1 342 ? -31.529 9.283 31.292 1.00 87.31 342 VAL A CA 1
ATOM 2700 C C . VAL A 1 342 ? -31.712 9.997 32.632 1.00 87.31 342 VAL A C 1
ATOM 2702 O O . VAL A 1 342 ? -32.836 10.259 33.031 1.00 87.31 342 VAL A O 1
ATOM 2705 N N . TYR A 1 343 ? -30.634 10.431 33.291 1.00 87.19 343 TYR A N 1
ATOM 2706 C CA . TYR A 1 343 ? -30.731 11.148 34.570 1.00 87.19 343 TYR A CA 1
ATOM 2707 C C . TYR A 1 343 ? -31.532 12.451 34.472 1.00 87.19 343 TYR A C 1
ATOM 2709 O O . TYR A 1 343 ? -32.244 12.809 35.404 1.00 87.19 343 TYR A O 1
ATOM 2717 N N . ALA A 1 344 ? -31.454 13.154 33.339 1.00 88.31 344 ALA A N 1
ATOM 2718 C CA . ALA A 1 344 ? -32.253 14.355 33.109 1.00 88.31 344 ALA A CA 1
ATOM 2719 C C . ALA A 1 344 ? -33.757 14.063 32.937 1.00 88.31 344 ALA A C 1
ATOM 2721 O O . ALA A 1 344 ? -34.567 14.968 33.121 1.00 88.31 344 ALA A O 1
ATOM 2722 N N . GLU A 1 345 ? -34.135 12.836 32.572 1.00 89.88 345 GLU A N 1
ATOM 2723 C CA . GLU A 1 345 ? -35.532 12.409 32.442 1.00 89.88 345 GLU A CA 1
ATOM 2724 C C . GLU A 1 345 ? -36.179 12.078 33.798 1.00 89.88 345 GLU A C 1
ATOM 2726 O O . GLU A 1 345 ? -37.395 12.201 33.935 1.00 89.88 345 GLU A O 1
ATOM 2731 N N . PHE A 1 346 ? -35.377 11.733 34.811 1.00 85.56 346 PHE A N 1
ATOM 2732 C CA . PHE A 1 346 ? -35.837 11.384 36.162 1.00 85.56 346 PHE A CA 1
ATOM 2733 C C . PHE A 1 346 ? -35.190 12.285 37.229 1.00 85.56 346 PHE A C 1
ATOM 2735 O O . PHE A 1 346 ? -34.398 11.813 38.048 1.00 85.56 346 PHE A O 1
ATOM 2742 N N . PRO A 1 347 ? -35.496 13.594 37.245 1.00 83.62 347 PRO A N 1
ATOM 2743 C CA . PRO A 1 347 ? -34.832 14.549 38.135 1.00 83.62 347 PRO A CA 1
ATOM 2744 C C . PRO A 1 347 ? -35.085 14.282 39.628 1.00 83.62 347 PRO A C 1
ATOM 2746 O O . PRO A 1 347 ? -34.254 14.648 40.458 1.00 83.62 347 PRO A O 1
ATOM 2749 N N . ASP A 1 348 ? -36.205 13.636 39.959 1.00 83.44 348 ASP A N 1
ATOM 2750 C CA . ASP A 1 348 ? -36.629 13.372 41.337 1.00 83.44 348 ASP A CA 1
ATOM 2751 C C . ASP A 1 348 ? -36.212 11.978 41.847 1.00 83.44 348 ASP A C 1
ATOM 2753 O O . ASP A 1 348 ? -36.340 11.687 43.038 1.00 83.44 348 ASP A O 1
ATOM 2757 N N . THR A 1 349 ? -35.683 11.112 40.975 1.00 78.81 349 THR A N 1
ATOM 2758 C CA . THR A 1 349 ? -35.244 9.760 41.346 1.00 78.81 349 THR A CA 1
ATOM 2759 C C . THR A 1 349 ? -33.821 9.789 41.894 1.00 78.81 349 THR A C 1
ATOM 2761 O O . THR A 1 349 ? -32.892 10.306 41.270 1.00 78.81 349 THR A O 1
ATOM 2764 N N . LYS A 1 350 ? -33.613 9.174 43.063 1.00 80.50 350 LYS A N 1
ATOM 2765 C CA . LYS A 1 350 ? -32.262 8.916 43.570 1.00 80.50 350 LYS A CA 1
ATOM 2766 C C . LYS A 1 350 ? -31.718 7.660 42.906 1.00 80.50 350 LYS A C 1
ATOM 2768 O O . LYS A 1 350 ? -32.186 6.564 43.182 1.00 80.50 350 LYS A O 1
ATOM 2773 N N . PHE A 1 351 ? -30.715 7.832 42.056 1.00 71.69 351 PHE A N 1
ATOM 2774 C CA . PHE A 1 351 ? -30.041 6.719 41.401 1.00 71.69 351 PHE A CA 1
ATOM 2775 C C . PHE A 1 351 ? -28.925 6.151 42.272 1.00 71.69 351 PHE A C 1
ATOM 2777 O O . PHE A 1 351 ? -28.019 6.876 42.696 1.00 71.69 351 PHE A O 1
ATOM 2784 N N . SER A 1 352 ? -28.946 4.838 42.445 1.00 66.62 352 SER A N 1
ATOM 2785 C CA . SER A 1 352 ? -27.797 4.058 42.877 1.00 66.62 352 SER A CA 1
ATOM 2786 C C . SER A 1 352 ? -27.035 3.558 41.655 1.00 66.62 352 SER A C 1
ATOM 2788 O O . SER A 1 352 ? -27.579 2.891 40.774 1.00 66.62 352 SER A O 1
ATOM 2790 N N . MET A 1 353 ? -25.758 3.933 41.586 1.00 67.94 353 MET A N 1
ATOM 2791 C CA . MET A 1 353 ? -24.835 3.537 40.525 1.00 67.94 353 MET A CA 1
ATOM 2792 C C . MET A 1 353 ? -24.059 2.302 40.966 1.00 67.94 353 MET A C 1
ATOM 2794 O O . MET A 1 353 ? -23.233 2.385 41.879 1.00 67.94 353 MET A O 1
ATOM 2798 N N . VAL A 1 354 ? -24.294 1.178 40.297 1.00 56.53 354 VAL A N 1
ATOM 2799 C CA . VAL A 1 354 ? -23.637 -0.089 40.620 1.00 56.53 354 VAL A CA 1
ATOM 2800 C C . VAL A 1 354 ? -22.510 -0.332 39.622 1.00 56.53 354 VAL A C 1
ATOM 2802 O O . VAL A 1 354 ? -22.722 -0.338 38.409 1.00 56.53 354 VAL A O 1
ATOM 2805 N N . PHE A 1 355 ? -21.301 -0.527 40.143 1.00 56.59 355 PHE A N 1
ATOM 2806 C CA . PHE A 1 355 ? -20.102 -0.849 39.369 1.00 56.59 355 PHE A CA 1
ATOM 2807 C C . PHE A 1 355 ? -19.714 -2.303 39.646 1.00 56.59 355 PHE A C 1
ATOM 2809 O O . PHE A 1 355 ? -19.715 -2.721 40.800 1.00 56.59 355 PHE A O 1
ATOM 2816 N N . THR A 1 356 ? -19.378 -3.070 38.608 1.00 43.09 356 THR A N 1
ATOM 2817 C CA . THR A 1 356 ? -18.944 -4.476 38.743 1.00 43.09 356 THR A CA 1
ATOM 2818 C C . THR A 1 356 ? -17.451 -4.623 39.046 1.00 43.09 356 THR A C 1
ATOM 2820 O O . THR A 1 356 ? -16.999 -5.720 39.366 1.00 43.09 356 THR A O 1
ATOM 2823 N N . LYS A 1 357 ? -16.684 -3.529 38.954 1.00 44.56 357 LYS A N 1
ATOM 2824 C CA . LYS A 1 357 ? -15.261 -3.434 39.309 1.00 44.56 357 LYS A CA 1
ATOM 2825 C C . LYS A 1 357 ? -15.064 -2.276 40.294 1.00 44.56 357 LYS A C 1
ATOM 2827 O O . LYS A 1 357 ? -15.763 -1.264 40.203 1.00 44.56 357 LYS A O 1
ATOM 2832 N N . GLU A 1 358 ? -14.097 -2.386 41.206 1.00 41.69 358 GLU A N 1
ATOM 2833 C CA . GLU A 1 358 ? -13.722 -1.273 42.083 1.00 41.69 358 GLU A CA 1
ATOM 2834 C C . GLU A 1 358 ? -13.211 -0.083 41.253 1.00 41.69 358 GLU A C 1
ATOM 2836 O O . GLU A 1 358 ? -12.122 -0.098 40.678 1.00 41.69 358 GLU A O 1
ATOM 2841 N N . VAL A 1 359 ? -14.023 0.973 41.181 1.00 48.88 359 VAL A N 1
ATOM 2842 C CA . VAL A 1 359 ? -13.647 2.230 40.534 1.00 48.88 359 VAL A CA 1
ATOM 2843 C C . VAL A 1 359 ? -13.132 3.191 41.594 1.00 48.88 359 VAL A C 1
ATOM 2845 O O . VAL A 1 359 ? -13.877 3.618 42.494 1.00 48.88 359 VAL A O 1
ATOM 2848 N N . ASN A 1 360 ? -11.860 3.568 41.457 1.00 56.28 360 ASN A N 1
ATOM 2849 C CA . ASN A 1 360 ? -11.208 4.548 42.313 1.00 56.28 360 ASN A CA 1
ATOM 2850 C C . ASN A 1 360 ? -12.066 5.824 42.396 1.00 56.28 360 ASN A C 1
ATOM 2852 O O . ASN A 1 360 ? -12.636 6.273 41.401 1.00 56.28 360 ASN A O 1
ATOM 2856 N N . LYS A 1 361 ? -12.174 6.447 43.578 1.00 57.12 361 LYS A N 1
ATOM 2857 C CA . LYS A 1 361 ? -13.077 7.601 43.794 1.00 57.12 361 LYS A CA 1
ATOM 2858 C C . LYS A 1 361 ? -12.847 8.748 42.802 1.00 57.12 361 LYS A C 1
ATOM 2860 O O . LYS A 1 361 ? -13.783 9.491 42.517 1.00 57.12 361 LYS A O 1
ATOM 2865 N N . LYS A 1 362 ? -11.617 8.897 42.299 1.00 55.00 362 LYS A N 1
ATOM 2866 C CA . LYS A 1 362 ? -11.249 9.901 41.289 1.00 55.00 362 LYS A CA 1
ATOM 2867 C C . LYS A 1 362 ? -11.807 9.578 39.896 1.00 55.00 362 LYS A C 1
ATOM 2869 O O . LYS A 1 362 ? -12.201 10.502 39.192 1.00 55.00 362 LYS A O 1
ATOM 2874 N N . ASP A 1 363 ? -11.940 8.297 39.565 1.00 54.81 363 ASP A N 1
ATOM 2875 C CA . ASP A 1 363 ? -12.320 7.799 38.238 1.00 54.81 363 ASP A CA 1
ATOM 2876 C C . ASP A 1 363 ? -13.822 7.492 38.123 1.00 54.81 363 ASP A C 1
ATOM 2878 O O . ASP A 1 363 ? -14.342 7.279 37.031 1.00 54.81 363 ASP A O 1
ATOM 2882 N N . ARG A 1 364 ? -14.575 7.554 39.233 1.00 58.72 364 ARG A N 1
ATOM 2883 C CA . ARG A 1 364 ? -16.048 7.411 39.243 1.00 58.72 364 ARG A CA 1
ATOM 2884 C C . ARG A 1 364 ? -16.788 8.470 38.423 1.00 58.72 364 ARG A C 1
ATOM 2886 O O . ARG A 1 364 ? -17.954 8.284 38.104 1.00 58.72 364 ARG A O 1
ATOM 2893 N N . LYS A 1 365 ? -16.139 9.598 38.112 1.00 58.94 365 LYS A N 1
ATOM 2894 C CA . LYS A 1 365 ? -16.715 10.653 37.259 1.00 58.94 365 LYS A CA 1
ATOM 2895 C C . LYS A 1 365 ? -16.572 10.365 35.765 1.00 58.94 365 LYS A C 1
ATOM 2897 O O . LYS A 1 365 ? -17.278 10.975 34.972 1.00 58.94 365 LYS A O 1
ATOM 2902 N N . THR A 1 366 ? -15.635 9.501 35.389 1.00 59.44 366 THR A N 1
ATOM 2903 C CA . THR A 1 366 ? -15.289 9.198 33.994 1.00 59.44 366 THR A CA 1
ATOM 2904 C C . THR A 1 366 ? -15.657 7.766 33.614 1.00 59.44 366 THR A C 1
ATOM 2906 O O . THR A 1 366 ? -15.930 7.496 32.448 1.00 59.44 366 THR A O 1
ATOM 2909 N N . THR A 1 367 ? -15.742 6.865 34.593 1.00 67.12 367 THR A N 1
ATOM 2910 C CA . THR A 1 367 ? -16.149 5.469 34.407 1.00 67.12 367 THR A CA 1
ATOM 2911 C C . THR A 1 367 ? -17.671 5.359 34.500 1.00 67.12 367 THR A C 1
ATOM 2913 O O . THR A 1 367 ? -18.237 5.797 35.505 1.00 67.12 367 THR A O 1
ATOM 2916 N N . PRO A 1 368 ? -18.362 4.821 33.483 1.00 68.12 368 PRO A N 1
ATOM 2917 C CA . PRO A 1 368 ? -19.801 4.629 33.562 1.00 68.12 368 PRO A CA 1
ATOM 2918 C C . PRO A 1 368 ? -20.171 3.458 34.482 1.00 68.12 368 PRO A C 1
ATOM 2920 O O . PRO A 1 368 ? -19.445 2.461 34.495 1.00 68.12 368 PRO A O 1
ATOM 2923 N N . PRO A 1 369 ? -21.285 3.551 35.233 1.00 68.94 369 PRO A N 1
ATOM 2924 C CA . PRO A 1 369 ? -21.795 2.432 36.014 1.00 68.94 369 PRO A CA 1
ATOM 2925 C C . PRO A 1 369 ? -22.267 1.296 35.109 1.00 68.94 369 PRO A C 1
ATOM 2927 O O . PRO A 1 369 ? -22.743 1.531 33.999 1.00 68.94 369 PRO A O 1
ATOM 2930 N N . ASN A 1 370 ? -22.162 0.068 35.608 1.00 65.06 370 ASN A N 1
ATOM 2931 C CA . ASN A 1 370 ? -22.678 -1.115 34.927 1.00 65.06 370 ASN A CA 1
ATOM 2932 C C . ASN A 1 370 ? -24.204 -1.160 34.992 1.00 65.06 370 ASN A C 1
ATOM 2934 O O . ASN A 1 370 ? -24.856 -1.498 34.008 1.00 65.06 370 ASN A O 1
ATOM 2938 N N . TYR A 1 371 ? -24.764 -0.749 36.130 1.00 66.38 371 TYR A N 1
ATOM 2939 C CA . TYR A 1 371 ? -26.203 -0.706 36.345 1.00 66.38 371 TYR A CA 1
ATOM 2940 C C . TYR A 1 371 ? -26.623 0.606 36.991 1.00 66.38 371 TYR A C 1
ATOM 2942 O O . TYR A 1 371 ? -25.891 1.192 37.796 1.00 66.38 371 TYR A O 1
ATOM 2950 N N . ILE A 1 372 ? -27.839 1.029 36.666 1.00 70.12 372 ILE A N 1
ATOM 2951 C CA . ILE A 1 372 ? -28.546 2.082 37.387 1.00 70.12 372 ILE A CA 1
ATOM 2952 C C . ILE A 1 372 ? -29.778 1.476 38.050 1.00 70.12 372 ILE A C 1
ATOM 2954 O O . ILE A 1 372 ? -30.517 0.718 37.422 1.00 70.12 372 ILE A O 1
ATOM 2958 N N . VAL A 1 373 ? -29.974 1.791 39.327 1.00 68.50 373 VAL A N 1
ATOM 2959 C CA . VAL A 1 373 ? -31.078 1.274 40.144 1.00 68.50 373 VAL A CA 1
ATOM 2960 C C . VAL A 1 373 ? -31.724 2.429 40.890 1.00 68.50 373 VAL A C 1
ATOM 2962 O O . VAL A 1 373 ? -31.044 3.379 41.280 1.00 68.50 373 VAL A O 1
ATOM 2965 N N . ASP A 1 374 ? -33.033 2.363 41.084 1.00 73.12 374 ASP A N 1
ATOM 2966 C CA . ASP A 1 374 ? -33.714 3.229 42.037 1.00 73.12 374 ASP A CA 1
ATOM 2967 C C . ASP A 1 374 ? -33.227 2.909 43.462 1.00 73.12 374 ASP A C 1
ATOM 2969 O O . ASP A 1 374 ? -33.288 1.764 43.912 1.00 73.12 374 ASP A O 1
ATOM 2973 N N . ALA A 1 375 ? -32.725 3.913 44.182 1.00 69.00 375 ALA A N 1
ATOM 2974 C CA . ALA A 1 375 ? -32.202 3.743 45.534 1.00 69.00 375 ALA A CA 1
ATOM 2975 C C . ALA A 1 375 ? -33.264 3.242 46.529 1.00 69.00 375 ALA A C 1
ATOM 2977 O O . ALA A 1 375 ? -32.921 2.598 47.522 1.00 69.00 375 ALA A O 1
ATOM 2978 N N . GLU A 1 376 ? -34.548 3.535 46.297 1.00 67.44 376 GLU A N 1
ATOM 2979 C CA . GLU A 1 376 ? -35.635 3.014 47.130 1.00 67.44 376 GLU A CA 1
ATOM 2980 C C . GLU A 1 376 ? -35.884 1.528 46.852 1.00 67.44 376 GLU A C 1
ATOM 2982 O O . GLU A 1 376 ? -36.012 0.738 47.787 1.00 67.44 376 GLU A O 1
ATOM 2987 N N . PHE A 1 377 ? -35.846 1.127 45.581 1.00 59.22 377 PHE A N 1
ATOM 2988 C CA . PHE A 1 377 ? -35.932 -0.275 45.175 1.00 59.22 377 PHE A CA 1
ATOM 2989 C C . PHE A 1 377 ? -34.744 -1.097 45.699 1.00 59.22 377 PHE A C 1
ATOM 2991 O O . PHE A 1 377 ? -34.942 -2.155 46.291 1.00 59.22 377 PHE A O 1
ATOM 2998 N N . GLU A 1 378 ? -33.517 -0.578 45.575 1.00 56.34 378 GLU A N 1
ATOM 2999 C CA . GLU A 1 378 ? -32.312 -1.202 46.138 1.00 56.34 378 GLU A CA 1
ATOM 3000 C C . GLU A 1 378 ? -32.436 -1.383 47.656 1.00 56.34 378 GLU A C 1
ATOM 3002 O O . GLU A 1 378 ? -32.155 -2.459 48.185 1.00 56.34 378 GLU A O 1
ATOM 3007 N N . LYS A 1 379 ? -32.901 -0.350 48.369 1.00 58.88 379 LYS A N 1
ATOM 3008 C CA . LYS A 1 379 ? -33.122 -0.423 49.815 1.00 58.88 379 LYS A CA 1
ATOM 3009 C C . LYS A 1 379 ? -34.157 -1.490 50.174 1.00 58.88 379 LYS A C 1
ATOM 3011 O O . LYS A 1 379 ? -33.931 -2.232 51.124 1.00 58.88 379 LYS A O 1
ATOM 3016 N N . ASN A 1 380 ? -35.262 -1.572 49.437 1.00 56.22 380 ASN A N 1
ATOM 3017 C CA . ASN A 1 380 ? -36.315 -2.553 49.693 1.00 56.22 380 ASN A CA 1
ATOM 3018 C C . ASN A 1 380 ? -35.808 -3.986 49.483 1.00 56.22 380 ASN A C 1
ATOM 3020 O O . ASN A 1 380 ? -35.998 -4.816 50.367 1.00 56.22 380 ASN A O 1
ATOM 3024 N N . ILE A 1 381 ? -35.060 -4.242 48.402 1.00 51.22 381 ILE A N 1
ATOM 3025 C CA . ILE A 1 381 ? -34.399 -5.537 48.173 1.00 51.22 381 ILE A CA 1
ATOM 3026 C C . ILE A 1 381 ? -33.427 -5.868 49.313 1.00 51.22 381 ILE A C 1
ATOM 3028 O O . ILE A 1 381 ? -33.404 -6.994 49.801 1.00 51.22 381 ILE A O 1
ATOM 3032 N N . LEU A 1 382 ? -32.622 -4.902 49.768 1.00 50.88 382 LEU A N 1
ATOM 3033 C CA . LEU A 1 382 ? -31.679 -5.119 50.870 1.00 50.88 382 LEU A CA 1
ATOM 3034 C C . LEU A 1 382 ? -32.379 -5.445 52.195 1.00 50.88 382 LEU A C 1
ATOM 3036 O O . LEU A 1 382 ? -31.839 -6.211 52.988 1.00 50.88 382 LEU A O 1
ATOM 3040 N N . GLU A 1 383 ? -33.548 -4.867 52.464 1.00 51.84 383 GLU A N 1
ATOM 3041 C CA . GLU A 1 383 ? -34.341 -5.183 53.659 1.00 51.84 383 GLU A CA 1
ATOM 3042 C C . GLU A 1 383 ? -35.052 -6.544 53.544 1.00 51.84 383 GLU A C 1
ATOM 3044 O O . GLU A 1 383 ? -35.123 -7.289 54.523 1.00 51.84 383 GLU A O 1
ATOM 3049 N N . GLU A 1 384 ? -35.508 -6.920 52.349 1.00 46.34 384 GLU A N 1
ATOM 3050 C CA . GLU A 1 384 ? -36.117 -8.229 52.072 1.00 46.34 384 GLU A CA 1
ATOM 3051 C C . GLU A 1 384 ? -35.081 -9.367 52.180 1.00 46.34 384 GLU A C 1
ATOM 3053 O O . GLU A 1 384 ? -35.302 -10.365 52.866 1.00 46.34 384 GLU A O 1
ATOM 3058 N N . LEU A 1 385 ? -33.869 -9.150 51.657 1.00 43.31 385 LEU A N 1
ATOM 3059 C CA . LEU A 1 385 ? -32.717 -10.040 51.845 1.00 43.31 385 LEU A CA 1
ATOM 3060 C C . LEU A 1 385 ? -32.341 -10.224 53.322 1.00 43.31 385 LEU A C 1
ATOM 3062 O O . LEU A 1 385 ? -31.989 -11.321 53.742 1.00 43.31 385 LEU A O 1
ATOM 3066 N N . LYS A 1 386 ? -32.417 -9.167 54.139 1.00 45.69 386 LYS A N 1
ATOM 3067 C CA . LYS A 1 386 ? -32.139 -9.266 55.584 1.00 45.69 386 LYS A CA 1
ATOM 3068 C C . LYS A 1 386 ? -33.206 -10.051 56.347 1.00 45.69 386 LYS A C 1
ATOM 3070 O O . LYS A 1 386 ? -32.918 -10.534 57.439 1.00 45.69 386 LYS A O 1
ATOM 3075 N N . THR A 1 387 ? -34.429 -10.124 55.825 1.00 41.09 387 THR A N 1
ATOM 3076 C CA . THR A 1 387 ? -35.575 -10.736 56.511 1.00 41.09 387 THR A CA 1
ATOM 3077 C C . THR A 1 387 ? -35.828 -12.183 56.090 1.00 41.09 387 THR A C 1
ATOM 3079 O O . THR A 1 387 ? -36.250 -12.967 56.936 1.00 41.09 387 THR A O 1
ATOM 3082 N N . GLU A 1 388 ? -35.515 -12.577 54.851 1.00 39.03 388 GLU A N 1
ATOM 3083 C CA . GLU A 1 388 ? -35.576 -13.986 54.418 1.00 39.03 388 GLU A CA 1
ATOM 3084 C C . GLU A 1 388 ? -34.392 -14.840 54.914 1.00 39.03 388 GLU A C 1
ATOM 3086 O O . GLU A 1 388 ? -34.539 -16.052 55.049 1.00 39.03 388 GLU A O 1
ATOM 3091 N N . PHE A 1 389 ? -33.252 -14.226 55.254 1.00 35.75 389 PHE A N 1
ATOM 3092 C CA . PHE A 1 389 ? -32.034 -14.908 55.728 1.00 35.75 389 PHE A CA 1
ATOM 3093 C C . PHE A 1 389 ? -31.848 -14.805 57.264 1.00 35.75 389 PHE A C 1
ATOM 3095 O O . PHE A 1 389 ? -30.885 -14.213 57.759 1.00 35.75 389 PHE A O 1
ATOM 3102 N N . VAL A 1 390 ? -32.784 -15.363 58.046 1.00 35.38 390 VAL A N 1
ATOM 3103 C CA . VAL A 1 390 ? -32.685 -15.495 59.523 1.00 35.38 390 VAL A CA 1
ATOM 3104 C C . VAL A 1 390 ? -32.061 -16.860 59.889 1.00 35.38 390 VAL A C 1
ATOM 3106 O O . VAL A 1 390 ? -32.470 -17.874 59.332 1.00 35.38 390 VAL A O 1
ATOM 3109 N N . PRO A 1 391 ? -31.106 -16.934 60.843 1.00 38.06 391 PRO A N 1
ATOM 3110 C CA . PRO A 1 391 ? -29.922 -17.777 60.708 1.00 38.06 391 PRO A CA 1
ATOM 3111 C C . PRO A 1 391 ? -30.125 -19.242 61.116 1.00 38.06 391 PRO A C 1
ATOM 3113 O O . PRO A 1 391 ? -30.326 -19.566 62.288 1.00 38.06 391 PRO A O 1
ATOM 3116 N N . THR A 1 392 ? -29.888 -20.144 60.174 1.00 39.50 392 THR A N 1
ATOM 3117 C CA . THR A 1 392 ? -29.227 -21.423 60.442 1.00 39.50 392 THR A CA 1
ATOM 3118 C C . THR A 1 392 ? -27.716 -21.217 60.359 1.00 39.50 392 THR A C 1
ATOM 3120 O O . THR A 1 392 ? -27.221 -20.358 59.642 1.00 39.50 392 THR A O 1
ATOM 3123 N N . THR A 1 393 ? -26.947 -21.951 61.154 1.00 37.97 393 THR A N 1
ATOM 3124 C CA . THR A 1 393 ? -25.541 -21.684 61.523 1.00 37.97 393 THR A CA 1
ATOM 3125 C C . THR A 1 393 ? -24.523 -21.477 60.384 1.00 37.97 393 THR A C 1
ATOM 3127 O O . THR A 1 393 ? -23.418 -21.027 60.669 1.00 37.97 393 THR A O 1
ATOM 3130 N N . ALA A 1 394 ? -24.875 -21.717 59.117 1.00 36.50 394 ALA A N 1
ATOM 3131 C CA . ALA A 1 394 ? -24.079 -21.339 57.942 1.00 36.50 394 ALA A CA 1
ATOM 3132 C C . ALA A 1 394 ? -24.250 -19.856 57.525 1.00 36.50 394 ALA A C 1
ATOM 3134 O O . ALA A 1 394 ? -23.366 -19.265 56.910 1.00 36.50 394 ALA A O 1
ATOM 3135 N N . GLU A 1 395 ? -25.358 -19.212 57.896 1.00 37.22 395 GLU A N 1
ATOM 3136 C CA . GLU A 1 395 ? -25.695 -17.833 57.510 1.00 37.22 395 GLU A CA 1
ATOM 3137 C C . GLU A 1 395 ? -24.972 -16.774 58.354 1.00 37.22 395 GLU A C 1
ATOM 3139 O O . GLU A 1 395 ? -24.760 -15.654 57.892 1.00 37.22 395 GLU A O 1
ATOM 3144 N N . ALA A 1 396 ? -24.495 -17.119 59.555 1.00 35.41 396 ALA A N 1
ATOM 3145 C CA . ALA A 1 396 ? -23.710 -16.197 60.381 1.00 35.41 396 ALA A CA 1
ATOM 3146 C C . ALA A 1 396 ? -22.350 -15.831 59.747 1.00 35.41 396 ALA A C 1
ATOM 3148 O O . ALA A 1 396 ? -21.811 -14.756 60.021 1.00 35.41 396 ALA A O 1
ATOM 3149 N N . GLU A 1 397 ? -21.802 -16.690 58.880 1.00 35.56 397 GLU A N 1
ATOM 3150 C CA . GLU A 1 397 ? -20.596 -16.382 58.102 1.00 35.56 397 GLU A CA 1
ATOM 3151 C C . GLU A 1 397 ? -20.904 -15.588 56.830 1.00 35.56 397 GLU A C 1
ATOM 3153 O O . GLU A 1 397 ? -20.147 -14.683 56.485 1.00 35.56 397 GLU A O 1
ATOM 3158 N N . VAL A 1 398 ? -22.050 -15.824 56.186 1.00 33.22 398 VAL A N 1
ATOM 3159 C CA . VAL A 1 398 ? -22.489 -15.040 55.018 1.00 33.22 398 VAL A CA 1
ATOM 3160 C C . VAL A 1 398 ? -22.807 -13.593 55.414 1.00 33.22 398 VAL A C 1
ATOM 3162 O O . VAL A 1 398 ? -22.395 -12.659 54.730 1.00 33.22 398 VAL A O 1
ATOM 3165 N N . VAL A 1 399 ? -23.423 -13.369 56.579 1.00 34.31 399 VAL A N 1
ATOM 3166 C CA . VAL A 1 399 ? -23.688 -12.017 57.111 1.00 34.31 399 VAL A CA 1
ATOM 3167 C C . VAL A 1 399 ? -22.395 -11.255 57.457 1.00 34.31 399 VAL A C 1
ATOM 3169 O O . VAL A 1 399 ? -22.374 -10.028 57.371 1.00 34.31 399 VAL A O 1
ATOM 3172 N N . LYS A 1 400 ? -21.278 -11.939 57.758 1.00 34.38 400 LYS A N 1
ATOM 3173 C CA . LYS A 1 400 ? -19.955 -11.286 57.890 1.00 34.38 400 LYS A CA 1
ATOM 3174 C C . LYS A 1 400 ? -19.367 -10.835 56.547 1.00 34.38 400 LYS A C 1
ATOM 3176 O O . LYS A 1 400 ? -18.569 -9.899 56.524 1.00 34.38 400 LYS A O 1
ATOM 3181 N N . ILE A 1 401 ? -19.747 -11.481 55.445 1.00 32.41 401 ILE A N 1
ATOM 3182 C CA . ILE A 1 401 ? -19.284 -11.153 54.087 1.00 32.41 401 ILE A CA 1
ATOM 3183 C C . ILE A 1 401 ? -20.087 -9.975 53.509 1.00 32.41 401 ILE A C 1
ATOM 3185 O O . ILE A 1 401 ? -19.545 -9.174 52.751 1.00 32.41 401 ILE A O 1
ATOM 3189 N N . VAL A 1 402 ? -21.345 -9.805 53.926 1.00 30.98 402 VAL A N 1
ATOM 3190 C CA . VAL A 1 402 ? -22.265 -8.763 53.433 1.00 30.98 402 VAL A CA 1
ATOM 3191 C C . VAL A 1 402 ? -22.440 -7.629 54.456 1.00 30.98 402 VAL A C 1
ATOM 3193 O O . VAL A 1 402 ? -23.548 -7.169 54.722 1.00 30.98 402 VAL A O 1
ATOM 3196 N N . THR A 1 403 ? -21.352 -7.138 55.056 1.00 34.12 403 THR A N 1
ATOM 3197 C CA . THR A 1 403 ? -21.386 -5.828 55.727 1.00 34.12 403 THR A CA 1
ATOM 3198 C C . THR A 1 403 ? -20.973 -4.722 54.745 1.00 34.12 403 THR A C 1
ATOM 3200 O O . THR A 1 403 ? -20.097 -4.942 53.904 1.00 34.12 403 THR A O 1
ATOM 3203 N N . PRO A 1 404 ? -21.561 -3.508 54.832 1.00 35.53 404 PRO A N 1
ATOM 3204 C CA . PRO A 1 404 ? -21.298 -2.395 53.902 1.00 35.53 404 PRO A CA 1
ATOM 3205 C C . PRO A 1 404 ? -19.820 -1.983 53.769 1.00 35.53 404 PRO A C 1
ATOM 3207 O O . PRO A 1 404 ? -19.454 -1.240 52.859 1.00 35.53 404 PRO A O 1
ATOM 3210 N N . GLU A 1 405 ? -18.971 -2.433 54.691 1.00 33.47 405 GLU A N 1
ATOM 3211 C CA . GLU A 1 405 ? -17.557 -2.082 54.783 1.00 33.47 405 GLU A CA 1
ATOM 3212 C C . GLU A 1 405 ? -16.666 -2.939 53.863 1.00 33.47 405 GLU A C 1
ATOM 3214 O O . GLU A 1 405 ? -15.639 -2.437 53.409 1.00 33.47 405 GLU A O 1
ATOM 3219 N N . ASN A 1 406 ? -17.101 -4.150 53.482 1.00 33.62 406 ASN A N 1
ATOM 3220 C CA . ASN A 1 406 ? -16.329 -5.102 52.662 1.00 33.62 406 ASN A CA 1
ATOM 3221 C C . ASN A 1 406 ? -16.633 -5.039 51.151 1.00 33.62 406 ASN A C 1
ATOM 3223 O O . ASN A 1 406 ? -16.030 -5.758 50.360 1.00 33.62 406 ASN A O 1
ATOM 3227 N N . TYR A 1 407 ? -17.533 -4.150 50.723 1.00 32.41 407 TYR A N 1
ATOM 3228 C CA . TYR A 1 407 ? -17.933 -3.986 49.317 1.00 32.41 407 TYR A CA 1
ATOM 3229 C C . TYR A 1 407 ? -16.925 -3.220 48.444 1.00 32.41 407 TYR A C 1
ATOM 3231 O O . TYR A 1 407 ? -17.181 -3.012 47.258 1.00 32.41 407 TYR A O 1
ATOM 3239 N N . LYS A 1 408 ? -15.818 -2.727 49.014 1.00 28.19 408 LYS A N 1
ATOM 3240 C CA . LYS A 1 408 ? -14.884 -1.873 48.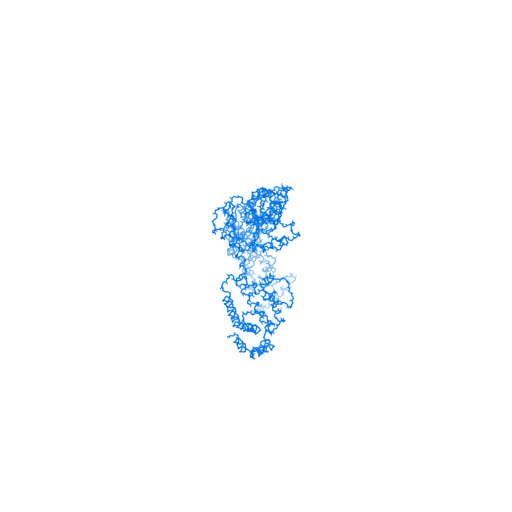270 1.00 28.19 408 LYS A CA 1
ATOM 3241 C C . LYS A 1 408 ? -13.941 -2.669 47.373 1.00 28.19 408 LYS A C 1
ATOM 3243 O O . LYS A 1 408 ? -13.841 -2.307 46.216 1.00 28.19 408 LYS A O 1
ATOM 3248 N N . ASP A 1 409 ? -13.419 -3.813 47.797 1.00 25.97 409 ASP A N 1
ATOM 3249 C CA . ASP A 1 409 ? -12.225 -4.388 47.152 1.00 25.97 409 ASP A CA 1
ATOM 3250 C C . ASP A 1 409 ? -12.498 -5.488 46.092 1.00 25.97 409 ASP A C 1
ATOM 3252 O O . ASP A 1 409 ? -11.630 -6.311 45.796 1.00 25.97 409 ASP A O 1
ATOM 3256 N N . LEU A 1 410 ? -13.696 -5.547 45.498 1.00 25.14 410 LEU A N 1
ATOM 3257 C CA . LEU A 1 410 ? -14.042 -6.559 44.484 1.00 25.14 410 LEU A CA 1
ATOM 3258 C C . LEU A 1 410 ? -13.885 -6.006 43.054 1.00 25.14 410 LEU A C 1
ATOM 3260 O O . LEU A 1 410 ? -14.782 -5.382 42.490 1.00 25.14 410 LEU A O 1
ATOM 3264 N N . ILE A 1 411 ? -12.720 -6.259 42.452 1.00 22.62 411 ILE A N 1
ATOM 3265 C CA . ILE A 1 411 ? -12.453 -6.120 41.010 1.00 22.62 411 ILE A CA 1
ATOM 3266 C C . ILE A 1 411 ? -12.534 -7.515 40.375 1.00 22.62 411 ILE A C 1
ATOM 3268 O O . ILE A 1 411 ? -11.851 -8.425 40.841 1.00 22.62 411 ILE A O 1
ATOM 3272 N N . ILE A 1 412 ? -13.307 -7.695 39.295 1.00 31.12 412 ILE A N 1
ATOM 3273 C CA . ILE A 1 412 ? -13.318 -8.948 38.513 1.00 31.12 412 ILE A CA 1
ATOM 3274 C C . ILE A 1 412 ? -13.191 -8.649 37.012 1.00 31.12 412 ILE A C 1
ATOM 3276 O O . ILE A 1 412 ? -13.871 -7.771 36.489 1.00 31.12 412 ILE A O 1
ATOM 3280 N N . TYR A 1 413 ? -12.288 -9.376 36.349 1.00 25.44 413 TYR A N 1
ATOM 3281 C CA . TYR A 1 413 ? -11.995 -9.363 34.911 1.00 25.44 413 TYR A CA 1
ATOM 3282 C C . TYR A 1 413 ? -13.043 -10.159 34.106 1.00 25.44 413 TYR A C 1
ATOM 3284 O O . TYR A 1 413 ? -13.577 -11.141 34.613 1.00 25.44 413 TYR A O 1
ATOM 3292 N N . GLU A 1 414 ? -13.297 -9.762 32.856 1.00 29.64 414 GLU A N 1
ATOM 3293 C CA . GLU A 1 414 ? -14.047 -10.553 31.866 1.00 29.64 414 GLU A CA 1
ATOM 3294 C C . GLU A 1 414 ? -13.060 -11.221 30.906 1.00 29.64 414 GLU A C 1
ATOM 3296 O O . GLU A 1 414 ? -12.046 -10.615 30.560 1.00 29.64 414 GLU A O 1
ATOM 3301 N N . ASP A 1 415 ? -13.375 -12.437 30.460 1.00 26.16 415 ASP A N 1
ATOM 3302 C CA . ASP A 1 415 ? -12.776 -13.010 29.257 1.00 26.16 415 ASP A CA 1
ATOM 3303 C C . ASP A 1 415 ? -13.877 -13.397 28.258 1.00 26.16 415 ASP A C 1
ATOM 3305 O O . ASP A 1 415 ? -15.009 -13.727 28.627 1.00 26.16 415 ASP A O 1
ATOM 3309 N N . GLU A 1 416 ? -13.533 -13.251 26.983 1.00 32.09 416 GLU A N 1
ATOM 3310 C CA . GLU A 1 416 ? -14.422 -12.982 25.858 1.00 32.09 416 GLU A CA 1
ATOM 3311 C C . GLU A 1 416 ? -15.197 -14.203 25.325 1.00 32.09 416 GLU A C 1
ATOM 3313 O O . GLU A 1 416 ? -14.659 -15.287 25.110 1.00 32.09 416 GLU A O 1
ATOM 3318 N N . GLY A 1 417 ? -16.456 -13.962 24.937 1.00 32.53 417 GLY A N 1
ATOM 3319 C CA . GLY A 1 417 ? -17.110 -14.690 23.848 1.00 32.53 417 GLY A CA 1
ATOM 3320 C C . GLY A 1 417 ? -18.066 -15.818 24.248 1.00 32.53 417 GLY A C 1
ATOM 3321 O O . GLY A 1 417 ? -17.659 -16.958 24.433 1.00 32.53 417 GLY A O 1
ATOM 3322 N N . GLN A 1 418 ? -19.376 -15.537 24.213 1.00 28.31 418 GLN A N 1
ATOM 3323 C CA . GLN A 1 418 ? -20.331 -16.142 23.261 1.00 28.31 418 GLN A CA 1
ATOM 3324 C C . GLN A 1 418 ? -21.799 -15.835 23.626 1.00 28.31 418 GLN A C 1
ATOM 3326 O O . GLN A 1 418 ? -22.243 -16.088 24.739 1.00 28.31 418 GLN A O 1
ATOM 3331 N N . LEU A 1 419 ? -22.537 -15.377 22.603 1.00 25.94 419 LEU A N 1
ATOM 3332 C CA . LEU A 1 419 ? -23.999 -15.412 22.410 1.00 25.94 419 LEU A CA 1
ATOM 3333 C C . LEU A 1 419 ? -24.895 -14.830 23.520 1.00 25.94 419 LEU A C 1
ATOM 3335 O O . LEU A 1 419 ? -25.333 -15.520 24.437 1.00 25.94 419 LEU A O 1
ATOM 3339 N N . ALA A 1 420 ? -25.300 -13.573 23.318 1.00 30.78 420 ALA A N 1
ATOM 3340 C CA . ALA A 1 420 ? -26.479 -12.995 23.951 1.00 30.78 420 ALA A CA 1
ATOM 3341 C C . ALA A 1 420 ? -27.752 -13.673 23.404 1.00 30.78 420 ALA A C 1
ATOM 3343 O O . ALA A 1 420 ? -28.060 -13.559 22.216 1.00 30.78 420 ALA A O 1
ATOM 3344 N N . LEU A 1 421 ? -28.492 -14.378 24.263 1.00 31.38 421 LEU A N 1
ATOM 3345 C CA . LEU A 1 421 ? -29.861 -14.810 23.969 1.00 31.38 421 LEU A CA 1
ATOM 3346 C C . LEU A 1 421 ? -30.848 -13.718 24.426 1.00 31.38 421 LEU A C 1
ATOM 3348 O O . LEU A 1 421 ? -30.697 -13.199 25.535 1.00 31.38 421 LEU A O 1
ATOM 3352 N N . PRO A 1 422 ? -31.870 -13.366 23.622 1.00 31.62 422 PRO A N 1
ATOM 3353 C CA . PRO A 1 422 ? -32.926 -12.449 24.046 1.00 31.62 422 PRO A CA 1
ATOM 3354 C C . PRO A 1 422 ? -33.681 -12.989 25.271 1.00 31.62 422 PRO A C 1
ATOM 3356 O O . PRO A 1 422 ? -33.962 -14.185 25.368 1.00 31.62 422 PRO A O 1
ATOM 3359 N N . SER A 1 423 ? -34.068 -12.094 26.182 1.00 36.84 423 SER A N 1
ATOM 3360 C CA . SER A 1 423 ? -34.736 -12.383 27.465 1.00 36.84 423 SER A CA 1
ATOM 3361 C C . SER A 1 423 ? -36.014 -13.227 27.360 1.00 36.84 423 SER A C 1
ATOM 3363 O O . SER A 1 423 ? -36.389 -13.881 28.328 1.00 36.84 423 SER A O 1
ATOM 3365 N N . THR A 1 424 ? -36.651 -13.281 26.191 1.00 34.34 424 THR A N 1
ATOM 3366 C CA . THR A 1 424 ? -37.864 -14.069 25.934 1.00 34.34 424 THR A CA 1
ATOM 3367 C C . THR A 1 424 ? -37.616 -15.563 25.693 1.00 34.34 424 THR A C 1
ATOM 3369 O O . THR A 1 424 ? -38.567 -16.337 25.747 1.00 34.34 424 THR A O 1
ATOM 3372 N N . GLN A 1 425 ? -36.373 -15.998 25.451 1.00 35.75 425 GLN A N 1
ATOM 3373 C CA . GLN A 1 425 ? -36.039 -17.414 25.203 1.00 35.75 425 GLN A CA 1
ATOM 3374 C C . GLN A 1 425 ? -35.497 -18.150 26.439 1.00 35.75 425 GLN A C 1
ATOM 3376 O O . GLN A 1 425 ? -35.416 -19.375 26.430 1.00 35.75 425 GLN A O 1
ATOM 3381 N N . ILE A 1 426 ? -35.195 -17.436 27.530 1.00 38.16 426 ILE A N 1
ATOM 3382 C CA . ILE A 1 426 ? -34.726 -18.035 28.797 1.00 38.16 426 ILE A CA 1
ATOM 3383 C C . ILE A 1 426 ? -35.807 -18.929 29.429 1.00 38.16 426 ILE A C 1
ATOM 3385 O O . ILE A 1 426 ? -35.488 -19.938 30.046 1.00 38.16 426 ILE A O 1
ATOM 3389 N N . LEU A 1 427 ? -37.084 -18.611 29.198 1.00 35.97 427 LEU A N 1
ATOM 3390 C CA . LEU A 1 427 ? -38.243 -19.390 29.655 1.00 35.97 427 LEU A CA 1
ATOM 3391 C C . LEU A 1 427 ? -38.407 -20.744 28.937 1.00 35.97 427 LEU A C 1
ATOM 3393 O O . LEU A 1 427 ? -39.265 -21.531 29.321 1.00 35.97 427 LEU A O 1
ATOM 3397 N N . GLN A 1 428 ? -37.626 -21.007 27.884 1.00 38.78 428 GLN A N 1
ATOM 3398 C CA . GLN A 1 428 ? -37.652 -22.269 27.132 1.00 38.78 428 GLN A CA 1
ATOM 3399 C C . GLN A 1 428 ? -36.434 -23.156 27.412 1.00 38.78 428 GLN A C 1
ATOM 3401 O O . GLN A 1 428 ? -36.324 -24.233 26.826 1.00 38.78 428 GLN A O 1
ATOM 3406 N N . LEU A 1 429 ? -35.516 -22.707 28.273 1.00 39.31 429 LEU A N 1
ATOM 3407 C CA . LEU A 1 429 ? -34.327 -23.472 28.619 1.00 39.31 429 LEU A CA 1
ATOM 3408 C C . LEU A 1 429 ? -34.678 -24.537 29.657 1.00 39.31 429 LEU A C 1
ATOM 3410 O O . LEU A 1 429 ? -35.267 -24.234 30.694 1.00 39.31 429 LEU A O 1
ATOM 3414 N N . ASP A 1 430 ? -34.296 -25.781 29.386 1.00 40.53 430 ASP A N 1
ATOM 3415 C CA . ASP A 1 430 ? -34.412 -26.852 30.374 1.00 40.53 430 ASP A CA 1
ATOM 3416 C C . ASP A 1 430 ? -33.307 -26.756 31.452 1.00 40.53 430 ASP A C 1
ATOM 3418 O O . ASP A 1 430 ? -32.299 -26.055 31.298 1.00 40.53 430 ASP A O 1
ATOM 3422 N N . GLU A 1 431 ? -33.483 -27.479 32.564 1.00 37.59 431 GLU A N 1
ATOM 3423 C CA . GLU A 1 431 ? -32.554 -27.494 33.710 1.00 37.59 431 GLU A CA 1
ATOM 3424 C C . GLU A 1 431 ? -31.104 -27.797 33.282 1.00 37.59 431 GLU A C 1
ATOM 3426 O O . GLU A 1 431 ? -30.158 -27.241 33.841 1.00 37.59 431 GLU A O 1
ATOM 3431 N N . ARG A 1 432 ? -30.897 -28.617 32.239 1.00 38.28 432 ARG A N 1
ATOM 3432 C CA . ARG A 1 432 ? -29.563 -28.939 31.710 1.00 38.28 432 ARG A CA 1
ATOM 3433 C C . ARG A 1 432 ? -28.946 -27.776 30.944 1.00 38.28 432 ARG A C 1
ATOM 3435 O O . ARG A 1 432 ? -27.745 -27.551 31.077 1.00 38.28 432 ARG A O 1
ATOM 3442 N N . GLN A 1 433 ? -29.726 -27.042 30.159 1.00 41.69 433 GLN A N 1
ATOM 3443 C CA . GLN A 1 433 ? -29.238 -25.892 29.398 1.00 41.69 433 GLN A CA 1
ATOM 3444 C C . GLN A 1 433 ? -28.867 -24.723 30.316 1.00 41.69 433 GLN A C 1
ATOM 3446 O O . GLN A 1 433 ? -27.833 -24.085 30.109 1.00 41.69 433 GLN A O 1
ATOM 3451 N N . VAL A 1 434 ? -29.650 -24.500 31.375 1.00 41.19 434 VAL A N 1
ATOM 3452 C CA . VAL A 1 434 ? -29.347 -23.503 32.414 1.00 41.19 434 VAL A CA 1
ATOM 3453 C C . VAL A 1 434 ? -28.101 -23.910 33.208 1.00 41.19 434 VAL A C 1
ATOM 3455 O O . VAL A 1 434 ? -27.191 -23.100 33.389 1.00 41.19 434 VAL A O 1
ATOM 3458 N N . THR A 1 435 ? -27.999 -25.185 33.596 1.00 38.59 435 THR A N 1
ATOM 3459 C CA . THR A 1 435 ? -26.828 -25.731 34.304 1.00 38.59 435 THR A CA 1
ATOM 3460 C C . THR A 1 435 ? -25.554 -25.620 33.461 1.00 38.59 435 THR A C 1
ATOM 3462 O O . THR A 1 435 ? -24.526 -25.175 33.962 1.00 38.59 435 THR A O 1
ATOM 3465 N N . ALA A 1 436 ? -25.615 -25.933 32.163 1.00 40.03 436 ALA A N 1
ATOM 3466 C CA . ALA A 1 436 ? -24.469 -25.834 31.258 1.00 40.03 436 ALA A CA 1
ATOM 3467 C C . ALA A 1 436 ? -24.027 -24.382 30.999 1.00 40.03 436 ALA A C 1
ATOM 3469 O O . ALA A 1 436 ? -22.836 -24.125 30.810 1.00 40.03 436 ALA A O 1
ATOM 3470 N N . HIS A 1 437 ? -24.966 -23.429 30.996 1.00 42.47 437 HIS A N 1
ATOM 3471 C CA . HIS A 1 437 ? -24.660 -22.003 30.865 1.00 42.47 437 HIS A CA 1
ATOM 3472 C C . HIS A 1 437 ? -23.969 -21.458 32.125 1.00 42.47 437 HIS A C 1
ATOM 3474 O O . HIS A 1 437 ? -22.961 -20.762 32.022 1.00 42.47 437 HIS A O 1
ATOM 3480 N N . LEU A 1 438 ? -24.451 -21.841 33.312 1.00 39.94 438 LEU A N 1
ATOM 3481 C CA . LEU A 1 438 ? -23.886 -21.418 34.598 1.00 39.94 438 LEU A CA 1
ATOM 3482 C C . LEU A 1 438 ? -22.541 -22.096 34.913 1.00 39.94 438 LEU A C 1
ATOM 3484 O O . LEU A 1 438 ? -21.630 -21.437 35.407 1.00 39.94 438 LEU A O 1
ATOM 3488 N N . GLN A 1 439 ? -22.364 -23.372 34.554 1.00 39.47 439 GLN A N 1
ATOM 3489 C CA . GLN A 1 439 ? -21.086 -24.089 34.689 1.00 39.47 439 GLN A CA 1
ATOM 3490 C C . GLN A 1 439 ? -19.986 -23.547 33.761 1.00 39.47 439 GLN A C 1
ATOM 3492 O O . GLN A 1 439 ? -18.802 -23.670 34.077 1.00 39.47 439 GLN A O 1
ATOM 3497 N N . LYS A 1 440 ? -20.356 -22.938 32.623 1.00 38.03 440 LYS A N 1
ATOM 3498 C CA . LYS A 1 440 ? -19.410 -22.304 31.689 1.00 38.03 440 LYS A CA 1
ATOM 3499 C C . LYS A 1 440 ? -18.860 -20.965 32.186 1.00 38.03 440 LYS A C 1
ATOM 3501 O O . LYS A 1 440 ? -17.776 -20.584 31.759 1.00 38.03 440 LYS A O 1
ATOM 3506 N N . GLN A 1 441 ? -19.551 -20.268 33.089 1.00 40.38 441 GLN A N 1
ATOM 3507 C CA . GLN A 1 441 ? -19.092 -18.993 33.656 1.00 40.38 441 GLN A CA 1
ATOM 3508 C C . GLN A 1 441 ? -18.183 -19.203 34.877 1.00 40.38 441 GLN A C 1
ATOM 3510 O O . GLN A 1 441 ? -18.456 -18.727 35.982 1.00 40.38 441 GLN A O 1
ATOM 3515 N N . GLN A 1 442 ? -17.095 -19.957 34.680 1.00 34.28 442 GLN A N 1
ATOM 3516 C CA . GLN A 1 442 ? -16.064 -20.194 35.692 1.00 34.28 442 GLN A CA 1
ATOM 3517 C C . GLN A 1 442 ? -15.402 -18.872 36.115 1.00 34.28 442 GLN A C 1
ATOM 3519 O O . GLN A 1 442 ? -14.387 -18.469 35.564 1.00 34.28 442 GLN A O 1
ATOM 3524 N N . GLY A 1 443 ? -15.979 -18.215 37.124 1.00 36.06 443 GLY A N 1
ATOM 3525 C CA . GLY A 1 443 ? -15.375 -17.080 37.819 1.00 36.06 443 GLY A CA 1
ATOM 3526 C C . GLY A 1 443 ? -16.081 -15.740 37.621 1.00 36.06 443 GLY A C 1
ATOM 3527 O O . GLY A 1 443 ? -15.515 -14.845 37.022 1.00 36.06 443 GLY A O 1
ATOM 3528 N N . ALA A 1 444 ? -17.270 -15.558 38.201 1.00 29.98 444 ALA A N 1
ATOM 3529 C CA . ALA A 1 444 ? -17.714 -14.254 38.709 1.00 29.98 444 ALA A CA 1
ATOM 3530 C C . ALA A 1 444 ? -18.885 -14.399 39.696 1.00 29.98 444 ALA A C 1
ATOM 3532 O O . ALA A 1 444 ? -19.578 -15.418 39.757 1.00 29.98 444 ALA A O 1
ATOM 3533 N N . VAL A 1 445 ? -19.020 -13.384 40.537 1.00 31.45 445 VAL A N 1
ATOM 3534 C CA . VAL A 1 445 ? -19.912 -13.228 41.690 1.00 31.45 445 VAL A CA 1
ATOM 3535 C C . VAL A 1 445 ? -21.273 -12.663 41.240 1.00 31.45 445 VAL A C 1
ATOM 3537 O O . VAL A 1 445 ? -21.340 -11.934 40.256 1.00 31.45 445 VAL A O 1
ATOM 3540 N N . LEU A 1 446 ? -22.356 -13.025 41.943 1.00 44.22 446 LEU A N 1
ATOM 3541 C CA . LEU A 1 446 ? -23.743 -12.587 41.698 1.00 44.22 446 LEU A CA 1
ATOM 3542 C C . LEU A 1 446 ? -23.919 -11.058 41.830 1.00 44.22 446 LEU A C 1
ATOM 3544 O O . LEU A 1 446 ? -23.526 -10.499 42.852 1.00 44.22 446 LEU A O 1
ATOM 3548 N N . PRO A 1 447 ? -24.576 -10.397 40.851 1.00 37.19 447 PRO A N 1
ATOM 3549 C CA . PRO A 1 447 ? -25.722 -9.527 41.193 1.00 37.19 447 PRO A CA 1
ATOM 3550 C C . PRO A 1 447 ? -26.951 -9.667 40.263 1.00 37.19 447 PRO A C 1
ATOM 3552 O O . PRO A 1 447 ? -28.080 -9.457 40.697 1.00 37.19 447 PRO A O 1
ATOM 3555 N N . LEU A 1 448 ? -26.780 -10.063 38.996 1.00 38.88 448 LEU A N 1
ATOM 3556 C CA . LEU A 1 448 ? -27.871 -10.085 38.005 1.00 38.88 448 LEU A CA 1
ATOM 3557 C C . LEU A 1 448 ? -28.935 -11.178 38.254 1.00 38.88 448 LEU A C 1
ATOM 3559 O O . LEU A 1 448 ? -30.127 -10.887 38.128 1.00 38.88 448 LEU A O 1
ATOM 3563 N N . PRO A 1 449 ? -28.555 -12.419 38.632 1.00 41.38 449 PRO A N 1
ATOM 3564 C CA . PRO A 1 449 ? -29.531 -13.468 38.934 1.00 41.38 449 PRO A CA 1
ATOM 3565 C C . PRO A 1 449 ? -30.343 -13.182 40.204 1.00 41.38 449 PRO A C 1
ATOM 3567 O O . PRO A 1 449 ? -31.528 -13.484 40.237 1.00 41.38 449 PRO A O 1
ATOM 3570 N N . LEU A 1 450 ? -29.732 -12.550 41.215 1.00 39.56 450 LEU A N 1
ATOM 3571 C CA . LEU A 1 450 ? -30.372 -12.202 42.492 1.00 39.56 450 LEU A CA 1
ATOM 3572 C C . LEU A 1 450 ? -31.400 -11.067 42.337 1.00 39.56 450 LEU A C 1
ATOM 3574 O O . LEU A 1 450 ? -32.495 -11.156 42.879 1.00 39.56 450 LEU A O 1
ATOM 3578 N N . ILE A 1 451 ? -31.104 -10.039 41.535 1.00 41.81 451 ILE A N 1
ATOM 3579 C CA . ILE A 1 451 ? -32.058 -8.949 41.256 1.00 41.81 451 ILE A CA 1
ATOM 3580 C C . ILE A 1 451 ? -33.251 -9.461 40.430 1.00 41.81 451 ILE A C 1
ATOM 3582 O O . ILE A 1 451 ? -34.391 -9.125 40.738 1.00 41.81 451 ILE A O 1
ATOM 3586 N N . ARG A 1 452 ? -33.018 -10.334 39.435 1.00 43.03 452 ARG A N 1
ATOM 3587 C CA . ARG A 1 452 ? -34.100 -10.971 38.655 1.00 43.03 452 ARG A CA 1
ATOM 3588 C C . ARG A 1 452 ? -34.954 -11.938 39.474 1.00 43.03 452 ARG A C 1
ATOM 3590 O O . ARG A 1 452 ? -36.143 -12.072 39.211 1.00 43.03 452 ARG A O 1
ATOM 3597 N N . TYR A 1 453 ? -34.339 -12.611 40.440 1.00 44.28 453 TYR A N 1
ATOM 3598 C CA . TYR A 1 453 ? -35.002 -13.513 41.373 1.00 44.28 453 TYR A CA 1
ATOM 3599 C C . TYR A 1 453 ? -36.035 -12.768 42.236 1.00 44.28 453 TYR A C 1
ATOM 3601 O O . TYR A 1 453 ? -37.193 -13.183 42.273 1.00 44.28 453 TYR A O 1
ATOM 3609 N N . TYR A 1 454 ? -35.665 -11.620 42.818 1.00 42.41 454 TYR A N 1
ATOM 3610 C CA . TYR A 1 454 ? -36.575 -10.787 43.623 1.00 42.41 454 TYR A CA 1
ATOM 3611 C C . TYR A 1 454 ? -37.553 -9.945 42.789 1.00 42.41 454 TYR A C 1
ATOM 3613 O O . TYR A 1 454 ? -38.646 -9.635 43.254 1.00 42.41 454 TYR A O 1
ATOM 3621 N N . SER A 1 455 ? -37.217 -9.609 41.539 1.00 41.72 455 SER A N 1
ATOM 3622 C CA . SER A 1 455 ? -38.129 -8.883 40.644 1.00 41.72 455 SER A CA 1
ATOM 3623 C C . SER A 1 455 ? -39.177 -9.781 39.969 1.00 41.72 455 SER A C 1
ATOM 3625 O O . SER A 1 455 ? -40.073 -9.270 39.299 1.00 41.72 455 SER A O 1
ATOM 3627 N N . SER A 1 456 ? -39.056 -11.111 40.067 1.00 44.22 456 SER A N 1
ATOM 3628 C CA . SER A 1 456 ? -39.980 -12.044 39.413 1.00 44.22 456 SER A CA 1
ATOM 3629 C C . SER A 1 456 ? -41.192 -12.332 40.302 1.00 44.22 456 SER A C 1
ATOM 3631 O O . SER A 1 456 ? -41.208 -13.261 41.102 1.00 44.22 456 SER A O 1
ATOM 3633 N N . THR A 1 457 ? -42.250 -11.539 40.154 1.00 41.22 457 THR A N 1
ATOM 3634 C CA . THR A 1 457 ? -43.536 -11.788 40.828 1.00 41.22 457 THR A CA 1
ATOM 3635 C C . THR A 1 457 ? -44.306 -12.986 40.254 1.00 41.22 457 THR A C 1
ATOM 3637 O O . THR A 1 457 ? -45.309 -13.390 40.836 1.00 41.22 457 THR A O 1
ATOM 3640 N N . GLU A 1 458 ? -43.863 -13.578 39.137 1.00 39.84 458 GLU A N 1
ATOM 3641 C CA . GLU A 1 458 ? -44.718 -14.459 38.324 1.00 39.84 458 GLU A CA 1
ATOM 3642 C C . GLU A 1 458 ? -44.389 -15.967 38.342 1.00 39.84 458 GLU A C 1
ATOM 3644 O O . GLU A 1 458 ? -45.219 -16.737 37.866 1.00 39.84 458 GLU A O 1
ATOM 3649 N N . LEU A 1 459 ? -43.255 -16.454 38.880 1.00 44.97 459 LEU A N 1
ATOM 3650 C CA . LEU A 1 459 ? -42.884 -17.884 38.730 1.00 44.97 459 LEU A CA 1
ATOM 3651 C C . LEU A 1 459 ? -42.155 -18.504 39.953 1.00 44.97 459 LEU A C 1
ATOM 3653 O O . LEU A 1 459 ? -40.922 -18.537 39.994 1.00 44.97 459 LEU A O 1
ATOM 3657 N N . PRO A 1 460 ? -42.893 -19.095 40.918 1.00 44.56 460 PRO A N 1
ATOM 3658 C CA . PRO A 1 460 ? -42.341 -19.796 42.092 1.00 44.56 460 PRO A CA 1
ATOM 3659 C C . PRO A 1 460 ? -41.405 -20.977 41.766 1.00 44.56 460 PRO A C 1
ATOM 3661 O O . PRO A 1 460 ? -40.510 -21.306 42.541 1.00 44.56 460 PRO A O 1
ATOM 3664 N N . GLU A 1 461 ? -41.586 -21.611 40.608 1.00 42.09 461 GLU A N 1
ATOM 3665 C CA . GLU A 1 461 ? -40.781 -22.754 40.146 1.00 42.09 461 GLU A CA 1
ATOM 3666 C C . GLU A 1 461 ? -39.371 -22.323 39.704 1.00 42.09 461 GLU A C 1
ATOM 3668 O O . GLU A 1 461 ? -38.391 -23.040 39.917 1.00 42.09 461 GLU A O 1
ATOM 3673 N N . LEU A 1 462 ? -39.248 -21.107 39.157 1.00 40.72 462 LEU A N 1
ATOM 3674 C CA . LEU A 1 462 ? -37.963 -20.503 38.803 1.00 40.72 462 LEU A CA 1
ATOM 3675 C C . LEU A 1 462 ? -37.155 -20.174 40.067 1.00 40.72 462 LEU A C 1
ATOM 3677 O O . LEU A 1 462 ? -35.950 -20.417 40.116 1.00 40.72 462 LEU A O 1
ATOM 3681 N N . ARG A 1 463 ? -37.846 -19.684 41.104 1.00 41.38 463 ARG A N 1
ATOM 3682 C CA . ARG A 1 463 ? -37.291 -19.373 42.426 1.00 41.38 463 ARG A CA 1
ATOM 3683 C C . ARG A 1 463 ? -36.622 -20.603 43.061 1.00 41.38 463 ARG A C 1
ATOM 3685 O O . ARG A 1 463 ? -35.441 -20.549 43.393 1.00 41.38 463 ARG A O 1
ATOM 3692 N N . GLN A 1 464 ? -37.321 -21.739 43.107 1.00 46.28 464 GLN A N 1
ATOM 3693 C CA . GLN A 1 464 ? -36.786 -22.994 43.663 1.00 46.28 464 GLN A CA 1
ATOM 3694 C C . GLN A 1 464 ? -35.608 -23.572 42.860 1.00 46.28 464 GLN A C 1
ATOM 3696 O O . GLN A 1 464 ? -34.668 -24.120 43.442 1.00 46.28 464 GLN A O 1
ATOM 3701 N N . MET A 1 465 ? -35.615 -23.446 41.527 1.00 43.06 465 MET A N 1
ATOM 3702 C CA . MET A 1 465 ? -34.466 -23.851 40.704 1.00 43.06 465 MET A CA 1
ATOM 3703 C C . MET A 1 465 ? -33.230 -22.993 40.987 1.00 43.06 465 MET A C 1
ATOM 3705 O O . MET A 1 465 ? -32.136 -23.537 41.133 1.00 43.06 465 MET A O 1
ATOM 3709 N N . PHE A 1 466 ? -33.390 -21.670 41.088 1.00 42.38 466 PHE A N 1
ATOM 3710 C CA . PHE A 1 466 ? -32.281 -20.767 41.401 1.00 42.38 466 PHE A CA 1
ATOM 3711 C C . PHE A 1 466 ? -31.734 -20.997 42.812 1.00 42.38 466 PHE A C 1
ATOM 3713 O O . PHE A 1 466 ? -30.517 -21.071 42.962 1.00 42.38 466 PHE A O 1
ATOM 3720 N N . GLU A 1 467 ? -32.593 -21.196 43.817 1.00 43.56 467 GLU A N 1
ATOM 3721 C CA . GLU A 1 467 ? -32.181 -21.565 45.181 1.00 43.56 467 GLU A CA 1
ATOM 3722 C C . GLU A 1 467 ? -31.329 -22.841 45.173 1.00 43.56 467 GLU A C 1
ATOM 3724 O O . GLU A 1 467 ? -30.220 -22.851 45.705 1.00 43.56 467 GLU A O 1
ATOM 3729 N N . LYS A 1 468 ? -31.791 -23.898 44.494 1.00 44.25 468 LYS A N 1
ATOM 3730 C CA . LYS A 1 468 ? -31.078 -25.179 44.392 1.00 44.25 468 LYS A CA 1
ATOM 3731 C C . LYS A 1 468 ? -29.737 -25.046 43.659 1.00 44.25 468 LYS A C 1
ATOM 3733 O O . LYS A 1 468 ? -28.743 -25.618 44.104 1.00 44.25 468 LYS A O 1
ATOM 3738 N N . ILE A 1 469 ? -29.679 -24.291 42.561 1.00 41.22 469 ILE A N 1
ATOM 3739 C CA . ILE A 1 469 ? -28.461 -24.113 41.752 1.00 41.22 469 ILE A CA 1
ATOM 3740 C C . ILE A 1 469 ? -27.443 -23.208 42.458 1.00 41.22 469 ILE A C 1
ATOM 3742 O O . ILE A 1 469 ? -26.252 -23.510 42.438 1.00 41.22 469 ILE A O 1
ATOM 3746 N N . ILE A 1 470 ? -27.889 -22.141 43.127 1.00 39.34 470 ILE A N 1
ATOM 3747 C CA . ILE A 1 470 ? -27.021 -21.269 43.928 1.00 39.34 470 ILE A CA 1
ATOM 3748 C C . ILE A 1 470 ? -26.504 -22.031 45.149 1.00 39.34 470 ILE A C 1
ATOM 3750 O O . ILE A 1 470 ? -25.307 -21.987 45.397 1.00 39.34 470 ILE A O 1
ATOM 3754 N N . LEU A 1 471 ? -27.342 -22.796 45.859 1.00 38.94 471 LEU A N 1
ATOM 3755 C CA . LEU A 1 471 ? -26.895 -23.659 46.961 1.00 38.94 471 LEU A CA 1
ATOM 3756 C C . LEU A 1 471 ? -25.872 -24.698 46.495 1.00 38.94 471 LEU A C 1
ATOM 3758 O O . LEU A 1 471 ? -24.861 -24.883 47.162 1.00 38.94 471 LEU A O 1
ATOM 3762 N N . THR A 1 472 ? -26.081 -25.315 45.330 1.00 39.34 472 THR A N 1
ATOM 3763 C CA . THR A 1 472 ? -25.136 -26.291 44.761 1.00 39.34 472 THR A CA 1
ATOM 3764 C C . THR A 1 472 ? -23.829 -25.615 44.331 1.00 39.34 472 THR A C 1
ATOM 3766 O O . THR A 1 472 ? -22.755 -26.102 44.659 1.00 39.34 472 THR A O 1
ATOM 3769 N N . GLY A 1 473 ? -23.891 -24.445 43.685 1.00 37.94 473 GLY A N 1
ATOM 3770 C CA . GLY A 1 473 ? -22.715 -23.676 43.260 1.00 37.94 473 GLY A CA 1
ATOM 3771 C C . GLY A 1 473 ? -21.954 -23.008 44.412 1.00 37.94 473 GLY A C 1
ATOM 3772 O O . GLY A 1 473 ? -20.740 -22.831 44.332 1.00 37.94 473 GLY A O 1
ATOM 3773 N N . VAL A 1 474 ? -22.638 -22.661 45.506 1.00 35.03 474 VAL A N 1
ATOM 3774 C CA . VAL A 1 474 ? -22.045 -22.163 46.756 1.00 35.03 474 VAL A CA 1
ATOM 3775 C C . VAL A 1 474 ? -21.457 -23.319 47.562 1.00 35.03 474 VAL A C 1
ATOM 3777 O O . VAL A 1 474 ? -20.364 -23.160 48.085 1.00 35.03 474 VAL A O 1
ATOM 3780 N N . GLN A 1 475 ? -22.083 -24.498 47.600 1.00 38.78 475 GLN A N 1
ATOM 3781 C CA . GLN A 1 475 ? -21.471 -25.713 48.157 1.00 38.78 475 GLN A CA 1
ATOM 3782 C C . GLN A 1 475 ? -20.231 -26.132 47.357 1.00 38.78 475 GLN A C 1
ATOM 3784 O O . GLN A 1 475 ? -19.192 -26.423 47.947 1.00 38.78 475 GLN A O 1
ATOM 3789 N N . GLU A 1 476 ? -20.287 -26.069 46.024 1.00 35.78 476 GLU A N 1
ATOM 3790 C CA . GLU A 1 476 ? -19.134 -26.295 45.151 1.00 35.78 476 GLU A CA 1
ATOM 3791 C C . GLU A 1 476 ? -18.053 -25.221 45.358 1.00 35.78 476 GLU A C 1
ATOM 3793 O O . GLU A 1 476 ? -16.881 -25.571 45.460 1.00 35.78 476 GLU A O 1
ATOM 3798 N N . ARG A 1 477 ? -18.402 -23.936 45.532 1.00 34.50 477 ARG A N 1
ATOM 3799 C CA . ARG A 1 477 ? -17.442 -22.856 45.848 1.00 34.50 477 ARG A CA 1
ATOM 3800 C C . ARG A 1 477 ? -16.893 -22.902 47.274 1.00 34.50 477 ARG A C 1
ATOM 3802 O O . ARG A 1 477 ? -15.714 -22.641 47.456 1.00 34.50 477 ARG A O 1
ATOM 3809 N N . TYR A 1 478 ? -17.639 -23.303 48.289 1.00 35.91 478 TYR A N 1
ATOM 3810 C CA . TYR A 1 478 ? -17.050 -23.564 49.608 1.00 35.91 478 TYR A CA 1
ATOM 3811 C C . TYR A 1 478 ? -16.201 -24.844 49.603 1.00 35.91 478 TYR A C 1
ATOM 3813 O O . TYR A 1 478 ? -15.260 -24.961 50.382 1.00 35.91 478 TYR A O 1
ATOM 3821 N N . SER A 1 479 ? -16.422 -25.739 48.634 1.00 40.81 479 SER A N 1
ATOM 3822 C CA . SER A 1 479 ? -15.476 -26.805 48.289 1.00 40.81 479 SER A CA 1
ATOM 3823 C C . SER A 1 479 ? -14.304 -26.354 47.385 1.00 40.81 479 SER A C 1
ATOM 3825 O O . SER A 1 479 ? -13.426 -27.165 47.092 1.00 40.81 479 SER A O 1
ATOM 3827 N N . THR A 1 480 ? -14.226 -25.074 46.961 1.00 39.00 480 THR A N 1
ATOM 3828 C CA . THR A 1 480 ? -13.130 -24.536 46.107 1.00 39.00 480 THR A CA 1
ATOM 3829 C C . THR A 1 480 ? -11.836 -24.188 46.841 1.00 39.00 480 THR A C 1
ATOM 3831 O O . THR A 1 480 ? -10.921 -23.633 46.240 1.00 39.00 480 THR A O 1
ATOM 3834 N N . LEU A 1 481 ? -11.652 -24.622 48.083 1.00 49.66 481 LEU A N 1
ATOM 3835 C CA . LEU A 1 481 ? -10.319 -25.090 48.438 1.00 49.66 481 LEU A CA 1
ATOM 3836 C C . LEU A 1 481 ? -10.204 -26.488 47.832 1.00 49.66 481 LEU A C 1
ATOM 3838 O O . LEU A 1 481 ? -10.636 -27.463 48.447 1.00 49.66 481 LEU A O 1
ATOM 3842 N N . LYS A 1 482 ? -9.701 -26.580 46.585 1.00 53.41 482 LYS A N 1
ATOM 3843 C CA . LYS A 1 482 ? -9.560 -27.877 45.909 1.00 53.41 482 LYS A CA 1
ATOM 3844 C C . LYS A 1 482 ? -8.881 -28.817 46.888 1.00 53.41 482 LYS A C 1
ATOM 3846 O O . LYS A 1 482 ? -7.871 -28.460 47.493 1.00 53.41 482 LYS A O 1
ATOM 3851 N N . LEU A 1 483 ? -9.417 -30.021 47.043 1.00 54.41 483 LEU A N 1
ATOM 3852 C CA . LEU A 1 483 ? -8.852 -31.001 47.966 1.00 54.41 483 LEU A CA 1
ATOM 3853 C C . LEU A 1 483 ? -7.338 -31.189 47.734 1.00 54.41 483 LEU A C 1
ATOM 3855 O O . LEU A 1 483 ? -6.600 -31.359 48.693 1.00 54.41 483 LEU A O 1
ATOM 3859 N N . SER A 1 484 ? -6.863 -31.065 46.486 1.00 55.19 484 SER A N 1
ATOM 3860 C CA . SER A 1 484 ? -5.437 -31.041 46.123 1.00 55.19 484 SER A CA 1
ATOM 3861 C C . SER A 1 484 ? -4.635 -29.912 46.775 1.00 55.19 484 SER A C 1
ATOM 3863 O O . SER A 1 484 ? -3.501 -30.131 47.192 1.00 55.19 484 SER A O 1
ATOM 3865 N N . ASP A 1 485 ? -5.211 -28.719 46.870 1.00 59.84 485 ASP A N 1
ATOM 3866 C CA . ASP A 1 485 ? -4.546 -27.498 47.326 1.00 59.84 485 ASP A CA 1
ATOM 3867 C C . ASP A 1 485 ? -4.503 -27.469 48.860 1.00 59.84 485 ASP A C 1
ATOM 3869 O O . ASP A 1 485 ? -3.498 -27.083 49.453 1.00 59.84 485 ASP A O 1
ATOM 3873 N N . LEU A 1 486 ? -5.549 -27.995 49.507 1.00 58.91 486 LEU A N 1
ATOM 3874 C CA . LEU A 1 486 ? -5.574 -28.262 50.948 1.00 58.91 486 LEU A CA 1
ATOM 3875 C C . LEU A 1 486 ? -4.588 -29.351 51.357 1.00 58.91 486 LEU A C 1
ATOM 3877 O O . LEU A 1 486 ? -3.859 -29.192 52.332 1.00 58.91 486 LEU A O 1
ATOM 3881 N N . VAL A 1 487 ? -4.548 -30.448 50.597 1.00 62.19 487 VAL A N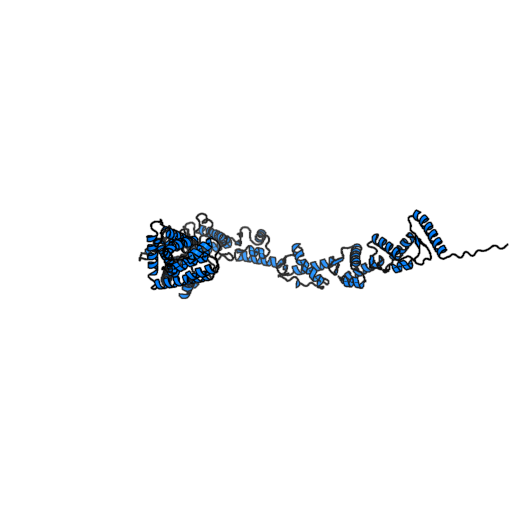 1
ATOM 3882 C CA . VAL A 1 487 ? -3.578 -31.535 50.779 1.00 62.19 487 VAL A CA 1
ATOM 3883 C C . VAL A 1 487 ? -2.155 -30.991 50.645 1.00 62.19 487 VAL A C 1
ATOM 3885 O O . VAL A 1 487 ? -1.302 -31.290 51.477 1.00 62.19 487 VAL A O 1
ATOM 3888 N N . LEU A 1 488 ? -1.897 -30.136 49.653 1.00 63.06 488 LEU A N 1
ATOM 3889 C CA . LEU A 1 488 ? -0.586 -29.525 49.459 1.00 63.06 488 LEU A CA 1
ATOM 3890 C C . LEU A 1 488 ? -0.216 -28.565 50.599 1.00 63.06 488 LEU A C 1
ATOM 3892 O O . LEU A 1 488 ? 0.898 -28.644 51.113 1.00 63.06 488 LEU A O 1
ATOM 3896 N N . LEU A 1 489 ? -1.135 -27.701 51.036 1.00 65.88 489 LEU A N 1
ATOM 3897 C CA . LEU A 1 489 ? -0.927 -26.814 52.183 1.00 65.88 489 LEU A CA 1
ATOM 3898 C C . LEU A 1 489 ? -0.614 -27.609 53.460 1.00 65.88 489 LEU A C 1
ATOM 3900 O O . LEU A 1 489 ? 0.337 -27.285 54.169 1.00 65.88 489 LEU A O 1
ATOM 3904 N N . LEU A 1 490 ? -1.363 -28.683 53.721 1.00 66.94 490 LEU A N 1
ATOM 3905 C CA . LEU A 1 490 ? -1.141 -29.575 54.860 1.00 66.94 490 LEU A CA 1
ATOM 3906 C C . LEU A 1 490 ? 0.243 -30.240 54.828 1.00 66.94 490 LEU A C 1
ATOM 3908 O O . LEU A 1 490 ? 0.895 -30.311 55.871 1.00 66.94 490 LEU A O 1
ATOM 3912 N N . LEU A 1 491 ? 0.727 -30.667 53.654 1.00 67.69 491 LEU A N 1
ATOM 3913 C CA . LEU A 1 491 ? 2.079 -31.226 53.498 1.00 67.69 491 LEU A CA 1
ATOM 3914 C C . LEU A 1 491 ? 3.169 -30.201 53.851 1.00 67.69 491 LEU A C 1
ATOM 3916 O O . LEU A 1 491 ? 4.140 -30.549 54.522 1.00 67.69 491 LEU A O 1
ATOM 3920 N N . HIS A 1 492 ? 3.001 -28.938 53.448 1.00 68.38 492 HIS A N 1
ATOM 3921 C CA . HIS A 1 492 ? 3.983 -27.877 53.701 1.00 68.38 492 HIS A CA 1
ATOM 3922 C C . HIS A 1 492 ? 3.968 -27.400 55.159 1.00 68.38 492 HIS A C 1
ATOM 3924 O O . HIS A 1 492 ? 5.024 -27.240 55.770 1.00 68.38 492 HIS A O 1
ATOM 3930 N N . LEU A 1 493 ? 2.784 -27.212 55.749 1.00 69.06 493 LEU A N 1
ATOM 3931 C CA . LEU A 1 493 ? 2.643 -26.816 57.154 1.00 69.06 493 LEU A CA 1
ATOM 3932 C C . LEU A 1 493 ? 3.181 -27.894 58.108 1.00 69.06 493 LEU A C 1
ATOM 3934 O O . LEU A 1 493 ? 3.858 -27.572 59.084 1.00 69.06 493 LEU A O 1
ATOM 3938 N N . THR A 1 494 ? 2.958 -29.172 57.788 1.00 69.19 494 THR A N 1
ATOM 3939 C CA . THR A 1 494 ? 3.552 -30.302 58.522 1.00 69.19 494 THR A CA 1
ATOM 3940 C C . THR A 1 494 ? 5.079 -30.282 58.434 1.00 69.19 494 THR A C 1
ATOM 3942 O O . THR A 1 494 ? 5.756 -30.425 59.449 1.00 69.19 494 THR A O 1
ATOM 3945 N N . ALA A 1 495 ? 5.635 -30.007 57.250 1.00 70.50 495 ALA A N 1
ATOM 3946 C CA . ALA A 1 495 ? 7.080 -29.921 57.066 1.00 70.50 495 ALA A CA 1
ATOM 3947 C C . ALA A 1 495 ? 7.715 -28.772 57.879 1.00 70.50 495 ALA A C 1
ATOM 3949 O O . ALA A 1 495 ? 8.789 -28.937 58.455 1.00 70.50 495 ALA A O 1
ATOM 3950 N N . VAL A 1 496 ? 7.031 -27.627 57.990 1.00 71.38 496 VAL A N 1
ATOM 3951 C CA . VAL A 1 496 ? 7.458 -26.501 58.843 1.00 71.38 496 VAL A CA 1
ATOM 3952 C C . VAL A 1 496 ? 7.493 -26.902 60.322 1.00 71.38 496 VAL A C 1
ATOM 3954 O O . VAL A 1 496 ? 8.470 -26.587 61.003 1.00 71.38 496 VAL A O 1
ATOM 3957 N N . LEU A 1 497 ? 6.476 -27.623 60.813 1.00 70.19 497 LEU A N 1
ATOM 3958 C CA . LEU A 1 497 ? 6.458 -28.137 62.191 1.00 70.19 497 LEU A CA 1
ATOM 3959 C C . LEU A 1 497 ? 7.567 -29.165 62.450 1.00 70.19 497 LEU A C 1
ATOM 3961 O O . LEU A 1 497 ? 8.099 -29.229 63.555 1.00 70.19 497 LEU A O 1
ATOM 3965 N N . ASP A 1 498 ? 7.933 -29.967 61.453 1.00 69.50 498 ASP A N 1
ATOM 3966 C CA . ASP A 1 498 ? 9.017 -30.941 61.593 1.00 69.50 498 ASP A CA 1
ATOM 3967 C C . ASP A 1 498 ? 10.396 -30.276 61.655 1.00 69.50 498 ASP A C 1
ATOM 3969 O O . ASP A 1 498 ? 11.219 -30.652 62.492 1.00 69.50 498 ASP A O 1
ATOM 3973 N N . ILE A 1 499 ? 10.635 -29.236 60.848 1.00 70.62 499 ILE A N 1
ATOM 3974 C CA . ILE A 1 499 ? 11.861 -28.428 60.941 1.00 70.62 499 ILE A CA 1
ATOM 3975 C C . ILE A 1 499 ? 11.945 -27.727 62.298 1.00 70.62 499 ILE A C 1
ATOM 3977 O O . ILE A 1 499 ? 13.026 -27.649 62.883 1.00 70.62 499 ILE A O 1
ATOM 3981 N N . GLU A 1 500 ? 10.825 -27.231 62.820 1.00 71.12 500 GLU A N 1
ATOM 3982 C CA . GLU A 1 500 ? 10.775 -26.488 64.081 1.00 71.12 500 GLU A CA 1
ATOM 3983 C C . GLU A 1 500 ? 11.312 -27.307 65.263 1.00 71.12 500 GLU A C 1
ATOM 3985 O O . GLU A 1 500 ? 12.127 -26.785 66.027 1.00 71.12 500 GLU A O 1
ATOM 3990 N N . LYS A 1 501 ? 11.014 -28.617 65.309 1.00 69.81 501 LYS A N 1
ATOM 3991 C CA . LYS A 1 501 ? 11.575 -29.576 66.288 1.00 69.81 501 LYS A CA 1
ATOM 3992 C C . LYS A 1 501 ? 13.107 -29.596 66.311 1.00 69.81 501 LYS A C 1
ATOM 3994 O O . LYS A 1 501 ? 13.706 -29.959 67.320 1.00 69.81 501 LYS A O 1
ATOM 3999 N N . THR A 1 502 ? 13.741 -29.236 65.196 1.00 64.06 502 THR A N 1
ATOM 4000 C CA . THR A 1 502 ? 15.201 -29.203 65.030 1.00 64.06 502 THR A CA 1
ATOM 4001 C C . THR A 1 502 ? 15.786 -27.784 65.093 1.00 64.06 502 THR A C 1
ATOM 4003 O O . THR A 1 502 ? 16.988 -27.632 65.309 1.00 64.06 502 THR A O 1
ATOM 4006 N N . GLY A 1 503 ? 14.957 -26.738 64.963 1.00 68.25 503 GLY A N 1
ATOM 4007 C CA . GLY A 1 503 ? 15.364 -25.337 65.096 1.00 68.25 503 GLY A CA 1
ATOM 4008 C C . GLY A 1 503 ? 14.260 -24.322 64.763 1.00 68.25 503 GLY A C 1
ATOM 4009 O O . GLY A 1 503 ? 13.920 -24.114 63.596 1.00 68.25 503 GLY A O 1
ATOM 4010 N N . ALA A 1 504 ? 13.774 -23.603 65.781 1.00 66.75 504 ALA A N 1
ATOM 4011 C CA . ALA A 1 504 ? 12.647 -22.668 65.673 1.00 66.75 504 ALA A CA 1
ATOM 4012 C C . ALA A 1 504 ? 12.883 -21.476 64.722 1.00 66.75 504 ALA A C 1
ATOM 4014 O O . ALA A 1 504 ? 12.021 -21.149 63.904 1.00 66.75 504 ALA A O 1
ATOM 4015 N N . ASP A 1 505 ? 14.068 -20.858 64.756 1.00 70.00 505 ASP A N 1
ATOM 4016 C CA . ASP A 1 505 ? 14.382 -19.701 63.901 1.00 70.00 505 ASP A CA 1
ATOM 4017 C C . ASP A 1 505 ? 14.403 -20.057 62.405 1.00 70.00 505 ASP A C 1
ATOM 4019 O O . ASP A 1 505 ? 14.083 -19.234 61.538 1.00 70.00 505 ASP A O 1
ATOM 4023 N N . LEU A 1 506 ? 14.782 -21.299 62.086 1.00 69.69 506 LEU A N 1
ATOM 4024 C CA . LEU A 1 506 ? 14.797 -21.790 60.714 1.00 69.69 506 LEU A CA 1
ATOM 4025 C C . LEU A 1 506 ? 13.377 -22.038 60.205 1.00 69.69 506 LEU A C 1
ATOM 4027 O O . LEU A 1 506 ? 13.038 -21.542 59.132 1.00 69.69 506 LEU A O 1
ATOM 4031 N N . ALA A 1 507 ? 12.547 -22.727 60.989 1.00 69.19 507 ALA A N 1
ATOM 4032 C CA . ALA A 1 507 ? 11.145 -22.959 60.652 1.00 69.19 507 ALA A CA 1
ATOM 4033 C C . ALA A 1 507 ? 10.382 -21.642 60.451 1.00 69.19 507 ALA A C 1
ATOM 4035 O O . ALA A 1 507 ? 9.658 -21.482 59.470 1.00 69.19 507 ALA A O 1
ATOM 4036 N N . ALA A 1 508 ? 10.629 -20.648 61.311 1.00 69.94 508 ALA A N 1
ATOM 4037 C CA . ALA A 1 508 ? 10.053 -19.314 61.175 1.00 69.94 508 ALA A CA 1
ATOM 4038 C C . ALA A 1 508 ? 10.498 -18.592 59.892 1.00 69.94 508 ALA A C 1
ATOM 4040 O O . ALA A 1 508 ? 9.733 -17.808 59.328 1.00 69.94 508 ALA A O 1
ATOM 4041 N N . THR A 1 509 ? 11.731 -18.826 59.433 1.00 71.44 509 THR A N 1
ATOM 4042 C CA . THR A 1 509 ? 12.235 -18.263 58.171 1.00 71.44 509 THR A CA 1
ATOM 4043 C C . THR A 1 509 ? 11.531 -18.909 56.977 1.00 71.44 509 THR A C 1
ATOM 4045 O O . THR A 1 509 ? 10.958 -18.195 56.160 1.00 71.44 509 THR A O 1
ATOM 4048 N N . ILE A 1 510 ? 11.488 -20.243 56.934 1.00 68.88 510 ILE A N 1
ATOM 4049 C CA . ILE A 1 510 ? 10.887 -21.012 55.833 1.00 68.88 510 ILE A CA 1
ATOM 4050 C C . ILE A 1 510 ? 9.380 -20.744 55.737 1.00 68.88 510 ILE A C 1
ATOM 4052 O O . ILE A 1 510 ? 8.859 -20.501 54.654 1.00 68.88 510 ILE A O 1
ATOM 4056 N N . TYR A 1 511 ? 8.673 -20.683 56.870 1.00 70.31 511 TYR A N 1
ATOM 4057 C CA . TYR A 1 511 ? 7.250 -20.331 56.901 1.00 70.31 511 TYR A CA 1
ATOM 4058 C C . TYR A 1 511 ? 6.975 -18.934 56.322 1.00 70.31 511 TYR A C 1
ATOM 4060 O O . TYR A 1 511 ? 6.010 -18.728 55.584 1.00 70.31 511 TYR A O 1
ATOM 4068 N N . LYS A 1 512 ? 7.836 -17.953 56.626 1.00 70.38 512 LYS A N 1
ATOM 4069 C CA . LYS A 1 512 ? 7.716 -16.595 56.074 1.00 70.38 512 LYS A CA 1
ATOM 4070 C C . LYS A 1 512 ? 7.983 -16.557 54.575 1.00 70.38 512 LYS A C 1
ATOM 4072 O O . LYS A 1 512 ? 7.304 -15.802 53.881 1.00 70.38 512 LYS A O 1
ATOM 4077 N N . ASP A 1 513 ? 8.946 -17.332 54.093 1.00 65.56 513 ASP A N 1
ATOM 4078 C CA . ASP A 1 513 ? 9.273 -17.394 52.670 1.00 65.56 513 ASP A CA 1
ATOM 4079 C C . ASP A 1 513 ? 8.166 -18.127 51.889 1.00 65.56 513 ASP A C 1
ATOM 4081 O O . ASP A 1 513 ? 7.714 -17.616 50.864 1.00 65.56 513 ASP A O 1
ATOM 4085 N N . PHE A 1 514 ? 7.596 -19.207 52.440 1.00 63.16 514 PHE A N 1
ATOM 4086 C CA . PHE A 1 514 ? 6.400 -19.886 51.916 1.00 63.16 514 PHE A CA 1
ATOM 4087 C C . PHE A 1 514 ? 5.195 -18.943 51.784 1.00 63.16 514 PHE A C 1
ATOM 4089 O O . PHE A 1 514 ? 4.549 -18.891 50.733 1.00 63.16 514 PHE A O 1
ATOM 4096 N N . ARG A 1 515 ? 4.933 -18.138 52.824 1.00 62.25 515 ARG A N 1
ATOM 4097 C CA . ARG A 1 515 ? 3.861 -17.129 52.833 1.00 62.25 515 ARG A CA 1
ATOM 4098 C C . ARG A 1 515 ? 4.041 -16.064 51.743 1.00 62.25 515 ARG A C 1
ATOM 4100 O O . ARG A 1 515 ? 3.052 -15.497 51.287 1.00 62.25 515 ARG A O 1
ATOM 4107 N N . LYS A 1 516 ? 5.284 -15.762 51.355 1.00 60.31 516 LYS A N 1
ATOM 4108 C CA . LYS A 1 516 ? 5.618 -14.700 50.390 1.00 60.31 516 LYS A CA 1
ATOM 4109 C C . LYS A 1 516 ? 5.708 -15.177 48.943 1.00 60.31 516 LYS A C 1
ATOM 4111 O O . LYS A 1 516 ? 5.350 -14.414 48.055 1.00 60.31 516 LYS A O 1
ATOM 4116 N N . ASN A 1 517 ? 6.212 -16.388 48.709 1.00 48.69 517 ASN A N 1
ATOM 4117 C CA . ASN A 1 517 ? 6.683 -16.807 47.385 1.00 48.69 517 ASN A CA 1
ATOM 4118 C C . ASN A 1 517 ? 5.789 -17.829 46.677 1.00 48.69 517 ASN A C 1
ATOM 4120 O O . ASN A 1 517 ? 6.111 -18.230 45.562 1.00 48.69 517 ASN A O 1
ATOM 4124 N N . THR A 1 518 ? 4.675 -18.253 47.274 1.00 52.94 518 THR A N 1
ATOM 4125 C CA . THR A 1 518 ? 3.782 -19.227 46.639 1.00 52.94 518 THR A CA 1
ATOM 4126 C C . THR A 1 518 ? 2.462 -18.599 46.204 1.00 52.94 518 THR A C 1
ATOM 4128 O O . THR A 1 518 ? 1.915 -17.722 46.873 1.00 52.94 518 THR A O 1
ATOM 4131 N N . SER A 1 519 ? 1.890 -19.120 45.116 1.00 44.34 519 SER A N 1
ATOM 4132 C CA . SER A 1 519 ? 0.508 -18.867 44.686 1.00 44.34 519 SER A CA 1
ATOM 4133 C C . SER A 1 519 ? -0.540 -19.285 45.729 1.00 44.34 519 SER A C 1
ATOM 4135 O O . SER A 1 519 ? -1.716 -19.042 45.511 1.00 44.34 519 SER A O 1
ATOM 4137 N N . TYR A 1 520 ? -0.129 -19.854 46.870 1.00 49.38 520 TYR A N 1
ATOM 4138 C CA . TYR A 1 520 ? -0.957 -20.242 48.016 1.00 49.38 520 TYR A CA 1
ATOM 4139 C C . TYR A 1 520 ? -0.850 -19.268 49.198 1.00 49.38 520 TYR A C 1
ATOM 4141 O O . TYR A 1 520 ? -1.553 -19.433 50.194 1.00 49.38 520 TYR A O 1
ATOM 4149 N N . GLY A 1 521 ? -0.004 -18.233 49.110 1.00 50.53 521 GLY A N 1
ATOM 4150 C CA . GLY A 1 521 ? 0.133 -17.221 50.161 1.00 50.53 521 GLY A CA 1
ATOM 4151 C C . GLY A 1 521 ? -1.195 -16.535 50.500 1.00 50.53 521 GLY A C 1
ATOM 4152 O O . GLY A 1 521 ? -1.419 -16.176 51.655 1.00 50.53 521 GLY A O 1
ATOM 4153 N N . TYR A 1 522 ? -2.117 -16.431 49.532 1.00 50.75 522 TYR A N 1
ATOM 4154 C CA . TYR A 1 522 ? -3.477 -15.939 49.772 1.00 50.75 522 TYR A CA 1
ATOM 4155 C C . TYR A 1 522 ? -4.274 -16.861 50.708 1.00 50.75 522 TYR A C 1
ATOM 4157 O O . TYR A 1 522 ? -4.950 -16.343 51.587 1.00 50.75 522 TYR A O 1
ATOM 4165 N N . ILE A 1 523 ? -4.123 -18.191 50.590 1.00 49.41 523 ILE A N 1
ATOM 4166 C CA . ILE A 1 523 ? -4.803 -19.189 51.433 1.00 49.41 523 ILE A CA 1
ATOM 4167 C C . ILE A 1 523 ? -4.347 -19.037 52.886 1.00 49.41 523 ILE A C 1
ATOM 4169 O O . ILE A 1 523 ? -5.158 -18.980 53.803 1.00 49.41 523 ILE A O 1
ATOM 4173 N N . VAL A 1 524 ? -3.038 -18.896 53.106 1.00 48.56 524 VAL A N 1
ATOM 4174 C CA . VAL A 1 524 ? -2.471 -18.671 54.446 1.00 48.56 524 VAL A CA 1
ATOM 4175 C C . VAL A 1 524 ? -2.931 -17.325 55.024 1.00 48.56 524 VAL A C 1
ATOM 4177 O O . VAL A 1 524 ? -3.207 -17.227 56.218 1.00 48.56 524 VAL A O 1
ATOM 4180 N N . ASN A 1 525 ? -3.043 -16.290 54.183 1.00 52.66 525 ASN A N 1
ATOM 4181 C CA . ASN A 1 525 ? -3.491 -14.953 54.586 1.00 52.66 525 ASN A CA 1
ATOM 4182 C C . ASN A 1 525 ? -4.994 -14.877 54.890 1.00 52.66 525 ASN A C 1
ATOM 4184 O O . ASN A 1 525 ? -5.386 -14.041 55.700 1.00 52.66 525 ASN A O 1
ATOM 4188 N N . THR A 1 526 ? -5.820 -15.740 54.291 1.00 49.00 526 THR A N 1
ATOM 4189 C CA . THR A 1 526 ? -7.252 -15.843 54.618 1.00 49.00 526 THR A CA 1
ATOM 4190 C C . THR A 1 526 ? -7.521 -16.422 56.007 1.00 49.00 526 THR A C 1
ATOM 4192 O O . THR A 1 526 ? -8.622 -16.236 56.513 1.00 49.00 526 THR A O 1
ATOM 4195 N N . PHE A 1 527 ? -6.547 -17.088 56.642 1.00 49.94 527 PHE A N 1
ATOM 4196 C CA . PHE A 1 527 ? -6.772 -17.762 57.924 1.00 49.94 527 PHE A CA 1
ATOM 4197 C C . PHE A 1 527 ? -6.467 -16.929 59.189 1.00 49.94 527 PHE A C 1
ATOM 4199 O O . PHE A 1 527 ? -7.076 -17.259 60.197 1.00 49.94 527 PHE A O 1
ATOM 4206 N N . ASP A 1 528 ? -5.611 -15.884 59.180 1.00 48.25 528 ASP A N 1
ATOM 4207 C CA . ASP A 1 528 ? -5.567 -14.796 60.207 1.00 48.25 528 ASP A CA 1
ATOM 4208 C C . ASP A 1 528 ? -4.469 -13.723 59.902 1.00 48.25 528 ASP A C 1
ATOM 4210 O O . ASP A 1 528 ? -3.332 -14.093 59.575 1.00 48.25 528 ASP A O 1
ATOM 4214 N N . PRO A 1 529 ? -4.725 -12.401 60.047 1.00 46.09 529 PRO A N 1
ATOM 4215 C CA . PRO A 1 529 ? -3.720 -11.337 59.886 1.00 46.09 529 PRO A CA 1
ATOM 4216 C C . PRO A 1 529 ? -2.691 -11.134 61.024 1.00 46.09 529 PRO A C 1
ATOM 4218 O O . PRO A 1 529 ? -1.678 -10.467 60.782 1.00 46.09 529 PRO A O 1
ATOM 4221 N N . ALA A 1 530 ? -2.890 -11.636 62.249 1.00 50.94 530 ALA A N 1
ATOM 4222 C CA . ALA A 1 530 ? -2.043 -11.261 63.397 1.00 50.94 530 ALA A CA 1
ATOM 4223 C C . ALA A 1 530 ? -0.871 -12.240 63.652 1.00 50.94 530 ALA A C 1
ATOM 4225 O O . ALA A 1 530 ? -1.053 -13.313 64.219 1.00 50.94 530 ALA A O 1
ATOM 4226 N N . LEU A 1 531 ? 0.367 -11.871 63.282 1.00 44.25 531 LEU A N 1
ATOM 4227 C CA . LEU A 1 531 ? 1.552 -12.739 63.439 1.00 44.25 531 LEU A CA 1
ATOM 4228 C C . LEU A 1 531 ? 2.720 -12.064 64.181 1.00 44.25 531 LEU A C 1
ATOM 4230 O O . LEU A 1 531 ? 3.314 -11.103 63.690 1.00 44.25 531 LEU A O 1
ATOM 4234 N N . THR A 1 532 ? 3.120 -12.650 65.317 1.00 50.09 532 THR A N 1
ATOM 4235 C CA . THR A 1 532 ? 4.415 -12.441 65.995 1.00 50.09 532 THR A CA 1
ATOM 4236 C C . THR A 1 532 ? 5.188 -13.765 66.101 1.00 50.09 532 THR A C 1
ATOM 4238 O O . THR A 1 532 ? 4.618 -14.849 65.987 1.00 50.09 532 THR A O 1
ATOM 4241 N N . LEU A 1 533 ? 6.517 -13.692 66.276 1.00 45.47 533 LEU A N 1
ATOM 4242 C CA . LEU A 1 533 ? 7.432 -14.844 66.180 1.00 45.47 533 LEU A CA 1
ATOM 4243 C C . LEU A 1 533 ? 7.209 -15.938 67.250 1.00 45.47 533 LEU A C 1
ATOM 4245 O O . LEU A 1 533 ? 7.671 -17.055 67.048 1.00 45.47 533 LEU A O 1
ATOM 4249 N N . SER A 1 534 ? 6.530 -15.642 68.369 1.00 49.06 534 SER A N 1
ATOM 4250 C CA . SER A 1 534 ? 6.396 -16.569 69.508 1.00 49.06 534 SER A CA 1
ATOM 4251 C C . SER A 1 534 ? 5.289 -17.619 69.364 1.00 49.06 534 SER A C 1
ATOM 4253 O O . SER A 1 534 ? 5.315 -18.601 70.095 1.00 49.06 534 SER A O 1
ATOM 4255 N N . ASN A 1 535 ? 4.338 -17.446 68.436 1.00 57.22 535 ASN A N 1
ATOM 4256 C CA . ASN A 1 535 ? 3.109 -18.260 68.389 1.00 57.22 535 ASN A CA 1
ATOM 4257 C C . ASN A 1 535 ? 3.009 -19.159 67.143 1.00 57.22 535 ASN A C 1
ATOM 4259 O O . ASN A 1 535 ? 1.953 -19.723 66.869 1.00 57.22 535 ASN A O 1
ATOM 4263 N N . ILE A 1 536 ? 4.094 -19.311 66.374 1.00 54.72 536 ILE A N 1
ATOM 4264 C CA . ILE A 1 536 ? 4.080 -20.024 65.083 1.00 54.72 536 ILE A CA 1
ATOM 4265 C C . ILE A 1 536 ? 3.590 -21.476 65.233 1.00 54.72 536 ILE A C 1
ATOM 4267 O O . ILE A 1 536 ? 2.824 -21.933 64.395 1.00 54.72 536 ILE A O 1
ATOM 4271 N N . ASN A 1 537 ? 3.932 -22.178 66.317 1.00 56.00 537 ASN A N 1
ATOM 4272 C CA . ASN A 1 537 ? 3.468 -23.552 66.549 1.00 56.00 537 ASN A CA 1
ATOM 4273 C C . ASN A 1 537 ? 1.965 -23.666 66.791 1.00 56.00 537 ASN A C 1
ATOM 4275 O O . ASN A 1 537 ? 1.319 -24.545 66.225 1.00 56.00 537 ASN A O 1
ATOM 4279 N N . GLU A 1 538 ? 1.410 -22.806 67.643 1.00 62.25 538 GLU A N 1
ATOM 4280 C CA . GLU A 1 538 ? -0.028 -22.797 67.919 1.00 62.25 538 GLU A CA 1
ATOM 4281 C C . GLU A 1 538 ? -0.807 -22.397 66.667 1.00 62.25 538 GLU A C 1
ATOM 4283 O O . GLU A 1 538 ? -1.823 -23.011 66.359 1.00 62.25 538 GLU A O 1
ATOM 4288 N N . LEU A 1 539 ? -0.272 -21.453 65.889 1.00 60.72 539 LEU A N 1
ATOM 4289 C CA . LEU A 1 539 ? -0.861 -20.995 64.633 1.00 60.72 539 LEU A CA 1
ATOM 4290 C C . LEU A 1 539 ? -0.832 -22.070 63.545 1.00 60.72 539 LEU A C 1
ATOM 4292 O O . LEU A 1 539 ? -1.864 -22.355 62.946 1.00 60.72 539 LEU A O 1
ATOM 4296 N N . VAL A 1 540 ? 0.318 -22.703 63.301 1.00 58.84 540 VAL A N 1
ATOM 4297 C CA . VAL A 1 540 ? 0.433 -23.756 62.283 1.00 58.84 540 VAL A CA 1
ATOM 4298 C C . VAL A 1 540 ? -0.406 -24.976 62.677 1.00 58.84 540 VAL A C 1
ATOM 4300 O O . VAL A 1 540 ? -1.070 -25.555 61.822 1.00 58.84 540 VAL A O 1
ATOM 4303 N N . ARG A 1 541 ? -0.476 -25.330 63.969 1.00 64.12 541 ARG A N 1
ATOM 4304 C CA . ARG A 1 541 ? -1.379 -26.391 64.452 1.00 64.12 541 ARG A CA 1
ATOM 4305 C C . ARG A 1 541 ? -2.852 -26.015 64.302 1.00 64.12 541 ARG A C 1
ATOM 4307 O O . ARG A 1 541 ? -3.618 -26.838 63.817 1.00 64.12 541 ARG A O 1
ATOM 4314 N N . ALA A 1 542 ? -3.249 -24.792 64.648 1.00 63.66 542 ALA A N 1
ATOM 4315 C CA . ALA A 1 542 ? -4.623 -24.322 64.466 1.00 63.66 542 ALA A CA 1
ATOM 4316 C C . ALA A 1 542 ? -5.030 -24.296 62.983 1.00 63.66 542 ALA A C 1
ATOM 4318 O O . ALA A 1 542 ? -6.147 -24.677 62.644 1.00 63.66 542 ALA A O 1
ATOM 4319 N N . GLN A 1 543 ? -4.114 -23.917 62.088 1.00 58.78 543 GLN A N 1
ATOM 4320 C CA . GLN A 1 543 ? -4.338 -23.962 60.643 1.00 58.78 543 GLN A CA 1
ATOM 4321 C C . GLN A 1 543 ? -4.434 -25.394 60.111 1.00 58.78 543 GLN A C 1
ATOM 4323 O O . GLN A 1 543 ? -5.282 -25.663 59.266 1.00 58.78 543 GLN A O 1
ATOM 4328 N N . ILE A 1 544 ? -3.625 -26.324 60.627 1.00 58.97 544 ILE A N 1
ATOM 4329 C CA . ILE A 1 544 ? -3.742 -27.751 60.305 1.00 58.97 544 ILE A CA 1
ATOM 4330 C C . ILE A 1 544 ? -5.095 -28.302 60.771 1.00 58.97 544 ILE A C 1
ATOM 4332 O O . ILE A 1 544 ? -5.751 -28.997 60.003 1.00 58.97 544 ILE A O 1
ATOM 4336 N N . GLU A 1 545 ? -5.544 -27.982 61.985 1.00 63.47 545 GLU A N 1
ATOM 4337 C CA . GLU A 1 545 ? -6.839 -28.448 62.502 1.00 63.47 545 GLU A CA 1
ATOM 4338 C C . GLU A 1 545 ? -8.029 -27.809 61.768 1.00 63.47 545 GLU A C 1
ATOM 4340 O O . GLU A 1 545 ? -8.987 -28.504 61.435 1.00 63.47 545 GLU A O 1
ATOM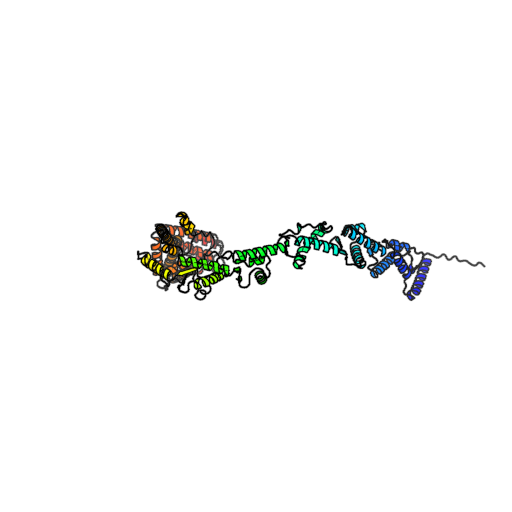 4345 N N . SER A 1 546 ? -7.940 -26.525 61.411 1.00 61.81 546 SER A N 1
ATOM 4346 C CA . SER A 1 546 ? -8.922 -25.847 60.553 1.00 61.81 546 SER A CA 1
ATOM 4347 C C . SER A 1 546 ? -8.986 -26.480 59.156 1.00 61.81 546 SER A C 1
ATOM 4349 O O . SER A 1 546 ? -10.062 -26.839 58.676 1.00 61.81 546 SER A O 1
ATOM 4351 N N . ALA A 1 547 ? -7.830 -26.726 58.529 1.00 57.41 547 ALA A N 1
ATOM 4352 C CA . ALA A 1 547 ? -7.753 -27.406 57.240 1.00 57.41 547 ALA A CA 1
ATOM 4353 C C . ALA A 1 547 ? -8.305 -28.839 57.317 1.00 57.41 547 ALA A C 1
ATOM 4355 O O . ALA A 1 547 ? -9.082 -29.232 56.453 1.00 57.41 547 ALA A O 1
ATOM 4356 N N . LYS A 1 548 ? -7.990 -29.607 58.367 1.00 60.12 548 LYS A N 1
ATOM 4357 C CA . LYS A 1 548 ? -8.562 -30.944 58.597 1.00 60.12 548 LYS A CA 1
ATOM 4358 C C . LYS A 1 548 ? -10.078 -30.906 58.800 1.00 60.12 548 LYS A C 1
ATOM 4360 O O . LYS A 1 548 ? -10.769 -31.735 58.217 1.00 60.12 548 LYS A O 1
ATOM 4365 N N . SER A 1 549 ? -10.604 -29.947 59.566 1.00 62.09 549 SER A N 1
ATOM 4366 C CA . SER A 1 549 ? -12.048 -29.771 59.787 1.00 62.09 549 SER A CA 1
ATOM 4367 C C . SER A 1 549 ? -12.790 -29.466 58.484 1.00 62.09 549 SER A C 1
ATOM 4369 O O . SER A 1 549 ? -13.848 -30.039 58.233 1.00 62.09 549 SER A O 1
ATOM 4371 N N . ASN A 1 550 ? -12.207 -28.634 57.617 1.00 56.16 550 ASN A N 1
ATOM 4372 C CA . ASN A 1 550 ? -12.758 -28.336 56.291 1.00 56.16 550 ASN A CA 1
ATOM 4373 C C . ASN A 1 550 ? -12.726 -29.553 55.347 1.00 56.16 550 ASN A C 1
ATOM 4375 O O . ASN A 1 550 ? -13.515 -29.636 54.409 1.00 56.16 550 ASN A O 1
ATOM 4379 N N . ILE A 1 551 ? -11.836 -30.517 55.598 1.00 53.88 551 ILE A N 1
ATOM 4380 C CA . ILE A 1 551 ? -11.700 -31.743 54.801 1.00 53.88 551 ILE A CA 1
ATOM 4381 C C . ILE A 1 551 ? -12.512 -32.914 55.372 1.00 53.88 551 ILE A C 1
ATOM 4383 O O . ILE A 1 551 ? -12.840 -33.826 54.619 1.00 53.88 551 ILE A O 1
ATOM 4387 N N . ALA A 1 552 ? -12.880 -32.903 56.658 1.00 50.34 552 ALA A N 1
ATOM 4388 C CA . ALA A 1 552 ? -13.513 -34.023 57.368 1.00 50.34 552 ALA A CA 1
ATOM 4389 C C . ALA A 1 552 ? -14.831 -34.543 56.743 1.00 50.34 552 ALA A C 1
ATOM 4391 O O . ALA A 1 552 ? -15.264 -35.646 57.068 1.00 50.34 552 ALA A O 1
ATOM 4392 N N . GLY A 1 553 ? -15.439 -33.811 55.800 1.00 52.62 553 GLY A N 1
ATOM 4393 C CA . GLY A 1 553 ? -16.535 -34.303 54.953 1.00 52.62 553 GLY A CA 1
ATOM 4394 C C . GLY A 1 553 ? -16.129 -35.289 53.837 1.00 52.62 553 GLY A C 1
ATOM 4395 O O . GLY A 1 553 ? -17.004 -35.871 53.204 1.00 52.62 553 GLY A O 1
ATOM 4396 N N . ASN A 1 554 ? -14.830 -35.502 53.583 1.00 52.53 554 ASN A N 1
ATOM 4397 C CA . ASN A 1 554 ? -14.286 -36.379 52.539 1.00 52.53 554 ASN A CA 1
ATOM 4398 C C . ASN A 1 554 ? -13.438 -37.514 53.152 1.00 52.53 554 ASN A C 1
ATOM 4400 O O . ASN A 1 554 ? -12.327 -37.295 53.629 1.00 52.53 554 ASN A O 1
ATOM 4404 N N . PHE A 1 555 ? -13.949 -38.745 53.082 1.00 49.88 555 PHE A N 1
ATOM 4405 C CA . PHE A 1 555 ? -13.481 -39.950 53.795 1.00 49.88 555 PHE A CA 1
ATOM 4406 C C . PHE A 1 555 ? -12.089 -40.532 53.419 1.00 49.88 555 PHE A C 1
ATOM 4408 O O . PHE A 1 555 ? -11.845 -41.699 53.703 1.00 49.88 555 PHE A O 1
ATOM 4415 N N . ASP A 1 556 ? -11.153 -39.785 52.816 1.00 60.06 556 ASP A N 1
ATOM 4416 C CA . ASP A 1 556 ? -9.860 -40.371 52.381 1.00 60.06 556 ASP A CA 1
ATOM 4417 C C . ASP A 1 556 ? -8.662 -39.394 52.351 1.00 60.06 556 ASP A C 1
ATOM 4419 O O . ASP A 1 556 ? -7.903 -39.312 51.382 1.00 60.06 556 ASP A O 1
ATOM 4423 N N . LEU A 1 557 ? -8.513 -38.567 53.390 1.00 60.34 557 LEU A N 1
ATOM 4424 C CA . LEU A 1 557 ? -7.447 -37.556 53.457 1.00 60.34 557 LEU A CA 1
ATOM 4425 C C . LEU A 1 557 ? -6.042 -38.174 53.582 1.00 60.34 557 LEU A C 1
ATOM 4427 O O . LEU A 1 557 ? -5.120 -37.744 52.889 1.00 60.34 557 LEU A O 1
ATOM 4431 N N . GLU A 1 558 ? -5.868 -39.189 54.430 1.00 61.50 558 GLU A N 1
ATOM 4432 C CA . GLU A 1 558 ? -4.552 -39.795 54.679 1.00 61.50 558 GLU A CA 1
ATOM 4433 C C . GLU A 1 558 ? -3.991 -40.512 53.443 1.00 61.50 558 GLU A C 1
ATOM 4435 O O . GLU A 1 558 ? -2.815 -40.331 53.112 1.00 61.50 558 GLU A O 1
ATOM 4440 N N . ALA A 1 559 ? -4.819 -41.250 52.691 1.00 66.06 559 ALA A N 1
ATOM 4441 C CA . ALA A 1 559 ? -4.349 -41.900 51.468 1.00 66.06 559 ALA A CA 1
ATOM 4442 C C . ALA A 1 559 ? -4.015 -40.878 50.372 1.00 66.06 559 ALA A C 1
ATOM 4444 O O . ALA A 1 559 ? -3.032 -41.052 49.652 1.00 66.06 559 ALA A O 1
ATOM 4445 N N . LYS A 1 560 ? -4.770 -39.774 50.272 1.00 62.81 560 LYS A N 1
ATOM 4446 C CA . LYS A 1 560 ? -4.501 -38.696 49.302 1.00 62.81 560 LYS A CA 1
ATOM 4447 C C . LYS A 1 560 ? -3.241 -37.896 49.631 1.00 62.81 560 LYS A C 1
ATOM 4449 O O . LYS A 1 560 ? -2.490 -37.569 48.713 1.00 62.81 560 LYS A O 1
ATOM 4454 N N . LEU A 1 561 ? -2.977 -37.626 50.912 1.00 65.69 561 LEU A N 1
ATOM 4455 C CA . LEU A 1 561 ? -1.714 -37.033 51.374 1.00 65.69 561 LEU A CA 1
ATOM 4456 C C . LEU A 1 561 ? -0.530 -37.932 51.018 1.00 65.69 561 LEU A C 1
ATOM 4458 O O . LEU A 1 561 ? 0.441 -37.465 50.423 1.00 65.69 561 LEU A O 1
ATOM 4462 N N . SER A 1 562 ? -0.646 -39.229 51.310 1.00 71.62 562 SER A N 1
ATOM 4463 C CA . SER A 1 562 ? 0.387 -40.215 50.990 1.00 71.62 562 SER A CA 1
ATOM 4464 C C . SER A 1 562 ? 0.630 -40.330 49.478 1.00 71.62 562 SER A C 1
ATOM 4466 O O . SER A 1 562 ? 1.774 -40.257 49.028 1.00 71.62 562 SER A O 1
ATOM 4468 N N . ALA A 1 563 ? -0.431 -40.404 48.667 1.00 72.19 563 ALA A N 1
ATOM 4469 C CA . ALA A 1 563 ? -0.330 -40.485 47.209 1.00 72.19 563 ALA A CA 1
ATOM 4470 C C . ALA A 1 563 ? 0.318 -39.233 46.595 1.00 72.19 563 ALA A C 1
ATOM 4472 O O . ALA A 1 563 ? 1.249 -39.345 45.795 1.00 72.19 563 ALA A O 1
ATOM 4473 N N . ARG A 1 564 ? -0.114 -38.034 47.011 1.00 70.69 564 ARG A N 1
ATOM 4474 C CA . ARG A 1 564 ? 0.443 -36.771 46.505 1.00 70.69 564 ARG A CA 1
ATOM 4475 C C . ARG A 1 564 ? 1.901 -36.586 46.915 1.00 70.69 564 ARG A C 1
ATOM 4477 O O . ARG A 1 564 ? 2.706 -36.068 46.142 1.00 70.69 564 ARG A O 1
ATOM 4484 N N . LYS A 1 565 ? 2.255 -37.043 48.115 1.00 75.19 565 LYS A N 1
ATOM 4485 C CA . LYS A 1 565 ? 3.631 -37.031 48.599 1.00 75.19 565 LYS A CA 1
ATOM 4486 C C . LYS A 1 565 ? 4.545 -37.904 47.743 1.00 75.19 565 LYS A C 1
ATOM 4488 O O . LYS A 1 565 ? 5.615 -37.455 47.336 1.00 75.19 565 LYS A O 1
ATOM 4493 N N . GLN A 1 566 ? 4.109 -39.121 47.422 1.00 78.69 566 GLN A N 1
ATOM 4494 C CA . GLN A 1 566 ? 4.868 -40.021 46.551 1.00 78.69 566 GLN A CA 1
ATOM 4495 C C . GLN A 1 566 ? 5.022 -39.464 45.131 1.00 78.69 566 GLN A C 1
ATOM 4497 O O . GLN A 1 566 ? 6.101 -39.567 44.551 1.00 78.69 566 GLN A O 1
ATOM 4502 N N . GLU A 1 567 ? 3.988 -38.812 44.593 1.00 76.62 567 GLU A N 1
ATOM 4503 C CA . GLU A 1 567 ? 4.043 -38.155 43.282 1.00 76.62 567 GLU A CA 1
ATOM 4504 C C . GLU A 1 567 ? 5.122 -37.059 43.232 1.00 76.62 567 GLU A C 1
ATOM 4506 O O . GLU A 1 567 ? 5.951 -37.037 42.322 1.00 76.62 567 GLU A O 1
ATOM 4511 N N . ILE A 1 568 ? 5.170 -36.184 44.240 1.00 68.75 568 ILE A N 1
ATOM 4512 C CA . ILE A 1 568 ? 6.153 -35.093 44.294 1.00 68.75 568 ILE A CA 1
ATOM 4513 C C . ILE A 1 568 ? 7.569 -35.633 44.540 1.00 68.75 568 ILE A C 1
ATOM 4515 O O . ILE A 1 568 ? 8.514 -35.167 43.906 1.00 68.75 568 ILE A O 1
ATOM 4519 N N . ILE A 1 569 ? 7.736 -36.645 45.399 1.00 77.94 569 ILE A N 1
ATOM 4520 C CA . ILE A 1 569 ? 9.034 -37.314 45.598 1.00 77.94 569 ILE A CA 1
ATOM 4521 C C . ILE A 1 569 ? 9.515 -37.958 44.289 1.00 77.94 569 ILE A C 1
ATOM 4523 O O . ILE A 1 569 ? 10.698 -37.853 43.960 1.00 77.94 569 ILE A O 1
ATOM 4527 N N . SER A 1 570 ? 8.613 -38.576 43.520 1.00 78.75 570 SER A N 1
ATOM 4528 C CA . SER A 1 570 ? 8.927 -39.126 42.198 1.00 78.75 570 SER A CA 1
ATOM 4529 C C . SER A 1 570 ? 9.396 -38.030 41.240 1.00 78.75 570 SER A C 1
ATOM 4531 O O . SER A 1 570 ? 10.436 -38.182 40.602 1.00 78.75 570 SER A O 1
ATOM 4533 N N . HIS A 1 571 ? 8.686 -36.900 41.194 1.00 77.00 571 HIS A N 1
ATOM 4534 C CA . HIS A 1 571 ? 9.042 -35.768 40.340 1.00 77.00 571 HIS A CA 1
ATOM 4535 C C . HIS A 1 571 ? 10.397 -35.149 40.715 1.00 77.00 571 HIS A C 1
ATOM 4537 O O . HIS A 1 571 ? 11.243 -34.920 39.853 1.00 77.00 571 HIS A O 1
ATOM 4543 N N . LEU A 1 572 ? 10.665 -34.948 42.008 1.00 76.19 572 LEU A N 1
ATOM 4544 C CA . LEU A 1 572 ? 11.973 -34.492 42.485 1.00 76.19 572 LEU A CA 1
ATOM 4545 C C . LEU A 1 572 ? 13.085 -35.503 42.155 1.00 76.19 572 LEU A C 1
ATOM 4547 O O . LEU A 1 572 ? 14.199 -35.104 41.819 1.00 76.19 572 LEU A O 1
ATOM 4551 N N . GLY A 1 573 ? 12.782 -36.803 42.178 1.00 80.12 573 GLY A N 1
ATOM 4552 C CA . GLY A 1 573 ? 13.683 -37.853 41.702 1.00 80.12 573 GLY A CA 1
ATOM 4553 C C . GLY A 1 573 ? 14.001 -37.741 40.204 1.00 80.12 573 GLY A C 1
ATOM 4554 O O . GLY A 1 573 ? 15.148 -37.931 39.804 1.00 80.12 573 GLY A O 1
ATOM 4555 N N . GLU A 1 574 ? 13.028 -37.394 39.361 1.00 81.56 574 GLU A N 1
ATOM 4556 C CA . 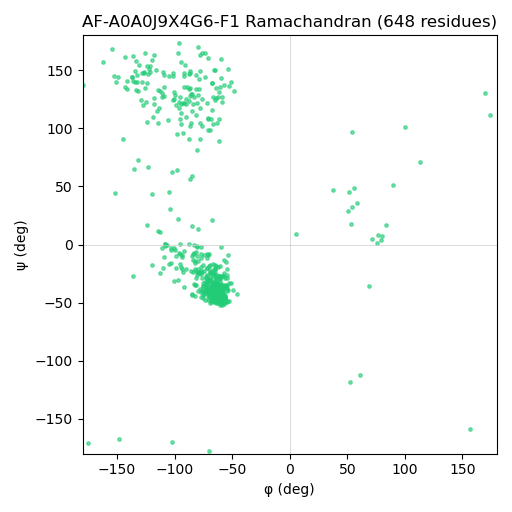GLU A 1 574 ? 13.263 -37.123 37.933 1.00 81.56 574 GLU A CA 1
ATOM 4557 C C . GLU A 1 574 ? 14.132 -35.877 37.723 1.00 81.56 574 GLU A C 1
ATOM 4559 O O . GLU A 1 574 ? 15.114 -35.925 36.974 1.00 81.56 574 GLU A O 1
ATOM 4564 N N . VAL A 1 575 ? 13.837 -34.789 38.445 1.00 79.12 575 VAL A N 1
ATOM 4565 C CA . VAL A 1 575 ? 14.644 -33.559 38.427 1.00 79.12 575 VAL A CA 1
ATOM 4566 C C . VAL A 1 575 ? 16.090 -33.870 38.817 1.00 79.12 575 VAL A C 1
ATOM 4568 O O . VAL A 1 575 ? 17.017 -33.454 38.119 1.00 79.12 575 VAL A O 1
ATOM 4571 N N . LEU A 1 576 ? 16.295 -34.679 39.859 1.00 82.12 576 LEU A N 1
ATOM 4572 C CA . LEU A 1 576 ? 17.617 -35.099 40.314 1.00 82.12 576 LEU A CA 1
ATOM 4573 C C . LEU A 1 576 ? 18.391 -35.905 39.260 1.00 82.12 576 LEU A C 1
ATOM 4575 O O . LEU A 1 576 ? 19.597 -35.710 39.107 1.00 82.12 576 LEU A O 1
ATOM 4579 N N . LYS A 1 577 ? 17.711 -36.782 38.509 1.00 80.94 577 LYS A N 1
ATOM 4580 C CA . LYS A 1 577 ? 18.323 -37.541 37.404 1.00 80.94 577 LYS A CA 1
ATOM 4581 C C . LYS A 1 577 ? 18.760 -36.621 36.263 1.00 80.94 577 LYS A C 1
ATOM 4583 O O . LYS A 1 577 ? 19.841 -36.812 35.715 1.00 80.94 577 LYS A O 1
ATOM 4588 N N . SER A 1 578 ? 17.945 -35.620 35.927 1.00 80.44 578 SER A N 1
ATOM 4589 C CA . SER A 1 578 ? 18.205 -34.711 34.800 1.00 80.44 578 SER A CA 1
ATOM 4590 C C . SER A 1 578 ? 19.202 -33.585 35.090 1.00 80.44 578 SER A C 1
ATOM 4592 O O . SER A 1 578 ? 19.833 -33.078 34.164 1.00 80.44 578 SER A O 1
ATOM 4594 N N . THR A 1 579 ? 19.347 -33.165 36.350 1.00 82.88 579 THR A N 1
ATOM 4595 C CA . THR A 1 579 ? 20.150 -31.985 36.686 1.00 82.88 579 THR A CA 1
ATOM 4596 C C . THR A 1 579 ? 21.627 -32.332 36.868 1.00 82.88 579 THR A C 1
ATOM 4598 O O . THR A 1 579 ? 21.994 -33.314 37.518 1.00 82.88 579 THR A O 1
ATOM 4601 N N . SER A 1 580 ? 22.497 -31.510 36.283 1.00 81.81 580 SER A N 1
ATOM 4602 C CA . SER A 1 580 ? 23.953 -31.585 36.444 1.00 81.81 580 SER A CA 1
ATOM 4603 C C . SER A 1 580 ? 24.511 -30.440 37.292 1.00 81.81 580 SER A C 1
ATOM 4605 O O . SER A 1 580 ? 25.719 -30.383 37.508 1.00 81.81 580 SER A O 1
ATOM 4607 N N . ASP A 1 581 ? 23.659 -29.516 37.756 1.00 87.50 581 ASP A N 1
ATOM 4608 C CA . ASP A 1 581 ? 24.079 -28.399 38.601 1.00 87.50 581 ASP A CA 1
ATOM 4609 C C . ASP A 1 581 ? 24.300 -28.869 40.049 1.00 87.50 581 ASP A C 1
ATOM 4611 O O . ASP A 1 581 ? 23.339 -29.278 40.709 1.00 87.50 581 ASP A O 1
ATOM 4615 N N . PRO A 1 582 ? 25.525 -28.781 40.596 1.00 81.94 582 PRO A N 1
ATOM 4616 C CA . PRO A 1 582 ? 25.819 -29.297 41.928 1.00 81.94 582 PRO A CA 1
ATOM 4617 C C . PRO A 1 582 ? 25.006 -28.644 43.057 1.00 81.94 582 PRO A C 1
ATOM 4619 O O . PRO A 1 582 ? 24.675 -29.307 44.041 1.00 81.94 582 PRO A O 1
ATOM 4622 N N . ALA A 1 583 ? 24.661 -27.357 42.932 1.00 80.75 583 ALA A N 1
ATOM 4623 C CA . ALA A 1 583 ? 23.869 -26.657 43.943 1.00 80.75 583 ALA A CA 1
ATOM 4624 C C . ALA A 1 583 ? 22.408 -27.130 43.951 1.00 80.75 583 ALA A C 1
ATOM 4626 O O . ALA A 1 583 ? 21.815 -27.277 45.023 1.00 80.75 583 ALA A O 1
ATOM 4627 N N . THR A 1 584 ? 21.846 -27.390 42.772 1.00 82.50 584 THR A N 1
ATOM 4628 C CA . THR A 1 584 ? 20.512 -27.967 42.589 1.00 82.50 584 THR A CA 1
ATOM 4629 C C . THR A 1 584 ? 20.485 -29.433 43.018 1.00 82.50 584 THR A C 1
ATOM 4631 O O . THR A 1 584 ? 19.588 -29.816 43.761 1.00 82.50 584 THR A O 1
ATOM 4634 N N . VAL A 1 585 ? 21.500 -30.234 42.662 1.00 83.25 585 VAL A N 1
ATOM 4635 C CA . VAL A 1 585 ? 21.650 -31.620 43.148 1.00 83.25 585 VAL A CA 1
ATOM 4636 C C . VAL A 1 585 ? 21.635 -31.652 44.674 1.00 83.25 585 VAL A C 1
ATOM 4638 O O . VAL A 1 585 ? 20.860 -32.395 45.264 1.00 83.25 585 VAL A O 1
ATOM 4641 N N . PHE A 1 586 ? 22.425 -30.800 45.331 1.00 83.94 586 PHE A N 1
ATOM 4642 C CA . PHE A 1 586 ? 22.447 -30.726 46.791 1.00 83.94 586 PHE A CA 1
ATOM 4643 C C . PHE A 1 586 ? 21.077 -30.359 47.391 1.00 83.94 586 PHE A C 1
ATOM 4645 O O . PHE A 1 586 ? 20.636 -31.003 48.340 1.00 83.94 586 PHE A O 1
ATOM 4652 N N . GLN A 1 587 ? 20.388 -29.356 46.835 1.00 83.75 587 GLN A N 1
ATOM 4653 C CA . GLN A 1 587 ? 19.050 -28.950 47.289 1.00 83.75 587 GLN A CA 1
ATOM 4654 C C . GLN A 1 587 ? 18.033 -30.086 47.178 1.00 83.75 587 GLN A C 1
ATOM 4656 O O . GLN A 1 587 ? 17.356 -30.403 48.155 1.00 83.75 587 GLN A O 1
ATOM 4661 N N . VAL A 1 588 ? 17.965 -30.719 46.007 1.00 82.25 588 VAL A N 1
ATOM 4662 C CA . VAL A 1 588 ? 16.988 -31.770 45.716 1.00 82.25 588 VAL A CA 1
ATOM 4663 C C . VAL A 1 588 ? 17.272 -33.027 46.541 1.00 82.25 588 VAL A C 1
ATOM 4665 O O . VAL A 1 588 ? 16.337 -33.602 47.088 1.00 82.25 588 VAL A O 1
ATOM 4668 N N . VAL A 1 589 ? 18.541 -33.419 46.724 1.00 83.25 589 VAL A N 1
ATOM 4669 C CA . VAL A 1 589 ? 18.915 -34.557 47.589 1.00 83.25 589 VAL A CA 1
ATOM 4670 C C . VAL A 1 589 ? 18.469 -34.317 49.030 1.00 83.25 589 VAL A C 1
ATOM 4672 O O . VAL A 1 589 ? 17.846 -35.189 49.630 1.00 83.25 589 VAL A O 1
ATOM 4675 N N . VAL A 1 590 ? 18.727 -33.126 49.582 1.00 80.50 590 VAL A N 1
ATOM 4676 C CA . VAL A 1 590 ? 18.320 -32.779 50.955 1.00 80.50 590 VAL A CA 1
ATOM 4677 C C . VAL A 1 590 ? 16.791 -32.763 51.096 1.00 80.50 590 VAL A C 1
ATOM 4679 O O . VAL A 1 590 ? 16.268 -33.292 52.077 1.00 80.50 590 VAL A O 1
ATOM 4682 N N . ALA A 1 591 ? 16.071 -32.216 50.112 1.00 78.75 591 ALA A N 1
ATOM 4683 C CA . ALA A 1 591 ? 14.609 -32.151 50.108 1.00 78.75 591 ALA A CA 1
ATOM 4684 C C . ALA A 1 591 ? 13.945 -33.535 49.979 1.00 78.75 591 ALA A C 1
ATOM 4686 O O . ALA A 1 591 ? 13.054 -33.869 50.763 1.00 78.75 591 ALA A O 1
ATOM 4687 N N . VAL A 1 592 ? 14.396 -34.371 49.036 1.00 79.94 592 VAL A N 1
ATOM 4688 C CA . VAL A 1 592 ? 13.880 -35.737 48.827 1.00 79.94 592 VAL A CA 1
ATOM 4689 C C . VAL A 1 592 ? 14.141 -36.605 50.050 1.00 79.94 592 VAL A C 1
ATOM 4691 O O . VAL A 1 592 ? 13.247 -37.312 50.515 1.00 79.94 592 VAL A O 1
ATOM 4694 N N . HIS A 1 593 ? 15.350 -36.531 50.600 1.00 76.50 593 HIS A N 1
ATOM 4695 C CA . HIS A 1 593 ? 15.737 -37.352 51.736 1.00 76.50 593 HIS A CA 1
ATOM 4696 C C . HIS A 1 593 ? 14.953 -36.979 53.007 1.00 76.50 593 HIS A C 1
ATOM 4698 O O . HIS A 1 593 ? 14.460 -37.872 53.694 1.00 76.50 593 HIS A O 1
ATOM 4704 N N . HIS A 1 594 ? 14.722 -35.681 53.264 1.00 76.44 594 HIS A N 1
ATOM 4705 C CA . HIS A 1 594 ? 13.802 -35.233 54.318 1.00 76.44 594 HIS A CA 1
ATOM 4706 C C . HIS A 1 594 ? 12.379 -35.762 54.084 1.00 76.44 594 HIS A C 1
ATOM 4708 O O . HIS A 1 594 ? 11.775 -36.357 54.974 1.00 76.44 594 HIS A O 1
ATOM 4714 N N . SER A 1 595 ? 11.855 -35.581 52.870 1.00 76.75 595 SER A N 1
ATOM 4715 C CA . SER A 1 595 ? 10.466 -35.918 52.527 1.00 76.75 595 SER A CA 1
ATOM 4716 C C . SER A 1 595 ? 10.166 -37.420 52.603 1.00 76.75 595 SER A C 1
ATOM 4718 O O . SER A 1 595 ? 9.018 -37.819 52.762 1.00 76.75 595 SER A O 1
ATOM 4720 N N . ARG A 1 596 ? 11.178 -38.291 52.508 1.00 75.62 596 ARG A N 1
ATOM 4721 C CA . ARG A 1 596 ? 11.013 -39.744 52.698 1.00 75.62 596 ARG A CA 1
ATOM 4722 C C . ARG A 1 596 ? 10.869 -40.158 54.163 1.00 75.62 596 ARG A C 1
ATOM 4724 O O . ARG A 1 596 ? 10.320 -41.221 54.428 1.00 75.62 596 ARG A O 1
ATOM 4731 N N . GLN A 1 597 ? 11.371 -39.350 55.090 1.00 71.00 597 GLN A N 1
ATOM 4732 C CA . GLN A 1 597 ? 11.492 -39.694 56.511 1.00 71.00 597 GLN A CA 1
ATOM 4733 C C . GLN A 1 597 ? 10.444 -38.992 57.381 1.00 71.00 597 GLN A C 1
ATOM 4735 O O . GLN A 1 597 ? 10.201 -39.413 58.509 1.00 71.00 597 GLN A O 1
ATOM 4740 N N . THR A 1 598 ? 9.810 -37.940 56.864 1.00 68.56 598 THR A N 1
ATOM 4741 C CA . THR A 1 598 ? 8.745 -37.198 57.551 1.00 68.56 598 THR A CA 1
ATOM 4742 C C . THR A 1 598 ? 7.493 -37.121 56.692 1.00 68.56 598 THR A C 1
ATOM 4744 O O . THR A 1 598 ? 7.561 -37.395 55.499 1.00 68.56 598 THR A O 1
ATOM 4747 N N . ASP A 1 599 ? 6.345 -36.753 57.262 1.00 63.75 599 ASP A N 1
ATOM 4748 C CA . ASP A 1 599 ? 5.064 -36.711 56.539 1.00 63.75 599 ASP A CA 1
ATOM 4749 C C . ASP A 1 599 ? 4.897 -35.500 55.612 1.00 63.75 599 ASP A C 1
ATOM 4751 O O . ASP A 1 599 ? 4.004 -35.492 54.767 1.00 63.75 599 ASP A O 1
ATOM 4755 N N . GLY A 1 600 ? 5.785 -34.510 55.714 1.00 67.06 600 GLY A N 1
ATOM 4756 C CA . GLY A 1 600 ? 5.776 -33.306 54.887 1.00 67.06 600 GLY A CA 1
ATOM 4757 C C . GLY A 1 600 ? 6.727 -33.355 53.688 1.00 67.06 600 GLY A C 1
ATOM 4758 O O . GLY A 1 600 ? 7.647 -34.170 53.629 1.00 67.06 600 GLY A O 1
ATOM 4759 N N . ILE A 1 601 ? 6.523 -32.432 52.743 1.00 67.19 601 ILE A N 1
ATOM 4760 C CA . ILE A 1 601 ? 7.464 -32.173 51.644 1.00 67.19 601 ILE A CA 1
ATOM 4761 C C . ILE A 1 601 ? 8.058 -30.786 51.822 1.00 67.19 601 ILE A C 1
ATOM 4763 O O . ILE A 1 601 ? 7.332 -29.820 52.050 1.00 67.19 601 ILE A O 1
ATOM 4767 N N . LEU A 1 602 ? 9.381 -30.703 51.703 1.00 69.81 602 LEU A N 1
ATOM 4768 C CA . LEU A 1 602 ? 10.102 -29.441 51.771 1.00 69.81 602 LEU A CA 1
ATOM 4769 C C . LEU A 1 602 ? 10.471 -28.929 50.387 1.00 69.81 602 LEU A C 1
ATOM 4771 O O . LEU A 1 602 ? 11.181 -29.602 49.643 1.00 69.81 602 LEU A O 1
ATOM 4775 N N . ASP A 1 603 ? 10.062 -27.697 50.112 1.00 69.81 603 ASP A N 1
ATOM 4776 C CA . ASP A 1 603 ? 10.640 -26.869 49.060 1.00 69.81 603 ASP A CA 1
ATOM 4777 C C . ASP A 1 603 ? 11.701 -25.955 49.688 1.00 69.81 603 ASP A C 1
ATOM 4779 O O . ASP A 1 603 ? 11.445 -25.307 50.706 1.00 69.81 603 ASP A O 1
ATOM 4783 N N . LEU A 1 604 ? 12.920 -25.965 49.146 1.00 69.75 604 LEU A N 1
ATOM 4784 C CA . LEU A 1 604 ? 14.079 -25.324 49.766 1.00 69.75 604 LEU A CA 1
ATOM 4785 C C . LEU A 1 604 ? 14.850 -24.495 48.753 1.00 69.75 604 LEU A C 1
ATOM 4787 O O . LEU A 1 604 ? 15.281 -24.989 47.713 1.00 69.75 604 LEU A O 1
ATOM 4791 N N . THR A 1 605 ? 15.181 -23.268 49.141 1.00 75.19 605 THR A N 1
ATOM 4792 C CA . THR A 1 605 ? 16.250 -22.522 48.479 1.00 75.19 605 THR A CA 1
ATOM 4793 C C . THR A 1 605 ? 17.621 -23.122 48.808 1.00 75.19 605 THR A C 1
ATOM 4795 O O . THR A 1 605 ? 17.830 -23.762 49.844 1.00 75.19 605 THR A O 1
ATOM 4798 N N . ALA A 1 606 ? 18.629 -22.810 47.988 1.00 70.19 606 ALA A N 1
ATOM 4799 C CA . ALA A 1 606 ? 20.029 -23.193 48.217 1.00 70.19 606 ALA A CA 1
ATOM 4800 C C . ALA A 1 606 ? 20.536 -22.879 49.634 1.00 70.19 606 ALA A C 1
ATOM 4802 O O . ALA A 1 606 ? 21.288 -23.648 50.238 1.00 70.19 606 ALA A O 1
ATOM 4803 N N . LYS A 1 607 ? 20.121 -21.730 50.175 1.00 75.81 607 LYS A N 1
ATOM 4804 C CA . LYS A 1 607 ? 20.515 -21.265 51.506 1.00 75.81 607 LYS A CA 1
ATOM 4805 C C . LYS A 1 607 ? 19.827 -22.068 52.607 1.00 75.81 607 LYS A C 1
ATOM 4807 O O . LYS A 1 607 ? 20.445 -22.321 53.639 1.00 75.81 607 LYS A O 1
ATOM 4812 N N . GLU A 1 608 ? 18.574 -22.454 52.409 1.00 74.88 608 GLU A N 1
ATOM 4813 C CA . GLU A 1 608 ? 17.803 -23.242 53.372 1.00 74.88 608 GLU A CA 1
ATOM 4814 C C . GLU A 1 608 ? 18.237 -24.702 53.367 1.00 74.88 608 GLU A C 1
ATOM 4816 O O . GLU A 1 608 ? 18.478 -25.245 54.441 1.00 74.88 608 GLU A O 1
ATOM 4821 N N . ALA A 1 609 ? 18.495 -25.290 52.195 1.00 79.44 609 ALA A N 1
ATOM 4822 C CA . ALA A 1 609 ? 19.062 -26.632 52.076 1.00 79.44 609 ALA A CA 1
ATOM 4823 C C . ALA A 1 609 ? 20.374 -26.779 52.861 1.00 79.44 609 ALA A C 1
ATOM 4825 O O . ALA A 1 609 ? 20.576 -27.767 53.562 1.00 79.44 609 ALA A O 1
ATOM 4826 N N . GLN A 1 610 ? 21.244 -25.761 52.848 1.00 78.12 610 GLN A N 1
ATOM 4827 C CA . GLN A 1 610 ? 22.467 -25.765 53.663 1.00 78.12 610 GLN A CA 1
ATOM 4828 C C . GLN A 1 610 ? 22.198 -25.715 55.170 1.00 78.12 610 GLN A C 1
ATOM 4830 O O . GLN A 1 610 ? 22.992 -26.248 55.948 1.00 78.12 610 GLN A O 1
ATOM 4835 N N . LYS A 1 611 ? 21.128 -25.044 55.606 1.00 76.75 611 LYS A N 1
ATOM 4836 C CA . LYS A 1 611 ? 20.753 -24.979 57.024 1.00 76.75 611 LYS A CA 1
ATOM 4837 C C . LYS A 1 611 ? 20.129 -26.298 57.477 1.00 76.75 611 LYS A C 1
ATOM 4839 O O . LYS A 1 611 ? 20.561 -26.832 58.490 1.00 76.75 611 LYS A O 1
ATOM 4844 N N . VAL A 1 612 ? 19.206 -26.845 56.688 1.00 76.44 612 VAL A N 1
ATOM 4845 C CA . VAL A 1 612 ? 18.564 -28.146 56.924 1.00 76.44 612 VAL A CA 1
ATOM 4846 C C . VAL A 1 612 ? 19.609 -29.267 56.947 1.00 76.44 612 VAL A C 1
ATOM 4848 O O . VAL A 1 612 ? 19.661 -30.051 57.888 1.00 76.44 612 VAL A O 1
ATOM 4851 N N . TYR A 1 613 ? 20.549 -29.273 56.000 1.00 80.19 613 TYR A N 1
ATOM 4852 C CA . TYR A 1 613 ? 21.669 -30.215 55.998 1.00 80.19 613 TYR A CA 1
ATOM 4853 C C . TYR A 1 613 ? 22.529 -30.151 57.269 1.00 80.19 613 TYR A C 1
ATOM 4855 O O . TYR A 1 613 ? 22.902 -31.183 57.820 1.00 80.19 613 TYR A O 1
ATOM 4863 N N . LYS A 1 614 ? 22.845 -28.947 57.769 1.00 76.56 614 LYS A N 1
ATOM 4864 C CA . LYS A 1 614 ? 23.623 -28.793 59.012 1.00 76.56 614 LYS A CA 1
ATOM 4865 C C . LYS A 1 614 ? 22.913 -29.387 60.228 1.00 76.56 614 LYS A C 1
ATOM 4867 O O . LYS A 1 614 ? 23.602 -29.833 61.139 1.00 76.56 614 LYS A O 1
ATOM 4872 N N . LEU A 1 615 ? 21.581 -29.396 60.233 1.00 71.12 615 LEU A N 1
ATOM 4873 C CA . LEU A 1 615 ? 20.781 -30.025 61.283 1.00 71.12 615 LEU A CA 1
ATOM 4874 C C . LEU A 1 615 ? 20.842 -31.557 61.169 1.00 71.12 615 LEU A C 1
ATOM 4876 O O . LEU A 1 615 ? 21.078 -32.233 62.166 1.00 71.12 615 LEU A O 1
ATOM 4880 N N . PHE A 1 616 ? 20.770 -32.099 59.950 1.00 70.69 616 PHE A N 1
ATOM 4881 C CA . PHE A 1 616 ? 20.906 -33.541 59.691 1.00 70.69 616 PHE A CA 1
ATOM 4882 C C . PHE A 1 616 ? 22.319 -34.102 59.857 1.00 70.69 616 PHE A C 1
ATOM 4884 O O . PHE A 1 616 ? 22.506 -35.301 60.075 1.00 70.69 616 PHE A O 1
ATOM 4891 N N . LYS A 1 617 ? 23.336 -33.241 59.799 1.00 68.56 617 LYS A N 1
ATOM 4892 C CA . LYS A 1 617 ? 24.741 -33.621 59.969 1.00 68.56 617 LYS A CA 1
ATOM 4893 C C . LYS A 1 617 ? 25.022 -34.305 61.315 1.00 68.56 617 LYS A C 1
ATOM 4895 O O . LYS A 1 617 ? 25.945 -35.110 61.396 1.00 68.56 617 LYS A O 1
ATOM 4900 N N . ALA A 1 618 ? 24.230 -34.017 62.349 1.00 58.78 618 ALA A N 1
ATOM 4901 C CA . ALA A 1 618 ? 24.361 -34.651 63.660 1.00 58.78 618 ALA A CA 1
ATOM 4902 C C . ALA A 1 618 ? 23.768 -36.071 63.715 1.00 58.78 618 ALA A C 1
ATOM 4904 O O . ALA A 1 618 ? 24.197 -36.870 64.542 1.00 58.78 618 ALA A O 1
ATOM 4905 N N . SER A 1 619 ? 22.805 -36.393 62.846 1.00 56.50 619 SER A N 1
ATOM 4906 C CA . SER A 1 619 ? 22.062 -37.653 62.895 1.00 56.50 619 SER A CA 1
ATOM 4907 C C . SER A 1 619 ? 22.549 -38.701 61.891 1.00 56.50 619 SER A C 1
ATOM 4909 O O . SER A 1 619 ? 22.441 -39.885 62.194 1.00 56.50 619 SER A O 1
ATOM 4911 N N . TRP A 1 620 ? 23.069 -38.320 60.713 1.00 60.47 620 TRP A N 1
ATOM 4912 C CA . TRP A 1 620 ? 23.047 -39.218 59.537 1.00 60.47 620 TRP A CA 1
ATOM 4913 C C . TRP A 1 620 ? 24.377 -39.557 58.839 1.00 60.47 620 TRP A C 1
ATOM 4915 O O . TRP A 1 620 ? 24.329 -40.054 57.723 1.00 60.47 620 TRP A O 1
ATOM 4925 N N . GLN A 1 621 ? 25.551 -39.351 59.451 1.00 56.12 621 GLN A N 1
ATOM 4926 C CA . GLN A 1 621 ? 26.865 -39.783 58.901 1.00 56.12 621 GLN A CA 1
ATOM 4927 C C . GLN A 1 621 ? 27.001 -39.652 57.355 1.00 56.12 621 GLN A C 1
ATOM 4929 O O . GLN A 1 621 ? 27.440 -40.568 56.663 1.00 56.12 621 GLN A O 1
ATOM 4934 N N . LEU A 1 622 ? 26.609 -38.501 56.788 1.00 68.38 622 LEU A N 1
ATOM 4935 C CA . LEU A 1 622 ? 26.590 -38.260 55.336 1.00 68.38 622 LEU A CA 1
ATOM 4936 C C . LEU A 1 622 ? 27.962 -37.796 54.822 1.00 68.38 622 LEU A C 1
ATOM 4938 O O . LEU A 1 622 ? 28.101 -36.717 54.244 1.00 68.38 622 LEU A O 1
ATOM 4942 N N . GLU A 1 623 ? 28.992 -38.617 55.027 1.00 73.50 623 GLU A N 1
ATOM 4943 C CA . GLU A 1 623 ? 30.387 -38.292 54.690 1.00 73.50 623 GLU A CA 1
ATOM 4944 C C . GLU A 1 623 ? 30.563 -37.896 53.214 1.00 73.50 623 GLU A C 1
ATOM 4946 O O . GLU A 1 623 ? 31.296 -36.956 52.897 1.00 73.50 623 GLU A O 1
ATOM 4951 N N . LYS A 1 624 ? 29.823 -38.547 52.307 1.00 75.62 624 LYS A N 1
ATOM 4952 C CA . LYS A 1 624 ? 29.822 -38.220 50.873 1.00 75.62 624 LYS A CA 1
ATOM 4953 C C . LYS A 1 624 ? 29.189 -36.858 50.565 1.00 75.62 624 LYS A C 1
ATOM 4955 O O . LYS A 1 624 ? 29.687 -36.142 49.700 1.00 75.62 624 LYS A O 1
ATOM 4960 N N . LEU A 1 625 ? 28.138 -36.457 51.288 1.00 78.38 625 LEU A N 1
ATOM 4961 C CA . LEU A 1 625 ? 27.493 -35.151 51.099 1.00 78.38 625 LEU A CA 1
ATOM 4962 C C . LEU A 1 625 ? 28.376 -34.015 51.647 1.00 78.38 625 LEU A C 1
ATOM 4964 O O . LEU A 1 625 ? 28.449 -32.942 51.051 1.00 78.38 625 LEU A O 1
ATOM 4968 N N . ASP A 1 626 ? 29.138 -34.275 52.714 1.00 80.62 626 ASP A N 1
ATOM 4969 C CA . ASP A 1 626 ? 30.164 -33.358 53.228 1.00 80.62 626 ASP A CA 1
ATOM 4970 C C . ASP A 1 626 ? 31.309 -33.148 52.222 1.00 80.62 626 ASP A C 1
ATOM 4972 O O . ASP A 1 626 ? 31.715 -32.005 51.973 1.00 80.62 626 ASP A O 1
ATOM 4976 N N . GLN A 1 627 ? 31.806 -34.232 51.613 1.00 81.56 627 GLN A N 1
ATOM 4977 C CA . GLN A 1 627 ? 32.801 -34.168 50.535 1.00 81.56 627 GLN A CA 1
ATOM 4978 C C . GLN A 1 627 ? 32.264 -33.385 49.330 1.00 81.56 627 GLN A C 1
ATOM 4980 O O . GLN A 1 627 ? 32.963 -32.528 48.788 1.00 81.56 627 GLN A O 1
ATOM 4985 N N . PHE A 1 628 ? 30.999 -33.602 48.967 1.00 84.00 628 PHE A N 1
ATOM 4986 C CA . PHE A 1 628 ? 30.337 -32.902 47.871 1.00 84.00 628 PHE A CA 1
ATOM 4987 C C . PHE A 1 628 ? 30.182 -31.401 48.126 1.00 84.00 628 PHE A C 1
ATOM 4989 O O . PHE A 1 628 ? 30.530 -30.589 47.275 1.00 84.00 628 PHE A O 1
ATOM 4996 N N . ILE A 1 629 ? 29.749 -30.990 49.320 1.00 82.38 629 ILE A N 1
ATOM 4997 C CA . ILE A 1 629 ? 29.643 -29.566 49.676 1.00 82.38 629 ILE A CA 1
ATOM 4998 C C . ILE A 1 629 ? 31.016 -28.888 49.653 1.00 82.38 629 ILE A C 1
ATOM 5000 O O . ILE A 1 629 ? 31.127 -27.729 49.239 1.00 82.38 629 ILE A O 1
ATOM 5004 N N . LYS A 1 630 ? 32.067 -29.586 50.101 1.00 84.12 630 LYS A N 1
ATOM 5005 C CA . LYS A 1 630 ? 33.443 -29.086 50.012 1.00 84.12 630 LYS A CA 1
ATOM 5006 C C . LYS A 1 630 ? 33.859 -28.898 48.547 1.00 84.12 630 LYS A C 1
ATOM 5008 O O . LYS A 1 630 ? 34.309 -27.811 48.193 1.00 84.12 630 LYS A O 1
ATOM 5013 N N . ALA A 1 631 ? 33.593 -29.887 47.696 1.00 82.62 631 ALA A N 1
ATOM 5014 C CA . ALA A 1 631 ? 33.849 -29.836 46.258 1.00 82.62 631 ALA A CA 1
ATOM 5015 C C . ALA A 1 631 ? 33.079 -28.702 45.543 1.00 82.62 631 ALA A C 1
ATOM 5017 O O . ALA A 1 631 ? 33.649 -28.008 44.700 1.00 82.62 631 ALA A O 1
ATOM 5018 N N . ILE A 1 632 ? 31.820 -28.438 45.928 1.00 83.94 632 ILE A N 1
ATOM 5019 C CA . ILE A 1 632 ? 31.024 -27.300 45.429 1.00 83.94 632 ILE A CA 1
ATOM 5020 C C . ILE A 1 632 ? 31.703 -25.971 45.777 1.00 83.94 632 ILE A C 1
ATOM 5022 O O . ILE A 1 632 ? 31.851 -25.104 44.916 1.00 83.94 632 ILE A O 1
ATOM 5026 N N . LYS A 1 633 ? 32.137 -25.800 47.033 1.00 82.12 633 LYS A N 1
ATOM 5027 C CA . LYS A 1 633 ? 32.807 -24.569 47.491 1.00 82.12 633 LYS A CA 1
ATOM 5028 C C . LYS A 1 633 ? 34.150 -24.347 46.799 1.00 82.12 633 LYS A C 1
ATOM 5030 O O . LYS A 1 633 ? 34.496 -23.209 46.496 1.00 82.12 633 LYS A O 1
ATOM 5035 N N . GLU A 1 634 ? 34.875 -25.426 46.528 1.00 85.00 634 GLU A N 1
ATOM 5036 C CA . GLU A 1 634 ? 36.149 -25.415 45.803 1.00 85.00 634 GLU A CA 1
ATOM 5037 C C . GLU A 1 634 ? 35.964 -25.342 44.273 1.00 85.00 634 GLU A C 1
ATOM 5039 O O . GLU A 1 634 ? 36.948 -25.233 43.543 1.00 85.00 634 GLU A O 1
ATOM 5044 N N . LYS A 1 635 ? 34.710 -25.349 43.786 1.00 80.81 635 LYS A N 1
ATOM 5045 C CA . LYS A 1 635 ? 34.317 -25.364 42.364 1.00 80.81 635 LYS A CA 1
ATOM 5046 C C . LYS A 1 635 ? 34.950 -26.512 41.563 1.00 80.81 635 LYS A C 1
ATOM 5048 O O . LYS A 1 635 ? 35.232 -26.361 40.377 1.00 80.81 635 LYS A O 1
ATOM 5053 N N . ARG A 1 636 ? 35.185 -27.655 42.210 1.00 78.38 636 ARG A N 1
ATOM 5054 C CA . ARG A 1 636 ? 35.801 -28.856 41.624 1.00 78.38 636 ARG A CA 1
ATOM 5055 C C . ARG A 1 636 ? 34.975 -30.082 41.987 1.00 78.38 636 ARG A C 1
ATOM 5057 O O . ARG A 1 636 ? 35.348 -30.854 42.862 1.00 78.38 636 ARG A O 1
ATOM 5064 N N . VAL A 1 637 ? 33.811 -30.208 41.357 1.00 83.56 637 VAL A N 1
ATOM 5065 C CA . VAL A 1 637 ? 32.910 -31.348 41.554 1.00 83.56 637 VAL A CA 1
ATOM 5066 C C . VAL A 1 637 ? 33.184 -32.376 40.464 1.00 83.56 637 VAL A C 1
ATOM 5068 O O . VAL A 1 637 ? 32.850 -32.143 39.305 1.00 83.56 637 VAL A O 1
ATOM 5071 N N . GLU A 1 638 ? 33.802 -33.494 40.840 1.00 85.69 638 GLU A N 1
ATOM 5072 C CA . GLU A 1 638 ? 34.032 -34.614 39.925 1.00 85.69 638 GLU A CA 1
ATOM 5073 C C . GLU A 1 638 ? 32.694 -35.277 39.539 1.00 85.69 638 GLU A C 1
ATOM 5075 O O . GLU A 1 638 ? 31.846 -35.479 40.418 1.00 85.69 638 GLU A O 1
ATOM 5080 N N . PRO A 1 639 ? 32.485 -35.659 38.264 1.00 83.19 639 PRO A N 1
ATOM 5081 C CA . PRO A 1 639 ? 31.245 -36.296 37.807 1.00 83.19 639 PRO A CA 1
ATOM 5082 C C . PRO A 1 639 ? 30.876 -37.568 38.584 1.00 83.19 639 PRO A C 1
ATOM 5084 O O . PRO A 1 639 ? 29.705 -37.814 38.855 1.00 83.19 639 PRO A O 1
ATOM 5087 N N . GLU A 1 640 ? 31.871 -38.350 39.007 1.00 83.69 640 GLU A N 1
ATOM 5088 C CA . GLU A 1 640 ? 31.660 -39.563 39.809 1.00 83.69 640 GLU A CA 1
ATOM 5089 C C . GLU A 1 640 ? 31.099 -39.246 41.202 1.00 83.69 640 GLU A C 1
ATOM 5091 O O . GLU A 1 640 ? 30.213 -39.944 41.691 1.00 83.69 640 GLU A O 1
ATOM 5096 N N . LEU A 1 641 ? 31.575 -38.170 41.838 1.00 82.81 641 LEU A N 1
ATOM 5097 C CA . LEU A 1 641 ? 31.081 -37.727 43.143 1.00 82.81 641 LEU A CA 1
ATOM 5098 C C . LEU A 1 641 ? 29.666 -37.136 43.031 1.00 82.81 641 LEU A C 1
ATOM 5100 O O . LEU A 1 641 ? 28.860 -37.312 43.940 1.00 82.81 641 LEU A O 1
ATOM 5104 N N . LEU A 1 642 ? 29.352 -36.472 41.913 1.00 83.19 642 LEU A N 1
ATOM 5105 C CA . LEU A 1 642 ? 28.007 -35.979 41.603 1.00 83.19 642 LEU A CA 1
ATOM 5106 C C . LEU A 1 642 ? 26.992 -37.129 41.520 1.00 83.19 642 LEU A C 1
ATOM 5108 O O . LEU A 1 642 ? 25.950 -37.062 42.169 1.00 83.19 642 LEU A O 1
ATOM 5112 N N . GLU A 1 643 ? 27.304 -38.189 40.773 1.00 83.25 643 GLU A N 1
ATOM 5113 C CA . GLU A 1 643 ? 26.412 -39.348 40.631 1.00 83.25 643 GLU A CA 1
ATOM 5114 C C . GLU A 1 643 ? 26.269 -40.131 41.944 1.00 83.25 643 GLU A C 1
ATOM 5116 O O . GLU A 1 643 ? 25.151 -40.423 42.364 1.00 83.25 643 GLU A O 1
ATOM 5121 N N . GLN A 1 644 ? 27.360 -40.341 42.688 1.00 82.50 644 GLN A N 1
ATOM 5122 C CA . GLN A 1 644 ? 27.296 -40.974 44.013 1.00 82.50 644 GLN A CA 1
ATOM 5123 C C . GLN A 1 644 ? 26.451 -40.191 45.030 1.00 82.50 644 GLN A C 1
ATOM 5125 O O . GLN A 1 644 ? 25.943 -40.768 45.988 1.00 82.50 644 GLN A O 1
ATOM 5130 N N . VAL A 1 645 ? 26.327 -38.871 44.871 1.00 81.00 645 VAL A N 1
ATOM 5131 C CA . VAL A 1 645 ? 25.488 -38.031 45.738 1.00 81.00 645 VAL A CA 1
ATOM 5132 C C . VAL A 1 645 ? 24.028 -38.079 45.313 1.00 81.00 645 VAL A C 1
ATOM 5134 O O . VAL A 1 645 ? 23.151 -38.068 46.175 1.00 81.00 645 VAL A O 1
ATOM 5137 N N . LYS A 1 646 ? 23.746 -38.188 44.011 1.00 84.62 646 LYS A N 1
ATOM 5138 C CA . LYS A 1 646 ? 22.384 -38.440 43.528 1.00 84.62 646 LYS A CA 1
ATOM 5139 C C . LYS A 1 646 ? 21.849 -39.772 44.052 1.00 84.62 646 LYS A C 1
ATOM 5141 O O . LYS A 1 646 ? 20.684 -39.836 44.433 1.00 84.62 646 LYS A O 1
ATOM 5146 N N . GLU A 1 647 ? 22.702 -40.791 44.147 1.00 80.69 647 GLU A N 1
ATOM 5147 C CA . GLU A 1 647 ? 22.355 -42.091 44.737 1.00 80.69 647 GLU A CA 1
ATOM 5148 C C . GLU A 1 647 ? 21.901 -41.992 46.201 1.00 80.69 647 GLU A C 1
ATOM 5150 O O . GLU A 1 647 ? 21.089 -42.799 46.620 1.00 80.69 647 GLU A O 1
ATOM 5155 N N . ILE A 1 648 ? 22.331 -40.984 46.971 1.00 76.44 648 ILE A N 1
ATOM 5156 C CA . ILE A 1 648 ? 21.904 -40.802 48.376 1.00 76.44 648 ILE A CA 1
ATOM 5157 C C . ILE A 1 648 ? 20.394 -40.512 48.482 1.00 76.44 648 ILE A C 1
ATOM 5159 O O . ILE A 1 648 ? 19.764 -40.801 49.501 1.00 76.44 648 ILE A O 1
ATOM 5163 N N . ALA A 1 649 ? 19.801 -39.912 47.446 1.00 69.75 649 ALA A N 1
ATOM 5164 C CA . ALA A 1 649 ? 18.375 -39.600 47.422 1.00 69.75 649 ALA A CA 1
ATOM 5165 C C . ALA A 1 649 ? 17.494 -40.772 46.968 1.00 69.75 649 ALA A C 1
ATOM 5167 O O . ALA A 1 649 ? 16.274 -40.677 47.128 1.00 69.75 649 ALA A O 1
ATOM 5168 N N . PHE A 1 650 ? 18.079 -41.830 46.393 1.00 68.44 650 PHE A N 1
ATOM 5169 C CA . PHE A 1 650 ? 17.382 -43.036 45.941 1.00 68.44 650 PHE A CA 1
ATOM 5170 C C . PHE A 1 650 ? 17.526 -44.159 46.954 1.00 68.44 650 PHE A C 1
ATOM 5172 O O . PHE A 1 650 ? 16.479 -44.816 47.163 1.00 68.44 650 PHE A O 1
#

Sequence (650 aa):
MPFFKKDIKLTESDAENIVTKTLAQLKSTLQKNDDDVFVTASGKGVITLSYIKRQVSEKLRGDGRVTINSVADSIDVKRNIVSAEVRKLISSTPYDLYLQGETVFTTGEIDKITRSLGDKIKNEKYVTLVDFGSSQRIDQTLLKRVVERLNTQTQNNSKTIILEEFVLSEPALESAKTQFYDTLNKYEQPVEISSVEIDDDLFKNEGIRAIIVKSVPKAVRSGQLQGKIEKGDTFVPEASIRRAQKNYANGLKANGIVAIEQLKKVGVKNLDEFLAEHVEEGTYIVLTENVILKSYVERIAAEVSATFKRDHFADVYNFTLVGVGQETPDRNAIIQLFLKRVYAEFPDTKFSMVFTKEVNKKDRKTTPPNYIVDAEFEKNILEELKTEFVPTTAEAEVVKIVTPENYKDLIIYEDEGQLALPSTQILQLDERQVTAHLQKQQGAVLPLPLIRYYSSTELPELRQMFEKIILTGVQERYSTLKLSDLVLLLLHLTAVLDIEKTGADLAATIYKDFRKNTSYGYIVNTFDPALTLSNINELVRAQIESAKSNIAGNFDLEAKLSARKQEIISHLGEVLKSTSDPATVFQVVVAVHHSRQTDGILDLTAKEAQKVYKLFKASWQLEKLDQFIKAIKEKRVEPELLEQVKEIAF

Mean predicted aligned error: 21.09 Å

pLDDT: mean 72.76, std 19.77, range [22.62, 96.0]

InterPro domains:
  IPR056579 E3 UFM1-protein ligase 1-like, N-terminal [PF09743] (9-274)

Nearest PDB structures (foldseek):
  8qfc-assembly1_B  TM=3.900E-01  e=3.189E-19  Homo sapiens
  8oj5-assembly1_A  TM=3.665E-01  e=1.775E-18  Homo sapiens
  8b9x-assembly2_B  TM=4.515E-01  e=1.532E-05  Homo sapiens
  8oj8-assembly1_A  TM=2.640E-01  e=6.726E-08  Homo sapiens
  7wze-assembly1_A  TM=3.710E-01  e=1.832E+00  Bacillus subtilis subsp. subtilis str. 168

Solvent-accessible surface area (backbone atoms only — not comparable to full-atom values): 37336 Å² total; per-residue (Å²): 137,84,82,80,82,73,82,80,77,76,47,73,66,51,51,52,50,50,53,52,51,51,49,51,52,50,41,65,60,29,54,78,71,80,42,52,74,43,68,28,60,82,68,84,48,74,48,43,47,66,56,48,54,51,53,54,52,59,65,47,66,38,68,41,78,43,37,48,58,62,53,14,64,75,71,38,38,49,51,68,62,48,50,52,51,53,51,52,49,29,72,76,35,65,88,47,37,47,75,59,91,60,37,34,38,12,40,44,29,49,52,49,53,28,50,53,51,53,53,44,28,71,74,63,53,46,44,44,54,66,62,51,26,59,75,68,72,48,56,72,69,57,50,53,51,33,46,55,52,43,41,72,70,48,93,60,91,62,45,56,43,78,55,92,62,36,36,30,40,47,55,58,53,52,50,52,44,50,54,48,47,54,53,54,58,67,36,65,52,73,40,51,56,90,74,67,83,66,101,41,83,65,54,70,36,68,71,55,30,51,55,52,58,69,41,46,73,55,32,40,74,71,63,78,33,64,49,50,76,51,92,81,64,25,39,35,14,43,61,31,34,51,51,48,44,51,51,52,50,51,41,28,70,74,68,20,40,44,49,49,66,59,44,45,74,42,65,50,84,52,67,67,62,52,41,62,76,73,44,67,84,88,46,58,47,82,55,91,56,36,39,33,30,52,68,38,40,52,53,52,20,52,54,47,43,53,41,27,73,74,66,49,36,32,61,61,69,76,57,86,56,80,93,54,61,93,90,37,75,51,44,40,51,52,49,48,57,19,48,57,52,34,52,66,74,42,78,87,60,57,73,38,73,42,60,74,42,59,65,53,85,84,45,54,82,69,51,63,51,44,29,44,30,34,44,67,59,52,49,51,53,55,52,50,55,61,63,76,64,69,76,55,90,74,43,65,59,52,54,66,63,68,41,92,82,65,72,59,84,55,66,67,81,86,82,87,87,82,81,90,74,63,82,83,55,61,84,72,55,51,76,65,57,52,48,55,56,58,67,68,55,81,76,78,81,90,58,70,69,62,54,52,56,75,66,50,89,82,52,74,69,58,50,55,51,49,53,53,51,49,52,49,52,47,53,50,51,72,48,60,63,43,68,68,58,50,43,51,50,49,26,41,53,45,29,36,56,57,43,30,81,78,38,56,74,56,22,57,48,53,52,52,48,50,50,70,75,42,101,54,23,63,64,61,54,74,74,60,87,86,81,65,91,90,48,54,68,63,50,52,50,50,51,49,51,52,53,48,62,75,43,67,90,51,98,56,60,70,63,50,43,53,51,54,49,52,53,52,48,50,50,50,51,52,51,49,72,73,52,83,51,70,66,58,44,52,24,46,33,51,27,43,46,49,33,73,77,45,94,16,51,56,87,63,53,67,72,48,31,56,53,55,46,61,62,45,59,81,78,60,80,54,61,66,57,55,52,46,53,49,21,56,76,70,71,56,69,54,70,69,61,54,53,60,48,54,54,72,48,108

Radius of gyration: 52.24 Å; Cα contacts (8 Å, |Δi|>4): 615; chains: 1; bounding box: 133×73×150 Å

Secondary structure (DSSP, 8-state):
-----------HHHHHHHHHHHHHHHHHHHGGGT--EEE-TTSS-EEEHHHHHHHHHHHHTSSSEEEHHHHHHHHT--HHHHHHHHHHHHHHSTTT-EEETTEEE-HHHHHHHHHHHHHHHHHHSEEEHHHHHHHHT--HHHHHHHHHHHHHH--SS--EEEETTEEEEHHHHHHHHHHHHHHHHH-SS-EEGGG---S-TTTTSHHHHHHHHHHHHHHHHTTSS-EEEETTTEEEEHHHHHHHHHHHHHHHHHHSEEEHHHHHHTT---HHHHHHHHS-TTSEEE-SSEEEEHHHHHHHHHHHHHHHHHHSEEESSSS--TT--TT-HHHHHHHHHHHHHHHHH-TT--EEEE-SS---TTGGGTSPPSEEEEHHHHHHHHHHHHHH-PPPTTHHHHHHHSSTTSSSS-------------TTSGGG--HHHHHHHHHH--S---SHHHHHHHH--S-HHHHHHHHHHHHHHHHHHHT-S-HHHHHHHHHHHHHHHHHHTT-HHHHHHHHHHHHHHSTTHHHHHHH-S---TT-HHHHHHHHHHHHHHHHTTSS-HHHHHHHHHHHHHHHHHHHHHH---HHHHHHHHHHHHHHHHSSS-----HHHHHHHHHHHTTTS--HHHHHHHHHHHTT---HHHHHHHHGGG-

Organism: Geotrichum candidum (NCBI:txid1173061)